Protein AF-0000000066797774 (afdb_homodimer)

Radius of gyration: 32.11 Å; Cα contacts (8 Å, |Δi|>4): 1418; chains: 2; bounding box: 71×103×73 Å

Sequence (662 aa):
MRQIKVVLIGGGTGLSVMARGLREFPIDITAIVTVADNGGSTGKIRDEMDIPAPGDIRNVIAALSDSESVLSQLFQYRFEENQISGHSLGNLLIAGMTNITNDFGHAIKALSKILNIKGRVIPSTNTSVQLNAVMEDGEIVFGETNIPKKHKKIDRVFLEPNDVQPMEEAIDALREADLIVLGPGSLYTSVISNLCVNGISDALIHSDAPKLYVSNVMTQPGETDGYSVKDHIDAIHRQAGQPFIDYVICSTQTFNAQVLKKYEEKHSKPVEVNKAELEKESINVKTSSNLVEISENHLVRHNTKVLSTMIYDIALELISTIPFVPSDKRKMRQIKVVLIGGGTGLSVMARGLREFPIDITAIVTVADNGGSTGKIRDEMDIPAPGDIRNVIAALSDSESVLSQLFQYRFEENQISGHSLGNLLIAGMTNITNDFGHAIKALSKILNIKGRVIPSTNTSVQLNAVMEDGEIVFGETNIPKKHKKIDRVFLEPNDVQPMEEAIDALREADLIVLGPGSLYTSVISNLCVNGISDALIHSDAPKLYVSNVMTQPGETDGYSVKDHIDAIHRQAGQPFIDYVICSTQTFNAQVLKKYEEKHSKPVEVNKAELEKESINVKTSSNLVEISENHLVRHNTKVLSTMIYDIALELISTIPFVPSDKRK

Foldseek 3Di:
DDAAAEEEFWFAPWLLLLLLQLLVDRHAYEYAWEQAALDAQQVVLCVVQVWTRCRRLLRNLLSQFDCPDPLSVLLQDWDDCVPPNGHRSVRVQLSVLCVVVVWSQVSSVVVSVVRVGRHYYGYQFGGHKWKWFQFPVGDIGTGLVCQLVVQGETDAMAIVVQATAGDPVLLVSLQPHQEYEFDDDQLHSIGLSSLSHPPNLVSNQPHPHAYEYEYDFKADRNYQQPAAPVNSQVRSQVSSVHHGHQEYEYEPEDDDPVLQVVQVVVSMHTHHDDQVVCVVVNYHYDYDHQQWDQDPVSDIDGPSNVVSVVVVVVSVVSVVPPDPPPPDDDD/DDAAAEEEFWFAPWLLLLLLQLLVDRHAYEYAWEQAALDAQQVVLCVVQVWTRCRRLLRNLLSQFDCPDPLSVLLQDWDDCVPPNGHRSVRVQLSVLCVVVVWSQVSSVVVSVVRVGRHYYFYQFGGHKWKWFQFPVGDIGTGLVCQLVVQGETDAMAIVVQATAGDPVLLVSLQPHQEYEFDDDQLHSIGLSSLSHPPNLVSNQPHPHAYEYEYDFKADRNYQQPAAPVNSQVRSQVSSVHHGHQEYEYEPEDDDPVLQVVQVVVSMHTHHDDQVVCVVVNYHYDYDHQQWDQDPVSDIDGPNNVVSVVVVVVSVVSVVPPDPPPPDDDD

pLDDT: mean 93.73, std 10.87, range [22.08, 98.81]

Nearest PDB structures (foldseek):
  2ppv-assembly1_A-2  TM=9.830E-01  e=1.587E-59  Staphylococcus epidermidis ATCC 12228
  2o2z-assembly1_A  TM=9.571E-01  e=1.193E-43  Halalkalibacterium halodurans
  2o2z-assembly2_C  TM=9.591E-01  e=6.181E-43  Halalkalibacterium halodurans
  2o2z-assembly2_D  TM=9.521E-01  e=2.975E-43  Halalkalibacterium halodurans
  2o2z-assembly1_B  TM=9.564E-01  e=6.569E-43  Halalkalibacterium halodurans

Structure (mmCIF, N/CA/C/O backbone):
data_AF-0000000066797774-model_v1
#
loop_
_entity.id
_entity.type
_entity.pdbx_description
1 polymer 'Gluconeogenesis factor'
#
loop_
_atom_site.group_PDB
_atom_site.id
_atom_site.type_symbol
_atom_site.label_atom_id
_atom_site.label_alt_id
_atom_site.label_comp_id
_atom_site.label_asym_id
_atom_site.label_entity_id
_atom_site.label_seq_id
_atom_site.pdbx_PDB_ins_code
_atom_site.Cartn_x
_atom_site.Cartn_y
_atom_site.Cartn_z
_atom_site.occupancy
_atom_site.B_iso_or_equiv
_atom_site.auth_seq_id
_atom_site.auth_comp_id
_atom_site.auth_asym_id
_atom_site.auth_atom_id
_atom_site.pdbx_PDB_model_num
ATOM 1 N N . MET A 1 1 ? -21.25 -30.734 5.621 1 54.22 1 MET A N 1
ATOM 2 C CA . MET A 1 1 ? -20.422 -31.5 4.691 1 54.22 1 MET A CA 1
ATOM 3 C C . MET A 1 1 ? -19.109 -30.781 4.426 1 54.22 1 MET A C 1
ATOM 5 O O . MET A 1 1 ? -19.062 -29.547 4.402 1 54.22 1 MET A O 1
ATOM 9 N N . ARG A 1 2 ? -17.969 -31.578 4.488 1 80.19 2 ARG A N 1
ATOM 10 C CA . ARG A 1 2 ? -16.656 -30.938 4.344 1 80.19 2 ARG A CA 1
ATOM 11 C C . ARG A 1 2 ? -16.484 -30.359 2.945 1 80.19 2 ARG A C 1
ATOM 13 O O . ARG A 1 2 ? -16.953 -30.938 1.964 1 80.19 2 ARG A O 1
ATOM 20 N N . GLN A 1 3 ? -16.016 -29.156 2.771 1 91.12 3 GLN A N 1
ATOM 21 C CA . GLN A 1 3 ? -15.805 -28.516 1.483 1 91.12 3 GLN A CA 1
ATOM 22 C C . GLN A 1 3 ? -14.695 -29.203 0.696 1 91.12 3 GLN A C 1
ATOM 24 O O . GLN A 1 3 ? -13.672 -29.578 1.263 1 91.12 3 GLN A O 1
ATOM 29 N N . ILE A 1 4 ? -14.977 -29.5 -0.591 1 95.88 4 ILE A N 1
ATOM 30 C CA . ILE A 1 4 ? -13.992 -30.109 -1.477 1 95.88 4 ILE A CA 1
ATOM 31 C C . ILE A 1 4 ? -12.766 -29.203 -1.586 1 95.88 4 ILE A C 1
ATOM 33 O O . ILE A 1 4 ? -12.891 -28.016 -1.883 1 95.88 4 ILE A O 1
ATOM 37 N N . LYS A 1 5 ? -11.578 -29.766 -1.288 1 97.88 5 LYS A N 1
ATOM 38 C CA . LYS A 1 5 ? -10.32 -29.016 -1.363 1 97.88 5 LYS A CA 1
ATOM 39 C C . LYS A 1 5 ? -9.672 -29.172 -2.732 1 97.88 5 LYS A C 1
ATOM 41 O O . LYS A 1 5 ? -9.227 -30.266 -3.094 1 97.88 5 LYS A O 1
ATOM 46 N N . VAL A 1 6 ? -9.594 -28.109 -3.459 1 98.38 6 VAL A N 1
ATOM 47 C CA . VAL A 1 6 ? -8.969 -28.109 -4.777 1 98.38 6 VAL A CA 1
ATOM 48 C C . VAL A 1 6 ? -7.691 -27.266 -4.746 1 98.38 6 VAL A C 1
ATOM 50 O O . VAL A 1 6 ? -7.719 -26.094 -4.359 1 98.38 6 VAL A O 1
ATOM 53 N N . VAL A 1 7 ? -6.582 -27.875 -5.148 1 98.75 7 VAL A N 1
ATOM 54 C CA . VAL A 1 7 ? -5.309 -27.172 -5.215 1 98.75 7 VAL A CA 1
ATOM 55 C C . VAL A 1 7 ? -4.957 -26.875 -6.672 1 98.75 7 VAL A C 1
ATOM 57 O O . VAL A 1 7 ? -4.977 -27.781 -7.512 1 98.75 7 VAL A O 1
ATOM 60 N N . LEU A 1 8 ? -4.715 -25.641 -6.938 1 98.69 8 LEU A N 1
ATOM 61 C CA . LEU A 1 8 ? -4.289 -25.188 -8.258 1 98.69 8 LEU A CA 1
ATOM 62 C C . LEU A 1 8 ? -2.793 -24.891 -8.273 1 98.69 8 LEU A C 1
ATOM 64 O O . LEU A 1 8 ? -2.275 -24.25 -7.355 1 98.69 8 LEU A O 1
ATOM 68 N N . ILE A 1 9 ? -2.109 -25.344 -9.312 1 98.75 9 ILE A N 1
ATOM 69 C CA . ILE A 1 9 ? -0.678 -25.094 -9.445 1 98.75 9 ILE A CA 1
ATOM 70 C C . ILE A 1 9 ? -0.398 -24.422 -10.781 1 98.75 9 ILE A C 1
ATOM 72 O O . ILE A 1 9 ? -0.822 -24.891 -11.836 1 98.75 9 ILE A O 1
ATOM 76 N N . GLY A 1 10 ? 0.273 -23.328 -10.758 1 98.12 10 GLY A N 1
ATOM 77 C CA . GLY A 1 10 ? 0.586 -22.656 -12.016 1 98.12 10 GLY A CA 1
ATOM 78 C C . GLY A 1 10 ? 1.158 -21.266 -11.828 1 98.12 10 GLY A C 1
ATOM 79 O O . GLY A 1 10 ? 1.857 -21.016 -10.844 1 98.12 10 GLY A O 1
ATOM 80 N N . GLY A 1 11 ? 0.995 -20.391 -12.867 1 95.56 11 GLY A N 1
ATOM 81 C CA . GLY A 1 11 ? 1.408 -19 -12.875 1 95.56 11 GLY A CA 1
ATOM 82 C C . GLY A 1 11 ? 0.248 -18.031 -12.727 1 95.56 11 GLY A C 1
ATOM 83 O O . GLY A 1 11 ? -0.798 -18.391 -12.18 1 95.56 11 GLY A O 1
ATOM 84 N N . GLY A 1 12 ? 0.449 -16.844 -13.203 1 91.69 12 GLY A N 1
ATOM 85 C CA . GLY A 1 12 ? -0.484 -15.758 -12.93 1 91.69 12 GLY A CA 1
ATOM 86 C C . GLY A 1 12 ? -1.65 -15.711 -13.898 1 91.69 12 GLY A C 1
ATOM 87 O O . GLY A 1 12 ? -2.811 -15.695 -13.484 1 91.69 12 GLY A O 1
ATOM 88 N N . THR A 1 13 ? -1.44 -15.734 -15.188 1 88.44 13 THR A N 1
ATOM 89 C CA . THR A 1 13 ? -2.482 -15.461 -16.172 1 88.44 13 THR A CA 1
ATOM 90 C C . THR A 1 13 ? -3.465 -16.625 -16.25 1 88.44 13 THR A C 1
ATOM 92 O O . THR A 1 13 ? -4.656 -16.453 -15.977 1 88.44 13 THR A O 1
ATOM 95 N N . GLY A 1 14 ? -3 -17.75 -16.516 1 91.69 14 GLY A N 1
ATOM 96 C CA . GLY A 1 14 ? -3.865 -18.906 -16.641 1 91.69 14 GLY A CA 1
ATOM 97 C C . GLY A 1 14 ? -4.555 -19.281 -15.344 1 91.69 14 GLY A C 1
ATOM 98 O O . GLY A 1 14 ? -5.758 -19.547 -15.328 1 91.69 14 GLY A O 1
ATOM 99 N N . LEU A 1 15 ? -3.832 -19.25 -14.312 1 94.75 15 LEU A N 1
ATOM 100 C CA . LEU A 1 15 ? -4.352 -19.641 -13.008 1 94.75 15 LEU A CA 1
ATOM 101 C C . LEU A 1 15 ? -5.41 -18.656 -12.516 1 94.75 15 LEU A C 1
ATOM 103 O O . LEU A 1 15 ? -6.379 -19.062 -11.867 1 94.75 15 LEU A O 1
ATOM 107 N N . SER A 1 16 ? -5.168 -17.438 -12.773 1 95.19 16 SER A N 1
ATOM 108 C CA . SER A 1 16 ? -6.105 -16.422 -12.305 1 95.19 16 SER A CA 1
ATOM 109 C C . SER A 1 16 ? -7.473 -16.594 -12.961 1 95.19 16 SER A C 1
ATOM 111 O O . SER A 1 16 ? -8.508 -16.453 -12.305 1 95.19 16 SER A O 1
ATOM 113 N N . VAL A 1 17 ? -7.492 -16.875 -14.227 1 92.44 17 VAL A N 1
ATOM 114 C CA . VAL A 1 17 ? -8.742 -17.062 -14.961 1 92.44 17 VAL A CA 1
ATOM 115 C C . VAL A 1 17 ? -9.477 -18.281 -14.414 1 92.44 17 VAL A C 1
ATOM 117 O O . VAL A 1 17 ? -10.688 -18.234 -14.18 1 92.44 17 VAL A O 1
ATOM 120 N N . MET A 1 18 ? -8.789 -19.297 -14.203 1 94.5 18 MET A N 1
ATOM 121 C CA . MET A 1 18 ? -9.367 -20.516 -13.672 1 94.5 18 MET A CA 1
ATOM 122 C C . MET A 1 18 ? -9.875 -20.312 -12.25 1 94.5 18 MET A C 1
ATOM 124 O O . MET A 1 18 ? -10.977 -20.75 -11.914 1 94.5 18 MET A O 1
ATOM 128 N N . ALA A 1 19 ? -9.07 -19.672 -11.453 1 96.31 19 ALA A N 1
ATOM 129 C CA . ALA A 1 19 ? -9.445 -19.391 -10.07 1 96.31 19 ALA A CA 1
ATOM 130 C C . ALA A 1 19 ? -10.719 -18.562 -10.008 1 96.31 19 ALA A C 1
ATOM 132 O O . ALA A 1 19 ? -11.586 -18.797 -9.164 1 96.31 19 ALA A O 1
ATOM 133 N N . ARG A 1 20 ? -10.836 -17.625 -10.852 1 94.56 20 ARG A N 1
ATOM 134 C CA . ARG A 1 20 ? -12.016 -16.766 -10.906 1 94.56 20 ARG A CA 1
ATOM 135 C C . ARG A 1 20 ? -13.273 -17.594 -11.18 1 94.56 20 ARG A C 1
ATOM 137 O O . ARG A 1 20 ? -14.312 -17.359 -10.562 1 94.56 20 ARG A O 1
ATOM 144 N N . GLY A 1 21 ? -13.172 -18.469 -12.125 1 95.69 21 GLY A N 1
ATOM 145 C CA . GLY A 1 21 ? -14.305 -19.328 -12.445 1 95.69 21 GLY A CA 1
ATOM 146 C C . GLY A 1 21 ? -14.672 -20.281 -11.312 1 95.69 21 GLY A C 1
ATOM 147 O O . GLY A 1 21 ? -15.852 -20.484 -11.031 1 95.69 21 GLY A O 1
ATOM 148 N N . LEU A 1 22 ? -13.719 -20.797 -10.672 1 96.94 22 LEU A N 1
ATOM 149 C CA . LEU A 1 22 ? -13.922 -21.812 -9.648 1 96.94 22 LEU A CA 1
ATOM 150 C C . LEU A 1 22 ? -14.492 -21.203 -8.375 1 96.94 22 LEU A C 1
ATOM 152 O O . LEU A 1 22 ? -15.133 -21.891 -7.578 1 96.94 22 LEU A O 1
ATOM 156 N N . ARG A 1 23 ? -14.266 -19.938 -8.203 1 94.5 23 ARG A N 1
ATOM 157 C CA . ARG A 1 23 ? -14.742 -19.234 -7.016 1 94.5 23 ARG A CA 1
ATOM 158 C C . ARG A 1 23 ? -16.266 -19.297 -6.914 1 94.5 23 ARG A C 1
ATOM 160 O O . ARG A 1 23 ? -16.828 -19.094 -5.84 1 94.5 23 ARG A O 1
ATOM 167 N N . GLU A 1 24 ? -16.922 -19.578 -7.977 1 93.75 24 GLU A N 1
ATOM 168 C CA . GLU A 1 24 ? -18.391 -19.594 -8.023 1 93.75 24 GLU A CA 1
ATOM 169 C C . GLU A 1 24 ? -18.938 -20.906 -7.465 1 93.75 24 GLU A C 1
ATOM 171 O O . GLU A 1 24 ? -20.141 -21.016 -7.223 1 93.75 24 GLU A O 1
ATOM 176 N N . PHE A 1 25 ? -18.078 -21.812 -7.203 1 96 25 PHE A N 1
ATOM 177 C CA . PHE A 1 25 ? -18.484 -23.109 -6.691 1 96 25 PHE A CA 1
ATOM 178 C C . PHE A 1 25 ? -18.156 -23.234 -5.207 1 96 25 PHE A C 1
ATOM 180 O O . PHE A 1 25 ? -17.297 -22.516 -4.695 1 96 25 PHE A O 1
ATOM 187 N N . PRO A 1 26 ? -18.906 -24.062 -4.488 1 95.31 26 PRO A N 1
ATOM 188 C CA . PRO A 1 26 ? -18.641 -24.25 -3.061 1 95.31 26 PRO A CA 1
ATOM 189 C C . PRO A 1 26 ? -17.438 -25.156 -2.795 1 95.31 26 PRO A C 1
ATOM 191 O O . PRO A 1 26 ? -17.578 -26.234 -2.215 1 95.31 26 PRO A O 1
ATOM 194 N N . ILE A 1 27 ? -16.312 -24.703 -3.172 1 96 27 ILE A N 1
ATOM 195 C CA . ILE A 1 27 ? -15.07 -25.453 -2.973 1 96 27 ILE A CA 1
ATOM 196 C C . ILE A 1 27 ? -14.062 -24.578 -2.227 1 96 27 ILE A C 1
ATOM 198 O O . ILE A 1 27 ? -14.195 -23.359 -2.17 1 96 27 ILE A O 1
ATOM 202 N N . ASP A 1 28 ? -13.125 -25.25 -1.589 1 97.31 28 ASP A N 1
ATOM 203 C CA . ASP A 1 28 ? -11.992 -24.609 -0.935 1 97.31 28 ASP A CA 1
ATOM 204 C C . ASP A 1 28 ? -10.781 -24.562 -1.861 1 97.31 28 ASP A C 1
ATOM 206 O O . ASP A 1 28 ? -10.141 -25.578 -2.104 1 97.31 28 ASP A O 1
ATOM 210 N N . ILE A 1 29 ? -10.445 -23.391 -2.318 1 98.12 29 ILE A N 1
ATOM 211 C CA . ILE A 1 29 ? -9.414 -23.234 -3.34 1 98.12 29 ILE A CA 1
ATOM 212 C C . ILE A 1 29 ? -8.086 -22.859 -2.682 1 98.12 29 ILE A C 1
ATOM 214 O O . ILE A 1 29 ? -8.031 -21.938 -1.862 1 98.12 29 ILE A O 1
ATOM 218 N N . THR A 1 30 ? -7.055 -23.547 -3 1 98.56 30 THR A N 1
ATOM 219 C CA . THR A 1 30 ? -5.688 -23.156 -2.678 1 98.56 30 THR A CA 1
ATOM 220 C C . THR A 1 30 ? -4.836 -23.078 -3.941 1 98.56 30 THR A C 1
ATOM 222 O O . THR A 1 30 ? -4.742 -24.047 -4.699 1 98.56 30 THR A O 1
ATOM 225 N N . ALA A 1 31 ? -4.277 -21.953 -4.172 1 98.69 31 ALA A N 1
ATOM 226 C CA . ALA A 1 31 ? -3.418 -21.781 -5.34 1 98.69 31 ALA A CA 1
ATOM 227 C C . ALA A 1 31 ? -1.946 -21.734 -4.938 1 98.69 31 ALA A C 1
ATOM 229 O O . ALA A 1 31 ? -1.551 -20.938 -4.09 1 98.69 31 ALA A O 1
ATOM 230 N N . ILE A 1 32 ? -1.177 -22.609 -5.477 1 98.81 32 ILE A N 1
ATOM 231 C CA . ILE A 1 32 ? 0.277 -22.578 -5.367 1 98.81 32 ILE A CA 1
ATOM 232 C C . ILE A 1 32 ? 0.875 -21.938 -6.617 1 98.81 32 ILE A C 1
ATOM 234 O O . ILE A 1 32 ? 0.709 -22.453 -7.727 1 98.81 32 ILE A O 1
ATOM 238 N N . VAL A 1 33 ? 1.581 -20.844 -6.426 1 98.75 33 VAL A N 1
ATOM 239 C CA . VAL A 1 33 ? 1.935 -19.984 -7.551 1 98.75 33 VAL A CA 1
ATOM 240 C C . VAL A 1 33 ? 3.453 -19.844 -7.633 1 98.75 33 VAL A C 1
ATOM 242 O O . VAL A 1 33 ? 4.121 -19.656 -6.613 1 98.75 33 VAL A O 1
ATOM 245 N N . THR A 1 34 ? 3.941 -19.922 -8.844 1 98.06 34 THR A N 1
ATOM 246 C CA . THR A 1 34 ? 5.371 -19.719 -9.055 1 98.06 34 THR A CA 1
ATOM 247 C C . THR A 1 34 ? 5.762 -18.266 -8.82 1 98.06 34 THR A C 1
ATOM 249 O O . THR A 1 34 ? 4.914 -17.375 -8.914 1 98.06 34 THR A O 1
ATOM 252 N N . VAL A 1 35 ? 7.055 -18.047 -8.484 1 97.69 35 VAL A N 1
ATOM 253 C CA . VAL A 1 35 ? 7.5 -16.688 -8.148 1 97.69 35 VAL A CA 1
ATOM 254 C C . VAL A 1 35 ? 8.805 -16.391 -8.875 1 97.69 35 VAL A C 1
ATOM 256 O O . VAL A 1 35 ? 9.672 -15.68 -8.352 1 97.69 35 VAL A O 1
ATOM 259 N N . ALA A 1 36 ? 8.961 -16.891 -10.109 1 95.94 36 ALA A N 1
ATOM 260 C CA . ALA A 1 36 ? 10.25 -16.781 -10.797 1 95.94 36 ALA A CA 1
ATOM 261 C C . ALA A 1 36 ? 10.18 -15.766 -11.93 1 95.94 36 ALA A C 1
ATOM 263 O O . ALA A 1 36 ? 11.172 -15.547 -12.633 1 95.94 36 ALA A O 1
ATOM 264 N N . ASP A 1 37 ? 9.023 -15.109 -12.086 1 94.44 37 ASP A N 1
ATOM 265 C CA . ASP A 1 37 ? 8.883 -14.125 -13.148 1 94.44 37 ASP A CA 1
ATOM 266 C C . ASP A 1 37 ? 9.922 -13.016 -13.008 1 94.44 37 ASP A C 1
ATOM 268 O O . ASP A 1 37 ? 10.227 -12.578 -11.898 1 94.44 37 ASP A O 1
ATOM 272 N N . ASN A 1 38 ? 10.555 -12.57 -14.133 1 94.56 38 ASN A N 1
ATOM 273 C CA . ASN A 1 38 ? 11.523 -11.484 -14.07 1 94.56 38 ASN A CA 1
ATOM 274 C C . ASN A 1 38 ? 11.25 -10.422 -15.133 1 94.56 38 ASN A C 1
ATOM 276 O O . ASN A 1 38 ? 12.172 -9.727 -15.57 1 94.56 38 ASN A O 1
ATOM 280 N N . GLY A 1 39 ? 10.055 -10.367 -15.586 1 90.69 39 GLY A N 1
ATOM 281 C CA . GLY A 1 39 ? 9.703 -9.398 -16.609 1 90.69 39 GLY A CA 1
ATOM 282 C C . GLY A 1 39 ? 9.039 -8.156 -16.062 1 90.69 39 GLY A C 1
ATOM 283 O O . GLY A 1 39 ? 8.43 -8.195 -14.984 1 90.69 39 GLY A O 1
ATOM 284 N N . GLY A 1 40 ? 9.25 -6.965 -16.797 1 87.12 40 GLY A N 1
ATOM 285 C CA . GLY A 1 40 ? 8.484 -5.758 -16.531 1 87.12 40 GLY A CA 1
ATOM 286 C C . GLY A 1 40 ? 8.68 -5.227 -15.125 1 87.12 40 GLY A C 1
ATOM 287 O O . GLY A 1 40 ? 9.805 -5.207 -14.609 1 87.12 40 GLY A O 1
ATOM 288 N N . SER A 1 41 ? 7.531 -4.703 -14.578 1 85.31 41 SER A N 1
ATOM 289 C CA . SER A 1 41 ? 7.535 -4.129 -13.234 1 85.31 41 SER A CA 1
ATOM 290 C C . SER A 1 41 ? 7.895 -5.18 -12.188 1 85.31 41 SER A C 1
ATOM 292 O O . SER A 1 41 ? 8.578 -4.879 -11.211 1 85.31 41 SER A O 1
ATOM 294 N N . THR A 1 42 ? 7.496 -6.359 -12.445 1 89 42 THR A N 1
ATOM 295 C CA . THR A 1 42 ? 7.801 -7.449 -11.523 1 89 42 THR A CA 1
ATOM 296 C C . THR A 1 42 ? 9.305 -7.695 -11.453 1 89 42 THR A C 1
ATOM 298 O O . THR A 1 42 ? 9.867 -7.855 -10.367 1 89 42 THR A O 1
ATOM 301 N N . GLY A 1 43 ? 9.891 -7.691 -12.617 1 91.31 43 GLY A N 1
ATOM 302 C CA . GLY A 1 43 ? 11.328 -7.875 -12.656 1 91.31 43 GLY A CA 1
ATOM 303 C C . GLY A 1 43 ? 12.094 -6.762 -11.953 1 91.31 43 GLY A C 1
ATOM 304 O O . GLY A 1 43 ? 13.07 -7.02 -11.25 1 91.31 43 GLY A O 1
ATOM 305 N N . LYS A 1 44 ? 11.688 -5.551 -12.141 1 90.62 44 LYS A N 1
ATOM 306 C CA . LYS A 1 44 ? 12.328 -4.402 -11.508 1 90.62 44 LYS A CA 1
ATOM 307 C C . LYS A 1 44 ? 12.25 -4.496 -9.984 1 90.62 44 LYS A C 1
ATOM 309 O O . LYS A 1 44 ? 13.234 -4.246 -9.289 1 90.62 44 LYS A O 1
ATOM 314 N N . ILE A 1 45 ? 11.125 -4.805 -9.477 1 93.06 45 ILE A N 1
ATOM 315 C CA . ILE A 1 45 ? 10.922 -4.918 -8.039 1 93.06 45 ILE A CA 1
ATOM 316 C C . ILE A 1 45 ? 11.812 -6.02 -7.473 1 93.06 45 ILE A C 1
ATOM 318 O O . ILE A 1 45 ? 12.461 -5.832 -6.441 1 93.06 45 ILE A O 1
ATOM 322 N N . ARG A 1 46 ? 11.805 -7.145 -8.164 1 93.19 46 ARG A N 1
ATOM 323 C CA . ARG A 1 46 ? 12.633 -8.273 -7.742 1 93.19 46 ARG A CA 1
ATOM 324 C C . ARG A 1 46 ? 14.102 -7.871 -7.648 1 93.19 46 ARG A C 1
ATOM 326 O O . ARG A 1 46 ? 14.781 -8.227 -6.688 1 93.19 46 ARG A O 1
ATOM 333 N N . ASP A 1 47 ? 14.539 -7.152 -8.648 1 90.38 47 ASP A N 1
ATOM 334 C CA . ASP A 1 47 ? 15.945 -6.762 -8.719 1 90.38 47 ASP A CA 1
ATOM 335 C C . ASP A 1 47 ? 16.281 -5.746 -7.633 1 90.38 47 ASP A C 1
ATOM 337 O O . ASP A 1 47 ? 17.344 -5.84 -6.996 1 90.38 47 ASP A O 1
ATOM 341 N N . GLU A 1 48 ? 15.422 -4.844 -7.438 1 91.62 48 GLU A N 1
ATOM 342 C CA . GLU A 1 48 ? 15.688 -3.744 -6.512 1 91.62 48 GLU A CA 1
ATOM 343 C C . GLU A 1 48 ? 15.531 -4.195 -5.062 1 91.62 48 GLU A C 1
ATOM 345 O O . GLU A 1 48 ? 16.219 -3.693 -4.176 1 91.62 48 GLU A O 1
ATOM 350 N N . MET A 1 49 ? 14.695 -5.145 -4.77 1 93.81 49 MET A N 1
ATOM 351 C CA . MET A 1 49 ? 14.352 -5.434 -3.381 1 93.81 49 MET A CA 1
ATOM 352 C C . MET A 1 49 ? 14.766 -6.852 -3.002 1 93.81 49 MET A C 1
ATOM 354 O O . MET A 1 49 ? 14.75 -7.215 -1.824 1 93.81 49 MET A O 1
ATOM 358 N N . ASP A 1 50 ? 15.125 -7.742 -3.965 1 93.12 50 ASP A N 1
ATOM 359 C CA . ASP A 1 50 ? 15.523 -9.133 -3.75 1 93.12 50 ASP A CA 1
ATOM 360 C C . ASP A 1 50 ? 14.414 -9.922 -3.061 1 93.12 50 ASP A C 1
ATOM 362 O O . ASP A 1 50 ? 14.633 -10.531 -2.014 1 93.12 50 ASP A O 1
ATOM 366 N N . ILE A 1 51 ? 13.281 -9.828 -3.539 1 95.25 51 ILE A N 1
ATOM 367 C CA . ILE A 1 51 ? 12.125 -10.602 -3.08 1 95.25 51 ILE A CA 1
ATOM 368 C C . ILE A 1 51 ? 11.602 -11.469 -4.219 1 95.25 51 ILE A C 1
ATOM 370 O O . ILE A 1 51 ? 11.883 -11.211 -5.391 1 95.25 51 ILE A O 1
ATOM 374 N N . PRO A 1 52 ? 10.82 -12.547 -3.898 1 97.44 52 PRO A N 1
ATOM 375 C CA . PRO A 1 52 ? 10.156 -13.305 -4.961 1 97.44 52 PRO A CA 1
ATOM 376 C C . PRO A 1 52 ? 9.266 -12.438 -5.84 1 97.44 52 PRO A C 1
ATOM 378 O O . PRO A 1 52 ? 8.836 -11.359 -5.418 1 97.44 52 PRO A O 1
ATOM 381 N N . ALA A 1 53 ? 9.07 -12.875 -7.055 1 96.81 53 ALA A N 1
ATOM 382 C CA . ALA A 1 53 ? 8.281 -12.117 -8.023 1 96.81 53 ALA A CA 1
ATOM 383 C C . ALA A 1 53 ? 6.832 -11.977 -7.555 1 96.81 53 ALA A C 1
ATOM 385 O O . ALA A 1 53 ? 6.145 -12.977 -7.336 1 96.81 53 ALA A O 1
ATOM 386 N N . PRO A 1 54 ? 6.355 -10.789 -7.496 1 97.5 54 PRO A N 1
ATOM 387 C CA . PRO A 1 54 ? 5.012 -10.609 -6.945 1 97.5 54 PRO A CA 1
ATOM 388 C C . PRO A 1 54 ? 3.92 -10.68 -8.016 1 97.5 54 PRO A C 1
ATOM 390 O O . PRO A 1 54 ? 2.742 -10.852 -7.688 1 97.5 54 PRO A O 1
ATOM 393 N N . GLY A 1 55 ? 4.281 -10.547 -9.281 1 96.69 55 GLY A N 1
ATOM 394 C CA . GLY A 1 55 ? 3.311 -10.336 -10.344 1 96.69 55 GLY A CA 1
ATOM 395 C C . GLY A 1 55 ? 2.266 -11.438 -10.422 1 96.69 55 GLY A C 1
ATOM 396 O O . GLY A 1 55 ? 1.065 -11.156 -10.383 1 96.69 55 GLY A O 1
ATOM 397 N N . ASP A 1 56 ? 2.711 -12.633 -10.547 1 97.25 56 ASP A N 1
ATOM 398 C CA . ASP A 1 56 ? 1.798 -13.766 -10.672 1 97.25 56 ASP A CA 1
ATOM 399 C C . ASP A 1 56 ? 0.953 -13.93 -9.406 1 97.25 56 ASP A C 1
ATOM 401 O O . ASP A 1 56 ? -0.24 -14.227 -9.492 1 97.25 56 ASP A O 1
ATOM 405 N N . ILE A 1 57 ? 1.552 -13.766 -8.297 1 97.88 57 ILE A N 1
ATOM 406 C CA . ILE A 1 57 ? 0.851 -13.828 -7.02 1 97.88 57 ILE A CA 1
ATOM 407 C C . ILE A 1 57 ? -0.257 -12.781 -6.988 1 97.88 57 ILE A C 1
ATOM 409 O O . ILE A 1 57 ? -1.388 -13.07 -6.594 1 97.88 57 ILE A O 1
ATOM 413 N N . ARG A 1 58 ? 0.124 -11.625 -7.371 1 97.5 58 ARG A N 1
ATOM 414 C CA . ARG A 1 58 ? -0.823 -10.508 -7.383 1 97.5 58 ARG A CA 1
ATOM 415 C C . ARG A 1 58 ? -2.039 -10.836 -8.242 1 97.5 58 ARG A C 1
ATOM 417 O O . ARG A 1 58 ? -3.176 -10.57 -7.848 1 97.5 58 ARG A O 1
ATOM 424 N N . ASN A 1 59 ? -1.831 -11.391 -9.422 1 96.88 59 ASN A N 1
ATOM 425 C CA . ASN A 1 59 ? -2.912 -11.727 -10.344 1 96.88 59 ASN A CA 1
ATOM 426 C C . ASN A 1 59 ? -3.883 -12.727 -9.727 1 96.88 59 ASN A C 1
ATOM 428 O O . ASN A 1 59 ? -5.098 -12.594 -9.875 1 96.88 59 ASN A O 1
ATOM 432 N N . VAL A 1 60 ? -3.355 -13.672 -9.062 1 98 60 VAL A N 1
ATOM 433 C CA . VAL A 1 60 ? -4.199 -14.719 -8.5 1 98 60 VAL A CA 1
ATOM 434 C C . VAL A 1 60 ? -4.957 -14.18 -7.285 1 98 60 VAL A C 1
ATOM 436 O O . VAL A 1 60 ? -6.137 -14.477 -7.098 1 98 60 VAL A O 1
ATOM 439 N N . ILE A 1 61 ? -4.293 -13.391 -6.465 1 98.06 61 ILE A N 1
ATOM 440 C CA . ILE A 1 61 ? -4.969 -12.75 -5.344 1 98.06 61 ILE A CA 1
ATOM 441 C C . ILE A 1 61 ? -6.137 -11.906 -5.855 1 98.06 61 ILE A C 1
ATOM 443 O O . ILE A 1 61 ? -7.246 -11.977 -5.316 1 98.06 61 ILE A O 1
ATOM 447 N N . ALA A 1 62 ? -5.875 -11.148 -6.859 1 96.56 62 ALA A N 1
ATOM 448 C CA . ALA A 1 62 ? -6.914 -10.297 -7.441 1 96.56 62 ALA A CA 1
ATOM 449 C C . ALA A 1 62 ? -8.086 -11.141 -7.938 1 96.56 62 ALA A C 1
ATOM 451 O O . ALA A 1 62 ? -9.25 -10.758 -7.766 1 96.56 62 ALA A O 1
ATOM 452 N N . ALA A 1 63 ? -7.785 -12.273 -8.539 1 96.06 63 ALA A N 1
ATOM 453 C CA . ALA A 1 63 ? -8.805 -13.148 -9.109 1 96.06 63 ALA A CA 1
ATOM 454 C C . ALA A 1 63 ? -9.711 -13.719 -8.016 1 96.06 63 ALA A C 1
ATOM 456 O O . ALA A 1 63 ? -10.898 -13.938 -8.242 1 96.06 63 ALA A O 1
ATOM 457 N N . LEU A 1 64 ? -9.18 -13.891 -6.875 1 97.25 64 LEU A N 1
ATOM 458 C CA . LEU A 1 64 ? -9.914 -14.508 -5.781 1 97.25 64 LEU A CA 1
ATOM 459 C C . LEU A 1 64 ? -10.531 -13.453 -4.871 1 97.25 64 LEU A C 1
ATOM 461 O O . LEU A 1 64 ? -11.195 -13.781 -3.887 1 97.25 64 LEU A O 1
ATOM 465 N N . SER A 1 65 ? -10.25 -12.188 -5.203 1 95.44 65 SER A N 1
ATOM 466 C CA . SER A 1 65 ? -10.797 -11.086 -4.418 1 95.44 65 SER A CA 1
ATOM 467 C C . SER A 1 65 ? -12.125 -10.602 -4.996 1 95.44 65 SER A C 1
ATOM 469 O O . SER A 1 65 ? -12.477 -10.938 -6.129 1 95.44 65 SER A O 1
ATOM 471 N N . ASP A 1 66 ? -12.93 -9.891 -4.129 1 90.94 66 ASP A N 1
ATOM 472 C CA . ASP A 1 66 ? -14.125 -9.203 -4.605 1 90.94 66 ASP A CA 1
ATOM 473 C C . ASP A 1 66 ? -13.758 -7.961 -5.406 1 90.94 66 ASP A C 1
ATOM 475 O O . ASP A 1 66 ? -13.289 -6.969 -4.844 1 90.94 66 ASP A O 1
ATOM 479 N N . SER A 1 67 ? -14.117 -7.93 -6.652 1 85.94 67 SER A N 1
ATOM 480 C CA . SER A 1 67 ? -13.68 -6.875 -7.562 1 85.94 67 SER A CA 1
ATOM 481 C C . SER A 1 67 ? -14.383 -5.559 -7.266 1 85.94 67 SER A C 1
ATOM 483 O O . SER A 1 67 ? -13.922 -4.488 -7.672 1 85.94 67 SER A O 1
ATOM 485 N N . GLU A 1 68 ? -15.406 -5.566 -6.531 1 88.62 68 GLU A N 1
ATOM 486 C CA . GLU A 1 68 ? -16.188 -4.359 -6.301 1 88.62 68 GLU A CA 1
ATOM 487 C C . GLU A 1 68 ? -15.625 -3.543 -5.145 1 88.62 68 GLU A C 1
ATOM 489 O O . GLU A 1 68 ? -15.922 -2.355 -5.008 1 88.62 68 GLU A O 1
ATOM 494 N N . SER A 1 69 ? -14.781 -4.141 -4.457 1 90.81 69 SER A N 1
ATOM 495 C CA . SER A 1 69 ? -14.234 -3.424 -3.307 1 90.81 69 SER A CA 1
ATOM 496 C C . SER A 1 69 ? -13.18 -2.408 -3.736 1 90.81 69 SER A C 1
ATOM 498 O O . SER A 1 69 ? -12.422 -2.652 -4.68 1 90.81 69 SER A O 1
ATOM 500 N N . VAL A 1 70 ? -13.109 -1.275 -3.035 1 91.94 70 VAL A N 1
ATOM 501 C CA . VAL A 1 70 ? -12.156 -0.209 -3.311 1 91.94 70 VAL A CA 1
ATOM 502 C C . VAL A 1 70 ? -10.734 -0.741 -3.166 1 91.94 70 VAL A C 1
ATOM 504 O O . VAL A 1 70 ? -9.852 -0.404 -3.963 1 91.94 70 VAL A O 1
ATOM 507 N N . LEU A 1 71 ? -10.547 -1.515 -2.217 1 93.81 71 LEU A N 1
ATOM 508 C CA . LEU A 1 71 ? -9.227 -2.076 -1.974 1 93.81 71 LEU A CA 1
ATOM 509 C C . LEU A 1 71 ? -8.789 -2.973 -3.129 1 93.81 71 LEU A C 1
ATOM 511 O O . LEU A 1 71 ? -7.621 -2.979 -3.512 1 93.81 71 LEU A O 1
ATOM 515 N N . SER A 1 72 ? -9.719 -3.748 -3.648 1 95.19 72 SER A N 1
ATOM 516 C CA . SER A 1 72 ? -9.414 -4.598 -4.793 1 95.19 72 SER A CA 1
ATOM 517 C C . SER A 1 72 ? -9.094 -3.768 -6.031 1 95.19 72 SER A C 1
ATOM 519 O O . SER A 1 72 ? -8.219 -4.129 -6.82 1 95.19 72 SER A O 1
ATOM 521 N N . GLN A 1 73 ? -9.812 -2.703 -6.164 1 95.56 73 GLN A N 1
ATOM 522 C CA . GLN A 1 73 ? -9.547 -1.81 -7.285 1 95.56 73 GLN A CA 1
ATOM 523 C C . GLN A 1 73 ? -8.148 -1.208 -7.191 1 95.56 73 GLN A C 1
ATOM 525 O O . GLN A 1 73 ? -7.426 -1.149 -8.188 1 95.56 73 GLN A O 1
ATOM 530 N N . LEU A 1 74 ? -7.781 -0.786 -6.027 1 96.69 74 LEU A N 1
ATOM 531 C CA . LEU A 1 74 ? -6.441 -0.263 -5.801 1 96.69 74 LEU A CA 1
ATOM 532 C C . LEU A 1 74 ? -5.387 -1.33 -6.078 1 96.69 74 LEU A C 1
ATOM 534 O O . LEU A 1 74 ? -4.363 -1.052 -6.711 1 96.69 74 LEU A O 1
ATOM 538 N N . PHE A 1 75 ? -5.715 -2.49 -5.582 1 97.19 75 PHE A N 1
ATOM 539 C CA . PHE A 1 75 ? -4.781 -3.604 -5.711 1 97.19 75 PHE A CA 1
ATOM 540 C C . PHE A 1 75 ? -4.562 -3.959 -7.176 1 97.19 75 PHE A C 1
ATOM 542 O O . PHE A 1 75 ? -3.48 -4.418 -7.551 1 97.19 75 PHE A O 1
ATOM 549 N N . GLN A 1 76 ? -5.465 -3.709 -8.016 1 96.06 76 GLN A N 1
ATOM 550 C CA . GLN A 1 76 ? -5.395 -4.062 -9.43 1 96.06 76 GLN A CA 1
ATOM 551 C C . GLN A 1 76 ? -4.914 -2.885 -10.273 1 96.06 76 GLN A C 1
ATOM 553 O O . GLN A 1 76 ? -4.598 -3.045 -11.453 1 96.06 76 GLN A O 1
ATOM 558 N N . TYR A 1 77 ? -4.773 -1.757 -9.719 1 97.06 77 TYR A N 1
ATOM 559 C CA . TYR A 1 77 ? -4.426 -0.545 -10.453 1 97.06 77 TYR A CA 1
ATOM 560 C C . TYR A 1 77 ? -2.98 -0.597 -10.938 1 97.06 77 TYR A C 1
ATOM 562 O O . TYR A 1 77 ? -2.092 -1.047 -10.211 1 97.06 77 TYR A O 1
ATOM 570 N N . ARG A 1 78 ? -2.803 -0.137 -12.156 1 96.56 78 ARG A N 1
ATOM 571 C CA . ARG A 1 78 ? -1.467 -0.02 -12.734 1 96.56 78 ARG A CA 1
ATOM 572 C C . ARG A 1 78 ? -1.21 1.396 -13.242 1 96.56 78 ARG A C 1
ATOM 574 O O . ARG A 1 78 ? -2.029 1.961 -13.969 1 96.56 78 ARG A O 1
ATOM 581 N N . PHE A 1 79 ? -0.074 1.955 -12.805 1 96.31 79 PHE A N 1
ATOM 582 C CA . PHE A 1 79 ? 0.312 3.279 -13.281 1 96.31 79 PHE A CA 1
ATOM 583 C C . PHE A 1 79 ? 0.705 3.234 -14.75 1 96.31 79 PHE A C 1
ATOM 585 O O . PHE A 1 79 ? 1.157 2.201 -15.25 1 96.31 79 PHE A O 1
ATOM 592 N N . GLU A 1 80 ? 0.548 4.355 -15.391 1 93.88 80 GLU A N 1
ATOM 593 C CA . GLU A 1 80 ? 1.041 4.469 -16.766 1 93.88 80 GLU A CA 1
ATOM 594 C C . GLU A 1 80 ? 2.564 4.402 -16.812 1 93.88 80 GLU A C 1
ATOM 596 O O . GLU A 1 80 ? 3.232 4.641 -15.797 1 93.88 80 GLU A O 1
ATOM 601 N N . GLU A 1 81 ? 3.104 4.094 -17.969 1 89.75 81 GLU A N 1
ATOM 602 C CA . GLU A 1 81 ? 4.543 3.902 -18.141 1 89.75 81 GLU A CA 1
ATOM 603 C C . GLU A 1 81 ? 5.316 5.152 -17.719 1 89.75 81 GLU A C 1
ATOM 605 O O . GLU A 1 81 ? 6.414 5.055 -17.172 1 89.75 81 GLU A O 1
ATOM 610 N N . ASN A 1 82 ? 4.809 6.32 -17.984 1 89.81 82 ASN A N 1
ATOM 611 C CA . ASN A 1 82 ? 5.465 7.582 -17.656 1 89.81 82 ASN A CA 1
ATOM 612 C C . ASN A 1 82 ? 5.168 8.016 -16.219 1 89.81 82 ASN A C 1
ATOM 614 O O . ASN A 1 82 ? 5.641 9.055 -15.773 1 89.81 82 ASN A O 1
ATOM 618 N N . GLN A 1 83 ? 4.418 7.191 -15.562 1 90.38 83 GLN A N 1
ATOM 619 C CA . GLN A 1 83 ? 4.066 7.434 -14.164 1 90.38 83 GLN A CA 1
ATOM 620 C C . GLN A 1 83 ? 4.59 6.324 -13.258 1 90.38 83 GLN A C 1
ATOM 622 O O . GLN A 1 83 ? 4.191 5.164 -13.398 1 90.38 83 GLN A O 1
ATOM 627 N N . ILE A 1 84 ? 5.406 6.711 -12.312 1 91.19 84 ILE A N 1
ATOM 628 C CA . ILE A 1 84 ? 5.902 5.785 -11.305 1 91.19 84 ILE A CA 1
ATOM 629 C C . ILE A 1 84 ? 6.438 4.523 -11.969 1 91.19 84 ILE A C 1
ATOM 631 O O . ILE A 1 84 ? 6.148 3.41 -11.531 1 91.19 84 ILE A O 1
ATOM 635 N N . SER A 1 85 ? 7 4.633 -13.141 1 86.81 85 SER A N 1
ATOM 636 C CA . SER A 1 85 ? 7.684 3.588 -13.891 1 86.81 85 SER A CA 1
ATOM 637 C C . SER A 1 85 ? 6.715 2.488 -14.312 1 86.81 85 SER A C 1
ATOM 639 O O . SER A 1 85 ? 7.117 1.343 -14.523 1 86.81 85 SER A O 1
ATOM 641 N N . GLY A 1 86 ? 5.406 2.738 -14.297 1 92 86 GLY A N 1
ATOM 642 C CA . GLY A 1 86 ? 4.418 1.788 -14.773 1 92 86 GLY A CA 1
ATOM 643 C C . GLY A 1 86 ? 4.145 0.663 -13.797 1 92 86 GLY A C 1
ATOM 644 O O . GLY A 1 86 ? 3.631 -0.391 -14.18 1 92 86 GLY A O 1
ATOM 645 N N . HIS A 1 87 ? 4.43 0.839 -12.617 1 94.75 87 HIS A N 1
ATOM 646 C CA . HIS A 1 87 ? 4.277 -0.205 -11.609 1 94.75 87 HIS A CA 1
ATOM 647 C C . HIS A 1 87 ? 2.807 -0.499 -11.336 1 94.75 87 HIS A C 1
ATOM 649 O O . HIS A 1 87 ? 1.961 0.39 -11.445 1 94.75 87 HIS A O 1
ATOM 655 N N . SER A 1 88 ? 2.582 -1.77 -11.008 1 95.75 88 SER A N 1
ATOM 656 C CA . SER A 1 88 ? 1.3 -2.154 -10.422 1 95.75 88 SER A CA 1
ATOM 657 C C . SER A 1 88 ? 1.253 -1.839 -8.93 1 95.75 88 SER A C 1
ATOM 659 O O . SER A 1 88 ? 2.188 -2.158 -8.195 1 95.75 88 SER A O 1
ATOM 661 N N . LEU A 1 89 ? 0.218 -1.151 -8.508 1 97.31 89 LEU A N 1
ATOM 662 C CA . LEU A 1 89 ? 0.079 -0.843 -7.09 1 97.31 89 LEU A CA 1
ATOM 663 C C . LEU A 1 89 ? 0.046 -2.119 -6.258 1 97.31 89 LEU A C 1
ATOM 665 O O . LEU A 1 89 ? 0.562 -2.148 -5.137 1 97.31 89 LEU A O 1
ATOM 669 N N . GLY A 1 90 ? -0.622 -3.143 -6.785 1 97.88 90 GLY A N 1
ATOM 670 C CA . GLY A 1 90 ? -0.627 -4.418 -6.086 1 97.88 90 GLY A CA 1
ATOM 671 C C . GLY A 1 90 ? 0.763 -4.98 -5.855 1 97.88 90 GLY A C 1
ATOM 672 O O . GLY A 1 90 ? 1.057 -5.504 -4.781 1 97.88 90 GLY A O 1
ATOM 673 N N . ASN A 1 91 ? 1.573 -4.898 -6.871 1 97.75 91 ASN A N 1
ATOM 674 C CA . ASN A 1 91 ? 2.957 -5.336 -6.715 1 97.75 91 ASN A CA 1
ATOM 675 C C . ASN A 1 91 ? 3.678 -4.535 -5.633 1 97.75 91 ASN A C 1
ATOM 677 O O . ASN A 1 91 ? 4.453 -5.098 -4.855 1 97.75 91 ASN A O 1
ATOM 681 N N . LEU A 1 92 ? 3.445 -3.254 -5.621 1 97.62 92 LEU A N 1
ATOM 682 C CA . LEU A 1 92 ? 4.082 -2.391 -4.633 1 97.62 92 LEU A CA 1
ATOM 683 C C . LEU A 1 92 ? 3.578 -2.705 -3.229 1 97.62 92 LEU A C 1
ATOM 685 O O . LEU A 1 92 ? 4.34 -2.639 -2.26 1 97.62 92 LEU A O 1
ATOM 689 N N . LEU A 1 93 ? 2.32 -2.975 -3.084 1 98.12 93 LEU A N 1
ATOM 690 C CA . LEU A 1 93 ? 1.755 -3.369 -1.799 1 98.12 93 LEU A CA 1
ATOM 691 C C . LEU A 1 93 ? 2.385 -4.668 -1.302 1 98.12 93 LEU A C 1
ATOM 693 O O . LEU A 1 93 ? 2.713 -4.789 -0.12 1 98.12 93 LEU A O 1
ATOM 697 N N . ILE A 1 94 ? 2.512 -5.613 -2.203 1 98.12 94 ILE A N 1
ATOM 698 C CA . ILE A 1 94 ? 3.146 -6.875 -1.838 1 98.12 94 ILE A CA 1
ATOM 699 C C . ILE A 1 94 ? 4.582 -6.617 -1.386 1 98.12 94 ILE A C 1
ATOM 701 O O . ILE A 1 94 ? 5.023 -7.156 -0.367 1 98.12 94 ILE A O 1
ATOM 705 N N . ALA A 1 95 ? 5.324 -5.836 -2.174 1 97.56 95 ALA A N 1
ATOM 706 C CA . ALA A 1 95 ? 6.707 -5.512 -1.833 1 97.56 95 ALA A CA 1
ATOM 707 C C . ALA A 1 95 ? 6.793 -4.84 -0.465 1 97.56 95 ALA A C 1
ATOM 709 O O . ALA A 1 95 ? 7.625 -5.211 0.364 1 97.56 95 ALA A O 1
ATOM 710 N N . GLY A 1 96 ? 5.949 -3.805 -0.262 1 97.5 96 GLY A N 1
ATOM 711 C CA . GLY A 1 96 ? 5.914 -3.131 1.026 1 97.5 96 GLY A CA 1
ATOM 712 C C . GLY A 1 96 ? 5.602 -4.066 2.18 1 97.5 96 GLY A C 1
ATOM 713 O O . GLY A 1 96 ? 6.281 -4.039 3.207 1 97.5 96 GLY A O 1
ATOM 714 N N . MET A 1 97 ? 4.57 -4.895 2.045 1 97.62 97 MET A N 1
ATOM 715 C CA . MET A 1 97 ? 4.176 -5.828 3.098 1 97.62 97 MET A CA 1
ATOM 716 C C . MET A 1 97 ? 5.289 -6.832 3.379 1 97.62 97 MET A C 1
ATOM 718 O O . MET A 1 97 ? 5.477 -7.254 4.52 1 97.62 97 MET A O 1
ATOM 722 N N . THR A 1 98 ? 5.969 -7.285 2.293 1 97.75 98 THR A N 1
ATOM 723 C CA . THR A 1 98 ? 7.086 -8.203 2.467 1 97.75 98 THR A CA 1
ATOM 724 C C . THR A 1 98 ? 8.164 -7.582 3.354 1 97.75 98 THR A C 1
ATOM 726 O O . THR A 1 98 ? 8.719 -8.25 4.227 1 97.75 98 THR A O 1
ATOM 729 N N . ASN A 1 99 ? 8.469 -6.316 3.113 1 95.5 99 ASN A N 1
ATOM 730 C CA . ASN A 1 99 ? 9.469 -5.637 3.932 1 95.5 99 ASN A CA 1
ATOM 731 C C . ASN A 1 99 ? 8.984 -5.461 5.367 1 95.5 99 ASN A C 1
ATOM 733 O O . ASN A 1 99 ? 9.766 -5.609 6.312 1 95.5 99 ASN A O 1
ATOM 737 N N . ILE A 1 100 ? 7.723 -5.113 5.547 1 94.94 100 ILE A N 1
ATOM 738 C CA . ILE A 1 100 ? 7.148 -4.887 6.867 1 94.94 100 ILE A CA 1
ATOM 739 C C . ILE A 1 100 ? 7.191 -6.184 7.676 1 94.94 100 ILE A C 1
ATOM 741 O O . ILE A 1 100 ? 7.539 -6.172 8.859 1 94.94 100 ILE A O 1
ATOM 745 N N . THR A 1 101 ? 6.871 -7.289 7.027 1 95.44 101 THR A N 1
ATOM 746 C CA . THR A 1 101 ? 6.793 -8.562 7.73 1 95.44 101 THR A CA 1
ATOM 747 C C . THR A 1 101 ? 8.133 -9.289 7.68 1 95.44 101 THR A C 1
ATOM 749 O O . THR A 1 101 ? 8.344 -10.266 8.406 1 95.44 101 THR A O 1
ATOM 752 N N . ASN A 1 102 ? 9.047 -8.906 6.848 1 95.62 102 ASN A N 1
ATOM 753 C CA . ASN A 1 102 ? 10.32 -9.562 6.562 1 95.62 102 ASN A CA 1
ATOM 754 C C . ASN A 1 102 ? 10.125 -11.008 6.117 1 95.62 102 ASN A C 1
ATOM 756 O O . ASN A 1 102 ? 10.875 -11.891 6.527 1 95.62 102 ASN A O 1
ATOM 760 N N . ASP A 1 103 ? 9.047 -11.203 5.426 1 97.31 103 ASP A N 1
ATOM 761 C CA . ASP A 1 103 ? 8.664 -12.547 5.004 1 97.31 103 ASP A CA 1
ATOM 762 C C . ASP A 1 103 ? 7.633 -12.5 3.883 1 97.31 103 ASP A C 1
ATOM 764 O O . ASP A 1 103 ? 6.496 -12.07 4.098 1 97.31 103 ASP A O 1
ATOM 768 N N . PHE A 1 104 ? 8.055 -13 2.729 1 97.81 104 PHE A N 1
ATOM 769 C CA . PHE A 1 104 ? 7.195 -12.938 1.55 1 97.81 104 PHE A CA 1
ATOM 770 C C . PHE A 1 104 ? 5.918 -13.734 1.767 1 97.81 104 PHE A C 1
ATOM 772 O O . PHE A 1 104 ? 4.824 -13.258 1.462 1 97.81 104 PHE A O 1
ATOM 779 N N . GLY A 1 105 ? 6 -14.945 2.219 1 98.12 105 GLY A N 1
ATOM 780 C CA . GLY A 1 105 ? 4.84 -15.773 2.498 1 98.12 105 GLY A CA 1
ATOM 781 C C . GLY A 1 105 ? 3.863 -15.125 3.461 1 98.12 105 GLY A C 1
ATOM 782 O O . GLY A 1 105 ? 2.65 -15.156 3.24 1 98.12 105 GLY A O 1
ATOM 783 N N . HIS A 1 106 ? 4.363 -14.578 4.473 1 97.25 106 HIS A N 1
ATOM 784 C CA . HIS A 1 106 ? 3.525 -13.883 5.445 1 97.25 106 HIS A CA 1
ATOM 785 C C . HIS A 1 106 ? 2.863 -12.656 4.832 1 97.25 106 HIS A C 1
ATOM 787 O O . HIS A 1 106 ? 1.729 -12.32 5.18 1 97.25 106 HIS A O 1
ATOM 793 N N . ALA A 1 107 ? 3.617 -11.984 4.02 1 98 107 ALA A N 1
ATOM 794 C CA . ALA A 1 107 ? 3.061 -10.828 3.318 1 98 107 ALA A CA 1
ATOM 795 C C . ALA A 1 107 ? 1.841 -11.227 2.492 1 98 107 ALA A C 1
ATOM 797 O O . ALA A 1 107 ? 0.816 -10.539 2.52 1 98 107 ALA A O 1
ATOM 798 N N . ILE A 1 108 ? 1.976 -12.297 1.79 1 98.38 108 ILE A N 1
ATOM 799 C CA . ILE A 1 108 ? 0.896 -12.781 0.935 1 98.38 108 ILE A CA 1
ATOM 800 C C . ILE A 1 108 ? -0.312 -13.148 1.791 1 98.38 108 ILE A C 1
ATOM 802 O O . ILE A 1 108 ? -1.449 -12.812 1.45 1 98.38 108 ILE A O 1
ATOM 806 N N . LYS A 1 109 ? -0.063 -13.797 2.842 1 97.44 109 LYS A N 1
ATOM 807 C CA . LYS A 1 109 ? -1.137 -14.188 3.754 1 97.44 109 LYS A CA 1
ATOM 808 C C . LYS A 1 109 ? -1.854 -12.961 4.312 1 97.44 109 LYS A C 1
ATOM 810 O O . LYS A 1 109 ? -3.084 -12.922 4.363 1 97.44 109 LYS A O 1
ATOM 815 N N . ALA A 1 110 ? -1.108 -11.977 4.738 1 96.75 110 ALA A N 1
ATOM 816 C CA . ALA A 1 110 ? -1.67 -10.758 5.312 1 96.75 110 ALA A CA 1
ATOM 817 C C . ALA A 1 110 ? -2.51 -10.008 4.285 1 96.75 110 ALA A C 1
ATOM 819 O O . ALA A 1 110 ? -3.611 -9.547 4.594 1 96.75 110 ALA A O 1
ATOM 820 N N . LEU A 1 111 ? -2.006 -9.859 3.105 1 97.5 111 LEU A N 1
ATOM 821 C CA . LEU A 1 111 ? -2.723 -9.148 2.053 1 97.5 111 LEU A CA 1
ATOM 822 C C . LEU A 1 111 ? -3.982 -9.898 1.646 1 97.5 111 LEU A C 1
ATOM 824 O O . LEU A 1 111 ? -5.016 -9.289 1.368 1 97.5 111 LEU A O 1
ATOM 828 N N . SER A 1 112 ? -3.838 -11.242 1.564 1 97.69 112 SER A N 1
ATOM 829 C CA . SER A 1 112 ? -5 -12.07 1.247 1 97.69 112 SER A CA 1
ATOM 830 C C . SER A 1 112 ? -6.121 -11.852 2.26 1 97.69 112 SER A C 1
ATOM 832 O O . SER A 1 112 ? -7.297 -11.812 1.893 1 97.69 112 SER A O 1
ATOM 834 N N . LYS A 1 113 ? -5.766 -11.695 3.459 1 95.81 113 LYS A N 1
ATOM 835 C CA . LYS A 1 113 ? -6.742 -11.461 4.523 1 95.81 113 LYS A CA 1
ATOM 836 C C . LYS A 1 113 ? -7.395 -10.094 4.379 1 95.81 113 LYS A C 1
ATOM 838 O O . LYS A 1 113 ? -8.617 -9.961 4.496 1 95.81 113 LYS A O 1
ATOM 843 N N . ILE A 1 114 ? -6.586 -9.133 4.133 1 93.88 114 ILE A N 1
ATOM 844 C CA . ILE A 1 114 ? -7.066 -7.762 4.023 1 93.88 114 ILE A CA 1
ATOM 845 C C . ILE A 1 114 ? -8.023 -7.641 2.84 1 93.88 114 ILE A C 1
ATOM 847 O O . ILE A 1 114 ? -9 -6.891 2.893 1 93.88 114 ILE A O 1
ATOM 851 N N . LEU A 1 115 ? -7.73 -8.344 1.815 1 96 115 LEU A N 1
ATOM 852 C CA . LEU A 1 115 ? -8.539 -8.281 0.604 1 96 115 LEU A CA 1
ATOM 853 C C . LEU A 1 115 ? -9.719 -9.25 0.689 1 96 115 LEU A C 1
ATOM 855 O O . LEU A 1 115 ? -10.578 -9.273 -0.199 1 96 115 LEU A O 1
ATOM 859 N N . ASN A 1 116 ? -9.781 -10.039 1.736 1 95.12 116 ASN A N 1
ATOM 860 C CA . ASN A 1 116 ? -10.859 -10.992 1.974 1 95.12 116 ASN A CA 1
ATOM 861 C C . ASN A 1 116 ? -11.078 -11.906 0.772 1 95.12 116 ASN A C 1
ATOM 863 O O . ASN A 1 116 ? -12.18 -11.992 0.237 1 95.12 116 ASN A O 1
ATOM 867 N N . ILE A 1 117 ? -9.992 -12.586 0.429 1 96.75 117 ILE A N 1
ATOM 868 C CA . ILE A 1 117 ? -10.102 -13.398 -0.777 1 96.75 117 ILE A CA 1
ATOM 869 C C . ILE A 1 117 ? -10.828 -14.703 -0.458 1 96.75 117 ILE A C 1
ATOM 871 O O . ILE A 1 117 ? -10.828 -15.156 0.689 1 96.75 117 ILE A O 1
ATOM 875 N N . LYS A 1 118 ? -11.477 -15.289 -1.44 1 96.31 118 LYS A N 1
ATOM 876 C CA . LYS A 1 118 ? -12.109 -16.609 -1.342 1 96.31 118 LYS A CA 1
ATOM 877 C C . LYS A 1 118 ? -11.125 -17.719 -1.685 1 96.31 118 LYS A C 1
ATOM 879 O O . LYS A 1 118 ? -11.062 -18.172 -2.83 1 96.31 118 LYS A O 1
ATOM 884 N N . GLY A 1 119 ? -10.477 -18.25 -0.651 1 97 119 GLY A N 1
ATOM 885 C CA . GLY A 1 119 ? -9.438 -19.266 -0.818 1 97 119 GLY A CA 1
ATOM 886 C C . GLY A 1 119 ? -8.094 -18.828 -0.266 1 97 119 GLY A C 1
ATOM 887 O O . GLY A 1 119 ? -8.023 -17.984 0.627 1 97 119 GLY A O 1
ATOM 888 N N . ARG A 1 120 ? -7.062 -19.578 -0.753 1 97.69 120 ARG A N 1
ATOM 889 C CA . ARG A 1 120 ? -5.699 -19.297 -0.314 1 97.69 120 ARG A CA 1
ATOM 890 C C . ARG A 1 120 ? -4.75 -19.203 -1.505 1 97.69 120 ARG A C 1
ATOM 892 O O . ARG A 1 120 ? -4.91 -19.906 -2.496 1 97.69 120 ARG A O 1
ATOM 899 N N . VAL A 1 121 ? -3.838 -18.312 -1.334 1 98.69 121 VAL A N 1
ATOM 900 C CA . VAL A 1 121 ? -2.766 -18.188 -2.312 1 98.69 121 VAL A CA 1
ATOM 901 C C . VAL A 1 121 ? -1.414 -18.391 -1.63 1 98.69 121 VAL A C 1
ATOM 903 O O . VAL A 1 121 ? -1.101 -17.703 -0.649 1 98.69 121 VAL A O 1
ATOM 906 N N . ILE A 1 122 ? -0.652 -19.281 -2.135 1 98.75 122 ILE A N 1
ATOM 907 C CA . ILE A 1 122 ? 0.617 -19.672 -1.525 1 98.75 122 ILE A CA 1
ATOM 908 C C . ILE A 1 122 ? 1.729 -19.609 -2.57 1 98.75 122 ILE A C 1
ATOM 910 O O . ILE A 1 122 ? 1.641 -20.266 -3.617 1 98.75 122 ILE A O 1
ATOM 914 N N . PRO A 1 123 ? 2.76 -18.766 -2.277 1 98.69 123 PRO A N 1
ATOM 915 C CA . PRO A 1 123 ? 3.926 -18.906 -3.154 1 98.69 123 PRO A CA 1
ATOM 916 C C . PRO A 1 123 ? 4.578 -20.281 -3.07 1 98.69 123 PRO A C 1
ATOM 918 O O . PRO A 1 123 ? 4.629 -20.875 -1.993 1 98.69 123 PRO A O 1
ATOM 921 N N . SER A 1 124 ? 5.066 -20.75 -4.18 1 98.44 124 SER A N 1
ATOM 922 C CA . SER A 1 124 ? 5.707 -22.062 -4.176 1 98.44 124 SER A CA 1
ATOM 923 C C . SER A 1 124 ? 6.926 -22.078 -3.26 1 98.44 124 SER A C 1
ATOM 925 O O . SER A 1 124 ? 7.273 -23.125 -2.697 1 98.44 124 SER A O 1
ATOM 927 N N . THR A 1 125 ? 7.582 -20.938 -3.17 1 98.25 125 THR A N 1
ATOM 928 C CA . THR A 1 125 ? 8.711 -20.781 -2.264 1 98.25 125 THR A CA 1
ATOM 929 C C . THR A 1 125 ? 8.797 -19.344 -1.749 1 98.25 125 THR A C 1
ATOM 931 O O . THR A 1 125 ? 8.203 -18.438 -2.334 1 98.25 125 THR A O 1
ATOM 934 N N . ASN A 1 126 ? 9.445 -19.219 -0.626 1 97.44 126 ASN A N 1
ATOM 935 C CA . ASN A 1 126 ? 9.664 -17.906 -0.019 1 97.44 126 ASN A CA 1
ATOM 936 C C . ASN A 1 126 ? 10.984 -17.281 -0.471 1 97.44 126 ASN A C 1
ATOM 938 O O . ASN A 1 126 ? 11.312 -16.172 -0.076 1 97.44 126 ASN A O 1
ATOM 942 N N . THR A 1 127 ? 11.656 -17.922 -1.359 1 96.88 127 THR A N 1
ATOM 943 C CA . THR A 1 127 ? 12.992 -17.5 -1.775 1 96.88 127 THR A CA 1
ATOM 944 C C . THR A 1 127 ? 12.945 -16.828 -3.143 1 96.88 127 THR A C 1
ATOM 946 O O . THR A 1 127 ? 12.203 -17.25 -4.023 1 96.88 127 THR A O 1
ATOM 949 N N . SER A 1 128 ? 13.719 -15.789 -3.229 1 96.19 128 SER A N 1
ATOM 950 C CA . SER A 1 128 ? 13.906 -15.188 -4.543 1 96.19 128 SER A CA 1
ATOM 951 C C . SER A 1 128 ? 14.695 -16.109 -5.469 1 96.19 128 SER A C 1
ATOM 953 O O . SER A 1 128 ? 15.82 -16.5 -5.152 1 96.19 128 SER A O 1
ATOM 955 N N . VAL A 1 129 ? 14.039 -16.422 -6.648 1 97.31 129 VAL A N 1
ATOM 956 C CA . VAL A 1 129 ? 14.648 -17.438 -7.504 1 97.31 129 VAL A CA 1
ATOM 957 C C . VAL A 1 129 ? 14.672 -16.938 -8.945 1 97.31 129 VAL A C 1
ATOM 959 O O . VAL A 1 129 ? 13.883 -16.078 -9.328 1 97.31 129 VAL A O 1
ATOM 962 N N . GLN A 1 130 ? 15.633 -17.516 -9.664 1 97 130 GLN A N 1
ATOM 963 C CA . GLN A 1 130 ? 15.688 -17.359 -11.117 1 97 130 GLN A CA 1
ATOM 964 C C . GLN A 1 130 ? 15.406 -18.672 -11.82 1 97 130 GLN A C 1
ATOM 966 O O . GLN A 1 130 ? 15.969 -19.719 -11.461 1 97 130 GLN A O 1
ATOM 971 N N . LEU A 1 131 ? 14.469 -18.625 -12.766 1 98.06 131 LEU A N 1
ATOM 972 C CA . LEU A 1 131 ? 14.203 -19.812 -13.57 1 98.06 131 LEU A CA 1
ATOM 973 C C . LEU A 1 131 ? 15.117 -19.859 -14.789 1 98.06 131 LEU A C 1
ATOM 975 O O . LEU A 1 131 ? 15.234 -18.875 -15.523 1 98.06 131 LEU A O 1
ATOM 979 N N . ASN A 1 132 ? 15.703 -20.969 -14.961 1 98.38 132 ASN A N 1
ATOM 980 C CA . ASN A 1 132 ? 16.578 -21.234 -16.094 1 98.38 132 ASN A CA 1
ATOM 981 C C . ASN A 1 132 ? 16.172 -22.5 -16.844 1 98.38 132 ASN A C 1
ATOM 983 O O . ASN A 1 132 ? 15.367 -23.281 -16.344 1 98.38 132 ASN A O 1
ATOM 987 N N . ALA A 1 133 ? 16.719 -22.625 -18.062 1 98.38 133 ALA A N 1
ATOM 988 C CA . ALA A 1 133 ? 16.359 -23.797 -18.875 1 98.38 133 ALA A CA 1
ATOM 989 C C . ALA A 1 133 ? 17.594 -24.422 -19.5 1 98.38 133 ALA A C 1
ATOM 991 O O . ALA A 1 133 ? 18.531 -23.719 -19.875 1 98.38 133 ALA A O 1
ATOM 992 N N . VAL A 1 134 ? 17.625 -25.672 -19.609 1 98.12 134 VAL A N 1
ATOM 993 C CA . VAL A 1 134 ? 18.531 -26.422 -20.453 1 98.12 134 VAL A CA 1
ATOM 994 C C . VAL A 1 134 ? 17.828 -26.844 -21.734 1 98.12 134 VAL A C 1
ATOM 996 O O . VAL A 1 134 ? 16.797 -27.516 -21.703 1 98.12 134 VAL A O 1
ATOM 999 N N . MET A 1 135 ? 18.406 -26.406 -22.812 1 97.56 135 MET A N 1
ATOM 1000 C CA . MET A 1 135 ? 17.828 -26.766 -24.109 1 97.56 135 MET A CA 1
ATOM 1001 C C . MET A 1 135 ? 18.281 -28.156 -24.547 1 97.56 135 MET A C 1
ATOM 1003 O O . MET A 1 135 ? 19.234 -28.703 -24 1 97.56 135 MET A O 1
ATOM 1007 N N . GLU A 1 136 ? 17.531 -28.719 -25.5 1 96 136 GLU A N 1
ATOM 1008 C CA . GLU A 1 136 ? 17.844 -30.078 -25.969 1 96 136 GLU A CA 1
ATOM 1009 C C . GLU A 1 136 ? 19.25 -30.141 -26.562 1 96 136 GLU A C 1
ATOM 1011 O O . GLU A 1 136 ? 19.906 -31.172 -26.5 1 96 136 GLU A O 1
ATOM 1016 N N . ASP A 1 137 ? 19.719 -29.016 -27.141 1 96.69 137 ASP A N 1
ATOM 1017 C CA . ASP A 1 137 ? 21.047 -29 -27.75 1 96.69 137 ASP A CA 1
ATOM 1018 C C . ASP A 1 137 ? 22.125 -28.719 -26.688 1 96.69 137 ASP A C 1
ATOM 1020 O O . ASP A 1 137 ? 23.297 -28.562 -27.016 1 96.69 137 ASP A O 1
ATOM 1024 N N . GLY A 1 138 ? 21.672 -28.531 -25.469 1 96.69 138 GLY A N 1
ATOM 1025 C CA . GLY A 1 138 ? 22.625 -28.375 -24.375 1 96.69 138 GLY A CA 1
ATOM 1026 C C . GLY A 1 138 ? 22.828 -26.938 -23.953 1 96.69 138 GLY A C 1
ATOM 1027 O O . GLY A 1 138 ? 23.391 -26.672 -22.891 1 96.69 138 GLY A O 1
ATOM 1028 N N . GLU A 1 139 ? 22.359 -26.016 -24.672 1 97.38 139 GLU A N 1
ATOM 1029 C CA . GLU A 1 139 ? 22.469 -24.594 -24.328 1 97.38 139 GLU A CA 1
ATOM 1030 C C . GLU A 1 139 ? 21.703 -24.297 -23.047 1 97.38 139 GLU A C 1
ATOM 1032 O O . GLU A 1 139 ? 20.594 -24.797 -22.844 1 97.38 139 GLU A O 1
ATOM 1037 N N . ILE A 1 140 ? 22.344 -23.484 -22.172 1 97.88 140 ILE A N 1
ATOM 1038 C CA . ILE A 1 140 ? 21.672 -23.047 -20.969 1 97.88 140 ILE A CA 1
ATOM 1039 C C . ILE A 1 140 ? 21.172 -21.609 -21.156 1 97.88 140 ILE A C 1
ATOM 1041 O O . ILE A 1 140 ? 21.938 -20.734 -21.547 1 97.88 140 ILE A O 1
ATOM 1045 N N . VAL A 1 141 ? 19.922 -21.391 -20.922 1 97.81 141 VAL A N 1
ATOM 1046 C CA . VAL A 1 141 ? 19.297 -20.078 -21.016 1 97.81 141 VAL A CA 1
ATOM 1047 C C . VAL A 1 141 ? 18.938 -19.562 -19.609 1 97.81 141 VAL A C 1
ATOM 1049 O O . VAL A 1 141 ? 18.234 -20.25 -18.859 1 97.81 141 VAL A O 1
ATOM 1052 N N . PHE A 1 142 ? 19.438 -18.359 -19.281 1 96.62 142 PHE A N 1
ATOM 1053 C CA . PHE A 1 142 ? 19.219 -17.812 -17.953 1 96.62 142 PHE A CA 1
ATOM 1054 C C . PHE A 1 142 ? 18.109 -16.766 -17.969 1 96.62 142 PHE A C 1
ATOM 1056 O O . PHE A 1 142 ? 18.078 -15.883 -18.828 1 96.62 142 PHE A O 1
ATOM 1063 N N . GLY A 1 143 ? 17.203 -16.906 -16.969 1 95.62 143 GLY A N 1
ATOM 1064 C CA . GLY A 1 143 ? 16.109 -15.945 -16.844 1 95.62 143 GLY A CA 1
ATOM 1065 C C . GLY A 1 143 ? 14.844 -16.406 -17.531 1 95.62 143 GLY A C 1
ATOM 1066 O O . GLY A 1 143 ? 14.867 -16.797 -18.703 1 95.62 143 GLY A O 1
ATOM 1067 N N . GLU A 1 144 ? 13.75 -16.281 -16.812 1 93.88 144 GLU A N 1
ATOM 1068 C CA . GLU A 1 144 ? 12.445 -16.75 -17.281 1 93.88 144 GLU A CA 1
ATOM 1069 C C . GLU A 1 144 ? 12.062 -16.094 -18.594 1 93.88 144 GLU A C 1
ATOM 1071 O O . GLU A 1 144 ? 11.602 -16.766 -19.516 1 93.88 144 GLU A O 1
ATOM 1076 N N . THR A 1 145 ? 12.273 -14.805 -18.781 1 93.56 145 THR A N 1
ATOM 1077 C CA . THR A 1 145 ? 11.836 -14.039 -19.938 1 93.56 145 THR A CA 1
ATOM 1078 C C . THR A 1 145 ? 12.625 -14.438 -21.188 1 93.56 145 THR A C 1
ATOM 1080 O O . THR A 1 145 ? 12.133 -14.297 -22.312 1 93.56 145 THR A O 1
ATOM 1083 N N . ASN A 1 146 ? 13.75 -14.984 -21 1 95.5 146 ASN A N 1
ATOM 1084 C CA . ASN A 1 146 ? 14.641 -15.305 -22.125 1 95.5 146 ASN A CA 1
ATOM 1085 C C . ASN A 1 146 ? 14.344 -16.688 -22.688 1 95.5 146 ASN A C 1
ATOM 1087 O O . ASN A 1 146 ? 14.688 -16.969 -23.844 1 95.5 146 ASN A O 1
ATOM 1091 N N . ILE A 1 147 ? 13.727 -17.5 -22 1 96.25 147 ILE A N 1
ATOM 1092 C CA . ILE A 1 147 ? 13.586 -18.922 -22.344 1 96.25 147 ILE A CA 1
ATOM 1093 C C . ILE A 1 147 ? 12.789 -19.047 -23.641 1 96.25 147 ILE A C 1
ATOM 1095 O O . ILE A 1 147 ? 13.258 -19.672 -24.594 1 96.25 147 ILE A O 1
ATOM 1099 N N . PRO A 1 148 ? 11.602 -18.422 -23.75 1 93.94 148 PRO A N 1
ATOM 1100 C CA . PRO A 1 148 ? 10.844 -18.578 -25 1 93.94 148 PRO A CA 1
ATOM 1101 C C . PRO A 1 148 ? 11.5 -17.875 -26.188 1 93.94 148 PRO A C 1
ATOM 1103 O O . PRO A 1 148 ? 11.273 -18.266 -27.328 1 93.94 148 PRO A O 1
ATOM 1106 N N . LYS A 1 149 ? 12.367 -16.906 -25.938 1 94.31 149 LYS A N 1
ATOM 1107 C CA . LYS A 1 149 ? 12.961 -16.094 -27 1 94.31 149 LYS A CA 1
ATOM 1108 C C . LYS A 1 149 ? 13.992 -16.891 -27.781 1 94.31 149 LYS A C 1
ATOM 1110 O O . LYS A 1 149 ? 14.359 -16.516 -28.906 1 94.31 149 LYS A O 1
ATOM 1115 N N . LYS A 1 150 ? 14.359 -17.953 -27.297 1 93.44 150 LYS A N 1
ATOM 1116 C CA . LYS A 1 150 ? 15.375 -18.766 -27.953 1 93.44 150 LYS A CA 1
ATOM 1117 C C . LYS A 1 150 ? 14.758 -19.594 -29.078 1 93.44 150 LYS A C 1
ATOM 1119 O O . LYS A 1 150 ? 15.469 -20.016 -30 1 93.44 150 LYS A O 1
ATOM 1124 N N . HIS A 1 151 ? 13.562 -19.875 -29 1 93.19 151 HIS A N 1
ATOM 1125 C CA . HIS A 1 151 ? 12.844 -20.672 -30 1 93.19 151 HIS A CA 1
ATOM 1126 C C . HIS A 1 151 ? 13.531 -22.016 -30.234 1 93.19 151 HIS A C 1
ATOM 1128 O O . HIS A 1 151 ? 13.758 -22.406 -31.375 1 93.19 151 HIS A O 1
ATOM 1134 N N . LYS A 1 152 ? 13.93 -22.625 -29.156 1 93.75 152 LYS A N 1
ATOM 1135 C CA . LYS A 1 152 ? 14.508 -23.953 -29.141 1 93.75 152 LYS A CA 1
ATOM 1136 C C . LYS A 1 152 ? 13.695 -24.906 -28.266 1 93.75 152 LYS A C 1
ATOM 1138 O O . LYS A 1 152 ? 12.875 -24.453 -27.453 1 93.75 152 LYS A O 1
ATOM 1143 N N . LYS A 1 153 ? 13.93 -26.172 -28.516 1 95.56 153 LYS A N 1
ATOM 1144 C CA . LYS A 1 153 ? 13.25 -27.156 -27.688 1 95.56 153 LYS A CA 1
ATOM 1145 C C . LYS A 1 153 ? 13.859 -27.219 -26.297 1 95.56 153 LYS A C 1
ATOM 1147 O O . LYS A 1 153 ? 15.086 -27.266 -26.141 1 95.56 153 LYS A O 1
ATOM 1152 N N . ILE A 1 154 ? 13.055 -27.234 -25.344 1 97.75 154 ILE A N 1
ATOM 1153 C CA . ILE A 1 154 ? 13.492 -27.234 -23.953 1 97.75 154 ILE A CA 1
ATOM 1154 C C . ILE A 1 154 ? 13.641 -28.672 -23.453 1 97.75 154 ILE A C 1
ATOM 1156 O O . ILE A 1 154 ? 12.758 -29.5 -23.672 1 97.75 154 ILE A O 1
ATOM 1160 N N . ASP A 1 155 ? 14.734 -28.969 -22.828 1 96.81 155 ASP A N 1
ATOM 1161 C CA . ASP A 1 155 ? 14.938 -30.266 -22.188 1 96.81 155 ASP A CA 1
ATOM 1162 C C . ASP A 1 155 ? 14.383 -30.266 -20.766 1 96.81 155 ASP A C 1
ATOM 1164 O O . ASP A 1 155 ? 13.555 -31.109 -20.406 1 96.81 155 ASP A O 1
ATOM 1168 N N . ARG A 1 156 ? 14.852 -29.375 -20 1 96.75 156 ARG A N 1
ATOM 1169 C CA . ARG A 1 156 ? 14.383 -29.203 -18.641 1 96.75 156 ARG A CA 1
ATOM 1170 C C . ARG A 1 156 ? 14.602 -27.781 -18.141 1 96.75 156 ARG A C 1
ATOM 1172 O O . ARG A 1 156 ? 15.359 -27.016 -18.75 1 96.75 156 ARG A O 1
ATOM 1179 N N . VAL A 1 157 ? 13.922 -27.438 -17.047 1 98.25 157 VAL A N 1
ATOM 1180 C CA . VAL A 1 157 ? 14.125 -26.141 -16.406 1 98.25 157 VAL A CA 1
ATOM 1181 C C . VAL A 1 157 ? 14.578 -26.359 -14.953 1 98.25 157 VAL A C 1
ATOM 1183 O O . VAL A 1 157 ? 14.414 -27.453 -14.406 1 98.25 157 VAL A O 1
ATOM 1186 N N . PHE A 1 158 ? 15.227 -25.344 -14.398 1 97.94 158 PHE A N 1
ATOM 1187 C CA . PHE A 1 158 ? 15.695 -25.422 -13.023 1 97.94 158 PHE A CA 1
ATOM 1188 C C . PHE A 1 158 ? 15.773 -24.047 -12.391 1 97.94 158 PHE A C 1
ATOM 1190 O O . PHE A 1 158 ? 15.789 -23.031 -13.094 1 97.94 158 PHE A O 1
ATOM 1197 N N . LEU A 1 159 ? 15.727 -24.062 -11.047 1 98.06 159 LEU A N 1
ATOM 1198 C CA . LEU A 1 159 ? 15.797 -22.797 -10.312 1 98.06 159 LEU A CA 1
ATOM 1199 C C . LEU A 1 159 ? 17.219 -22.531 -9.836 1 98.06 159 LEU A C 1
ATOM 1201 O O . LEU A 1 159 ? 17.984 -23.453 -9.586 1 98.06 159 LEU A O 1
ATOM 1205 N N . GLU A 1 160 ? 17.531 -21.281 -9.773 1 97.19 160 GLU A N 1
ATOM 1206 C CA . GLU A 1 160 ? 18.75 -20.812 -9.109 1 97.19 160 GLU A CA 1
ATOM 1207 C C . GLU A 1 160 ? 18.422 -19.828 -7.992 1 97.19 160 GLU A C 1
ATOM 1209 O O . GLU A 1 160 ? 17.859 -18.766 -8.25 1 97.19 160 GLU A O 1
ATOM 1214 N N . PRO A 1 161 ? 18.781 -20.078 -6.754 1 96.44 161 PRO A N 1
ATOM 1215 C CA . PRO A 1 161 ? 19.406 -21.312 -6.297 1 96.44 161 PRO A CA 1
ATOM 1216 C C . PRO A 1 161 ? 18.531 -22.547 -6.484 1 96.44 161 PRO A C 1
ATOM 1218 O O . PRO A 1 161 ? 17.312 -22.406 -6.633 1 96.44 161 PRO A O 1
ATOM 1221 N N . ASN A 1 162 ? 19.172 -23.734 -6.438 1 92.38 162 ASN A N 1
ATOM 1222 C CA . ASN A 1 162 ? 18.453 -24.938 -6.797 1 92.38 162 ASN A CA 1
ATOM 1223 C C . ASN A 1 162 ? 18.016 -25.719 -5.559 1 92.38 162 ASN A C 1
ATOM 1225 O O . ASN A 1 162 ? 17.266 -26.703 -5.664 1 92.38 162 ASN A O 1
ATOM 1229 N N . ASP A 1 163 ? 18.328 -25.266 -4.469 1 95.25 163 ASP A N 1
ATOM 1230 C CA . ASP A 1 163 ? 17.969 -25.984 -3.246 1 95.25 163 ASP A CA 1
ATOM 1231 C C . ASP A 1 163 ? 16.938 -25.219 -2.434 1 95.25 163 ASP A C 1
ATOM 1233 O O . ASP A 1 163 ? 17.031 -25.141 -1.207 1 95.25 163 ASP A O 1
ATOM 1237 N N . VAL A 1 164 ? 16.047 -24.641 -3.113 1 97.12 164 VAL A N 1
ATOM 1238 C CA . VAL A 1 164 ? 15.039 -23.844 -2.418 1 97.12 164 VAL A CA 1
ATOM 1239 C C . VAL A 1 164 ? 13.953 -24.766 -1.86 1 97.12 164 VAL A C 1
ATOM 1241 O O . VAL A 1 164 ? 13.633 -25.797 -2.453 1 97.12 164 VAL A O 1
ATOM 1244 N N . GLN A 1 165 ? 13.406 -24.375 -0.694 1 98.06 165 GLN A N 1
ATOM 1245 C CA . GLN A 1 165 ? 12.383 -25.141 -0.004 1 98.06 165 GLN A CA 1
ATOM 1246 C C . GLN A 1 165 ? 10.992 -24.609 -0.309 1 98.06 165 GLN A C 1
ATOM 1248 O O . GLN A 1 165 ? 10.82 -23.406 -0.553 1 98.06 165 GLN A O 1
ATOM 1253 N N . PRO A 1 166 ? 10.023 -25.484 -0.365 1 98.19 166 PRO A N 1
ATOM 1254 C CA . PRO A 1 166 ? 8.648 -25.031 -0.544 1 98.19 166 PRO A CA 1
ATOM 1255 C C . PRO A 1 166 ? 8.07 -24.375 0.712 1 98.19 166 PRO A C 1
ATOM 1257 O O . PRO A 1 166 ? 8.609 -24.562 1.807 1 98.19 166 PRO A O 1
ATOM 1260 N N . MET A 1 167 ? 7.062 -23.562 0.512 1 98.12 167 MET A N 1
ATOM 1261 C CA . MET A 1 167 ? 6.258 -23.188 1.674 1 98.12 167 MET A CA 1
ATOM 1262 C C . MET A 1 167 ? 5.648 -24.422 2.326 1 98.12 167 MET A C 1
ATOM 1264 O O . MET A 1 167 ? 5.102 -25.297 1.638 1 98.12 167 MET A O 1
ATOM 1268 N N . GLU A 1 168 ? 5.727 -24.531 3.602 1 97.81 168 GLU A N 1
ATOM 1269 C CA . GLU A 1 168 ? 5.148 -25.672 4.301 1 97.81 168 GLU A CA 1
ATOM 1270 C C . GLU A 1 168 ? 3.654 -25.797 4.016 1 97.81 168 GLU A C 1
ATOM 1272 O O . GLU A 1 168 ? 3.135 -26.906 3.883 1 97.81 168 GLU A O 1
ATOM 1277 N N . GLU A 1 169 ? 3.047 -24.703 3.975 1 97.88 169 GLU A N 1
ATOM 1278 C CA . GLU A 1 169 ? 1.609 -24.672 3.717 1 97.88 169 GLU A CA 1
ATOM 1279 C C . GLU A 1 169 ? 1.288 -25.25 2.342 1 97.88 169 GLU A C 1
ATOM 1281 O O . GLU A 1 169 ? 0.214 -25.828 2.137 1 97.88 169 GLU A O 1
ATOM 1286 N N . ALA A 1 170 ? 2.219 -25.062 1.414 1 98.44 170 ALA A N 1
ATOM 1287 C CA . ALA A 1 170 ? 2.018 -25.641 0.087 1 98.44 170 ALA A CA 1
ATOM 1288 C C . ALA A 1 170 ? 2.041 -27.172 0.143 1 98.44 170 ALA A C 1
ATOM 1290 O O . ALA A 1 170 ? 1.203 -27.828 -0.475 1 98.44 170 ALA A O 1
ATOM 1291 N N . ILE A 1 171 ? 2.998 -27.672 0.884 1 98.62 171 ILE A N 1
ATOM 1292 C CA . ILE A 1 171 ? 3.125 -29.125 1.034 1 98.62 171 ILE A CA 1
ATOM 1293 C C . ILE A 1 171 ? 1.885 -29.672 1.731 1 98.62 171 ILE A C 1
ATOM 1295 O O . ILE A 1 171 ? 1.328 -30.688 1.304 1 98.62 171 ILE A O 1
ATOM 1299 N N . ASP A 1 172 ? 1.438 -29 2.773 1 98.38 172 ASP A N 1
ATOM 1300 C CA . ASP A 1 172 ? 0.245 -29.422 3.506 1 98.38 172 ASP A CA 1
ATOM 1301 C C . ASP A 1 172 ? -0.983 -29.406 2.598 1 98.38 172 ASP A C 1
ATOM 1303 O O . ASP A 1 172 ? -1.81 -30.328 2.66 1 98.38 172 ASP A O 1
ATOM 1307 N N . ALA A 1 173 ? -1.08 -28.406 1.789 1 98.5 173 ALA A N 1
ATOM 1308 C CA . ALA A 1 173 ? -2.217 -28.297 0.878 1 98.5 173 ALA A CA 1
ATOM 1309 C C . ALA A 1 173 ? -2.246 -29.453 -0.107 1 98.5 173 ALA A C 1
ATOM 1311 O O . ALA A 1 173 ? -3.312 -30 -0.398 1 98.5 173 ALA A O 1
ATOM 1312 N N . LEU A 1 174 ? -1.106 -29.781 -0.611 1 98.62 174 LEU A N 1
ATOM 1313 C CA . LEU A 1 174 ? -1.019 -30.891 -1.554 1 98.62 174 LEU A CA 1
ATOM 1314 C C . LEU A 1 174 ? -1.395 -32.219 -0.881 1 98.62 174 LEU A C 1
ATOM 1316 O O . LEU A 1 174 ? -2.07 -33.062 -1.481 1 98.62 174 LEU A O 1
ATOM 1320 N N . ARG A 1 175 ? -1.009 -32.344 0.32 1 97.62 175 ARG A N 1
ATOM 1321 C CA . ARG A 1 175 ? -1.275 -33.594 1.069 1 97.62 175 ARG A CA 1
ATOM 1322 C C . ARG A 1 175 ? -2.762 -33.719 1.377 1 97.62 175 ARG A C 1
ATOM 1324 O O . ARG A 1 175 ? -3.293 -34.844 1.404 1 97.62 175 ARG A O 1
ATOM 1331 N N . GLU A 1 176 ? -3.438 -32.656 1.558 1 97 176 GLU A N 1
ATOM 1332 C CA . GLU A 1 176 ? -4.82 -32.656 2.029 1 97 176 GLU A CA 1
ATOM 1333 C C . GLU A 1 176 ? -5.797 -32.469 0.872 1 97 176 GLU A C 1
ATOM 1335 O O . GLU A 1 176 ? -7.016 -32.531 1.067 1 97 176 GLU A O 1
ATOM 1340 N N . ALA A 1 177 ? -5.316 -32.344 -0.313 1 98 177 ALA A N 1
ATOM 1341 C CA . ALA A 1 177 ? -6.148 -32.031 -1.465 1 98 177 ALA A CA 1
ATOM 1342 C C . ALA A 1 177 ? -7.078 -33.188 -1.826 1 98 177 ALA A C 1
ATOM 1344 O O . ALA A 1 177 ? -6.734 -34.344 -1.617 1 98 177 ALA A O 1
ATOM 1345 N N . ASP A 1 178 ? -8.273 -32.812 -2.314 1 97.69 178 ASP A N 1
ATOM 1346 C CA . ASP A 1 178 ? -9.172 -33.781 -2.928 1 97.69 178 ASP A CA 1
ATOM 1347 C C . ASP A 1 178 ? -8.938 -33.875 -4.434 1 97.69 178 ASP A C 1
ATOM 1349 O O . ASP A 1 178 ? -9.234 -34.906 -5.055 1 97.69 178 ASP A O 1
ATOM 1353 N N . LEU A 1 179 ? -8.43 -32.844 -4.996 1 98.44 179 LEU A N 1
ATOM 1354 C CA . LEU A 1 179 ? -8.062 -32.719 -6.402 1 98.44 179 LEU A CA 1
ATOM 1355 C C . LEU A 1 179 ? -6.93 -31.719 -6.59 1 98.44 179 LEU A C 1
ATOM 1357 O O . LEU A 1 179 ? -6.93 -30.656 -5.969 1 98.44 179 LEU A O 1
ATOM 1361 N N . ILE A 1 180 ? -5.945 -32.062 -7.367 1 98.81 180 ILE A N 1
ATOM 1362 C CA . ILE A 1 180 ? -4.852 -31.172 -7.715 1 98.81 180 ILE A CA 1
ATOM 1363 C C . ILE A 1 180 ? -4.891 -30.859 -9.211 1 98.81 180 ILE A C 1
ATOM 1365 O O . ILE A 1 180 ? -4.926 -31.781 -10.039 1 98.81 180 ILE A O 1
ATOM 1369 N N . VAL A 1 181 ? -4.93 -29.609 -9.523 1 98.81 181 VAL A N 1
ATOM 1370 C CA . VAL A 1 181 ? -5.039 -29.172 -10.914 1 98.81 181 VAL A CA 1
ATOM 1371 C C . VAL A 1 181 ? -3.768 -28.422 -11.32 1 98.81 181 VAL A C 1
ATOM 1373 O O . VAL A 1 181 ? -3.365 -27.469 -10.672 1 98.81 181 VAL A O 1
ATOM 1376 N N . LEU A 1 182 ? -3.135 -28.859 -12.398 1 98.69 182 LEU A N 1
ATOM 1377 C CA . LEU A 1 182 ? -1.976 -28.188 -12.984 1 98.69 182 LEU A CA 1
ATOM 1378 C C . LEU A 1 182 ? -2.365 -27.406 -14.234 1 98.69 182 LEU A C 1
ATOM 1380 O O . LEU A 1 182 ? -2.922 -27.984 -15.18 1 98.69 182 LEU A O 1
ATOM 1384 N N . GLY A 1 183 ? -2.074 -26.094 -14.234 1 95.56 183 GLY A N 1
ATOM 1385 C CA . GLY A 1 183 ? -2.41 -25.25 -15.367 1 95.56 183 GLY A CA 1
ATOM 1386 C C . GLY A 1 183 ? -3.84 -24.734 -15.328 1 95.56 183 GLY A C 1
ATOM 1387 O O . GLY A 1 183 ? -4.516 -24.859 -14.305 1 95.56 183 GLY A O 1
ATOM 1388 N N . PRO A 1 184 ? -4.227 -24.141 -16.375 1 96.12 184 PRO A N 1
ATOM 1389 C CA . PRO A 1 184 ? -3.484 -23.906 -17.609 1 96.12 184 PRO A CA 1
ATOM 1390 C C . PRO A 1 184 ? -2.41 -22.828 -17.453 1 96.12 184 PRO A C 1
ATOM 1392 O O . PRO A 1 184 ? -2.299 -22.219 -16.391 1 96.12 184 PRO A O 1
ATOM 1395 N N . GLY A 1 185 ? -1.68 -22.656 -18.484 1 96.19 185 GLY A N 1
ATOM 1396 C CA . GLY A 1 185 ? -0.576 -21.703 -18.516 1 96.19 185 GLY A CA 1
ATOM 1397 C C . GLY A 1 185 ? 0.649 -22.234 -19.219 1 96.19 185 GLY A C 1
ATOM 1398 O O . GLY A 1 185 ? 0.661 -23.391 -19.672 1 96.19 185 GLY A O 1
ATOM 1399 N N . SER A 1 186 ? 1.63 -21.328 -19.281 1 97.12 186 SER A N 1
ATOM 1400 C CA . SER A 1 186 ? 2.865 -21.766 -19.922 1 97.12 186 SER A CA 1
ATOM 1401 C C . SER A 1 186 ? 3.424 -23.016 -19.281 1 97.12 186 SER A C 1
ATOM 1403 O O . SER A 1 186 ? 3.504 -23.109 -18.047 1 97.12 186 SER A O 1
ATOM 1405 N N . LEU A 1 187 ? 3.746 -23.969 -20.094 1 98.06 187 LEU A N 1
ATOM 1406 C CA . LEU A 1 187 ? 4.102 -25.297 -19.609 1 98.06 187 LEU A CA 1
ATOM 1407 C C . LEU A 1 187 ? 5.316 -25.234 -18.688 1 98.06 187 LEU A C 1
ATOM 1409 O O . LEU A 1 187 ? 5.258 -25.672 -17.531 1 98.06 187 LEU A O 1
ATOM 1413 N N . TYR A 1 188 ? 6.414 -24.641 -19.188 1 98.12 188 TYR A N 1
ATOM 1414 C CA . TYR A 1 188 ? 7.676 -24.672 -18.453 1 98.12 188 TYR A CA 1
ATOM 1415 C C . TYR A 1 188 ? 7.754 -23.531 -17.453 1 98.12 188 TYR A C 1
ATOM 1417 O O . TYR A 1 188 ? 8.109 -23.734 -16.281 1 98.12 188 TYR A O 1
ATOM 1425 N N . THR A 1 189 ? 7.359 -22.312 -17.828 1 97 189 THR A N 1
ATOM 1426 C CA . THR A 1 189 ? 7.621 -21.125 -17.031 1 97 189 THR A CA 1
ATOM 1427 C C . THR A 1 189 ? 6.52 -20.922 -15.992 1 97 189 THR A C 1
ATOM 1429 O O . THR A 1 189 ? 6.703 -20.172 -15.031 1 97 189 THR A O 1
ATOM 1432 N N . SER A 1 190 ? 5.379 -21.562 -16.156 1 97.5 190 SER A N 1
ATOM 1433 C CA . SER A 1 190 ? 4.289 -21.375 -15.211 1 97.5 190 SER A CA 1
ATOM 1434 C C . SER A 1 190 ? 3.99 -22.656 -14.453 1 97.5 190 SER A C 1
ATOM 1436 O O . SER A 1 190 ? 3.887 -22.656 -13.219 1 97.5 190 SER A O 1
ATOM 1438 N N . VAL A 1 191 ? 3.85 -23.781 -15.109 1 98.12 191 VAL A N 1
ATOM 1439 C CA . VAL A 1 191 ? 3.428 -25.031 -14.477 1 98.12 191 VAL A CA 1
ATOM 1440 C C . VAL A 1 191 ? 4.645 -25.766 -13.906 1 98.12 191 VAL A C 1
ATOM 1442 O O . VAL A 1 191 ? 4.781 -25.906 -12.695 1 98.12 191 VAL A O 1
ATOM 1445 N N . ILE A 1 192 ? 5.613 -26.078 -14.758 1 98.44 192 ILE A N 1
ATOM 1446 C CA . ILE A 1 192 ? 6.746 -26.922 -14.391 1 98.44 192 ILE A CA 1
ATOM 1447 C C . ILE A 1 192 ? 7.668 -26.156 -13.438 1 98.44 192 ILE A C 1
ATOM 1449 O O . ILE A 1 192 ? 8.305 -26.75 -12.57 1 98.44 192 ILE A O 1
ATOM 1453 N N . SER A 1 193 ? 7.727 -24.875 -13.562 1 97.94 193 SER A N 1
ATOM 1454 C CA . SER A 1 193 ? 8.57 -24.062 -12.688 1 97.94 193 SER A CA 1
ATOM 1455 C C . SER A 1 193 ? 8.258 -24.328 -11.219 1 97.94 193 SER A C 1
ATOM 1457 O O . SER A 1 193 ? 9.148 -24.281 -10.375 1 97.94 193 SER A O 1
ATOM 1459 N N . ASN A 1 194 ? 7.012 -24.625 -10.859 1 98.44 194 ASN A N 1
ATOM 1460 C CA . ASN A 1 194 ? 6.641 -24.953 -9.484 1 98.44 194 ASN A CA 1
ATOM 1461 C C . ASN A 1 194 ? 7.27 -26.281 -9.039 1 98.44 194 ASN A C 1
ATOM 1463 O O . ASN A 1 194 ? 7.602 -26.453 -7.867 1 98.44 194 ASN A O 1
ATOM 1467 N N . LEU A 1 195 ? 7.422 -27.156 -9.961 1 98.12 195 LEU A N 1
ATOM 1468 C CA . LEU A 1 195 ? 7.926 -28.5 -9.672 1 98.12 195 LEU A CA 1
ATOM 1469 C C . LEU A 1 195 ? 9.422 -28.469 -9.391 1 98.12 195 LEU A C 1
ATOM 1471 O O . LEU A 1 195 ? 9.977 -29.422 -8.836 1 98.12 195 LEU A O 1
ATOM 1475 N N . CYS A 1 196 ? 10.102 -27.375 -9.734 1 97.69 196 CYS A N 1
ATOM 1476 C CA . CYS A 1 196 ? 11.539 -27.219 -9.531 1 97.69 196 CYS A CA 1
ATOM 1477 C C . CYS A 1 196 ? 11.859 -26.938 -8.07 1 97.69 196 CYS A C 1
ATOM 1479 O O . CYS A 1 196 ? 13.008 -27.062 -7.645 1 97.69 196 CYS A O 1
ATOM 1481 N N . VAL A 1 197 ? 10.836 -26.578 -7.285 1 98.25 197 VAL A N 1
ATOM 1482 C CA . VAL A 1 197 ? 11.023 -26.359 -5.859 1 98.25 197 VAL A CA 1
ATOM 1483 C C . VAL A 1 197 ? 11.125 -27.703 -5.129 1 98.25 197 VAL A C 1
ATOM 1485 O O . VAL A 1 197 ? 10.289 -28.578 -5.336 1 98.25 197 VAL A O 1
ATOM 1488 N N . ASN A 1 198 ? 12.094 -27.781 -4.242 1 96.38 198 ASN A N 1
ATOM 1489 C CA . ASN A 1 198 ? 12.312 -29.031 -3.533 1 96.38 198 ASN A CA 1
ATOM 1490 C C . ASN A 1 198 ? 11.062 -29.469 -2.771 1 96.38 198 ASN A C 1
ATOM 1492 O O . ASN A 1 198 ? 10.469 -28.672 -2.035 1 96.38 198 ASN A O 1
ATOM 1496 N N . GLY A 1 199 ? 10.695 -30.703 -3.031 1 96.31 199 GLY A N 1
ATOM 1497 C CA . GLY A 1 199 ? 9.609 -31.266 -2.232 1 96.31 199 GLY A CA 1
ATOM 1498 C C . GLY A 1 199 ? 8.266 -31.203 -2.926 1 96.31 199 GLY A C 1
ATOM 1499 O O . GLY A 1 199 ? 7.363 -31.984 -2.623 1 96.31 199 GLY A O 1
ATOM 1500 N N . ILE A 1 200 ? 8.078 -30.312 -3.861 1 97.94 200 ILE A N 1
ATOM 1501 C CA . ILE A 1 200 ? 6.773 -30.141 -4.492 1 97.94 200 ILE A CA 1
ATOM 1502 C C . ILE A 1 200 ? 6.457 -31.375 -5.348 1 97.94 200 ILE A C 1
ATOM 1504 O O . ILE A 1 200 ? 5.363 -31.938 -5.262 1 97.94 200 ILE A O 1
ATOM 1508 N N . SER A 1 201 ? 7.41 -31.766 -6.176 1 97.56 201 SER A N 1
ATOM 1509 C CA . SER A 1 201 ? 7.203 -32.969 -6.996 1 97.56 201 SER A CA 1
ATOM 1510 C C . SER A 1 201 ? 6.891 -34.188 -6.137 1 97.56 201 SER A C 1
ATOM 1512 O O . SER A 1 201 ? 5.973 -34.938 -6.445 1 97.56 201 SER A O 1
ATOM 1514 N N . ASP A 1 202 ? 7.688 -34.281 -5.074 1 97.44 202 ASP A N 1
ATOM 1515 C CA . ASP A 1 202 ? 7.48 -35.406 -4.168 1 97.44 202 ASP A CA 1
ATOM 1516 C C . ASP A 1 202 ? 6.086 -35.375 -3.553 1 97.44 202 ASP A C 1
ATOM 1518 O O . ASP A 1 202 ? 5.41 -36.406 -3.467 1 97.44 202 ASP A O 1
ATOM 1522 N N . ALA A 1 203 ? 5.652 -34.25 -3.105 1 98.06 203 ALA A N 1
ATOM 1523 C CA . ALA A 1 203 ? 4.328 -34.062 -2.514 1 98.06 203 ALA A CA 1
ATOM 1524 C C . ALA A 1 203 ? 3.23 -34.375 -3.523 1 98.06 203 ALA A C 1
ATOM 1526 O O . ALA A 1 203 ? 2.205 -34.969 -3.172 1 98.06 203 ALA A O 1
ATOM 1527 N N . LEU A 1 204 ? 3.424 -34.031 -4.781 1 97.88 204 LEU A N 1
ATOM 1528 C CA . LEU A 1 204 ? 2.467 -34.312 -5.848 1 97.88 204 LEU A CA 1
ATOM 1529 C C . LEU A 1 204 ? 2.34 -35.812 -6.094 1 97.88 204 LEU A C 1
ATOM 1531 O O . LEU A 1 204 ? 1.23 -36.344 -6.137 1 97.88 204 LEU A O 1
ATOM 1535 N N . ILE A 1 205 ? 3.498 -36.375 -6.172 1 97.56 205 ILE A N 1
ATOM 1536 C CA . ILE A 1 205 ? 3.568 -37.781 -6.527 1 97.56 205 ILE A CA 1
ATOM 1537 C C . ILE A 1 205 ? 2.949 -38.625 -5.418 1 97.56 205 ILE A C 1
ATOM 1539 O O . ILE A 1 205 ? 2.262 -39.625 -5.688 1 97.56 205 ILE A O 1
ATOM 1543 N N . HIS A 1 206 ? 3.066 -38.219 -4.223 1 96.62 206 HIS A N 1
ATOM 1544 C CA . HIS A 1 206 ? 2.682 -39.062 -3.096 1 96.62 206 HIS A CA 1
ATOM 1545 C C . HIS A 1 206 ? 1.321 -38.656 -2.541 1 96.62 206 HIS A C 1
ATOM 1547 O O . HIS A 1 206 ? 0.813 -39.281 -1.606 1 96.62 206 HIS A O 1
ATOM 1553 N N . SER A 1 207 ? 0.791 -37.656 -3.066 1 97.5 207 SER A N 1
ATOM 1554 C CA . SER A 1 207 ? -0.564 -37.281 -2.678 1 97.5 207 SER A CA 1
ATOM 1555 C C . SER A 1 207 ? -1.581 -38.312 -3.15 1 97.5 207 SER A C 1
ATOM 1557 O O . SER A 1 207 ? -1.455 -38.844 -4.25 1 97.5 207 SER A O 1
ATOM 1559 N N . ASP A 1 208 ? -2.594 -38.5 -2.354 1 95.81 208 ASP A N 1
ATOM 1560 C CA . ASP A 1 208 ? -3.654 -39.438 -2.713 1 95.81 208 ASP A CA 1
ATOM 1561 C C . ASP A 1 208 ? -4.645 -38.812 -3.684 1 95.81 208 ASP A C 1
ATOM 1563 O O . ASP A 1 208 ? -5.445 -39.5 -4.309 1 95.81 208 ASP A O 1
ATOM 1567 N N . ALA A 1 209 ? -4.578 -37.5 -3.768 1 97.62 209 ALA A N 1
ATOM 1568 C CA . ALA A 1 209 ? -5.512 -36.812 -4.641 1 97.62 209 ALA A CA 1
ATOM 1569 C C . ALA A 1 209 ? -5.184 -37.062 -6.109 1 97.62 209 ALA A C 1
ATOM 1571 O O . ALA A 1 209 ? -4.012 -37.062 -6.496 1 97.62 209 ALA A O 1
ATOM 1572 N N . PRO A 1 210 ? -6.191 -37.281 -6.949 1 98.19 210 PRO A N 1
ATOM 1573 C CA . PRO A 1 210 ? -5.93 -37.344 -8.391 1 98.19 210 PRO A CA 1
ATOM 1574 C C . PRO A 1 210 ? -5.363 -36.031 -8.93 1 98.19 210 PRO A C 1
ATOM 1576 O O . PRO A 1 210 ? -5.691 -34.938 -8.422 1 98.19 210 PRO A O 1
ATOM 1579 N N . LYS A 1 211 ? -4.523 -36.188 -9.945 1 98.62 211 LYS A N 1
ATOM 1580 C CA . LYS A 1 211 ? -3.9 -35.031 -10.586 1 98.62 211 LYS A CA 1
ATOM 1581 C C . LYS A 1 211 ? -4.484 -34.781 -11.977 1 98.62 211 LYS A C 1
ATOM 1583 O O . LYS A 1 211 ? -4.543 -35.719 -12.797 1 98.62 211 LYS A O 1
ATOM 1588 N N . LEU A 1 212 ? -4.969 -33.562 -12.156 1 98.81 212 LEU A N 1
ATOM 1589 C CA . LEU A 1 212 ? -5.566 -33.125 -13.414 1 98.81 212 LEU A CA 1
ATOM 1590 C C . LEU A 1 212 ? -4.691 -32.094 -14.094 1 98.81 212 LEU A C 1
ATOM 1592 O O . LEU A 1 212 ? -4.277 -31.109 -13.453 1 98.81 212 LEU A O 1
ATOM 1596 N N . TYR A 1 213 ? -4.336 -32.344 -15.367 1 98.69 213 TYR A N 1
ATOM 1597 C CA . TYR A 1 213 ? -3.654 -31.328 -16.156 1 98.69 213 TYR A CA 1
ATOM 1598 C C . TYR A 1 213 ? -4.621 -30.641 -17.125 1 98.69 213 TYR A C 1
ATOM 1600 O O . TYR A 1 213 ? -5.41 -31.312 -17.797 1 98.69 213 TYR A O 1
ATOM 1608 N N . VAL A 1 214 ? -4.629 -29.312 -17.109 1 98.56 214 VAL A N 1
ATOM 1609 C CA . VAL A 1 214 ? -5.387 -28.547 -18.094 1 98.56 214 VAL A CA 1
ATOM 1610 C C . VAL A 1 214 ? -4.457 -28.062 -19.203 1 98.56 214 VAL A C 1
ATOM 1612 O O . VAL A 1 214 ? -3.691 -27.109 -19.016 1 98.56 214 VAL A O 1
ATOM 1615 N N . SER A 1 215 ? -4.625 -28.625 -20.359 1 97.94 215 SER A N 1
ATOM 1616 C CA . SER A 1 215 ? -3.752 -28.312 -21.5 1 97.94 215 SER A CA 1
ATOM 1617 C C . SER A 1 215 ? -4.133 -27 -22.141 1 97.94 215 SER A C 1
ATOM 1619 O O . SER A 1 215 ? -5.316 -26.672 -22.25 1 97.94 215 SER A O 1
ATOM 1621 N N . ASN A 1 216 ? -3.102 -26.219 -22.562 1 96.94 216 ASN A N 1
ATOM 1622 C CA . ASN A 1 216 ? -3.373 -25.047 -23.391 1 96.94 216 ASN A CA 1
ATOM 1623 C C . ASN A 1 216 ? -4.09 -25.438 -24.688 1 96.94 216 ASN A C 1
ATOM 1625 O O . ASN A 1 216 ? -3.963 -26.562 -25.156 1 96.94 216 ASN A O 1
ATOM 1629 N N . VAL A 1 217 ? -4.816 -24.469 -25.203 1 96.44 217 VAL A N 1
ATOM 1630 C CA . VAL A 1 217 ? -5.543 -24.719 -26.453 1 96.44 217 VAL A CA 1
ATOM 1631 C C . VAL A 1 217 ? -4.582 -24.625 -27.641 1 96.44 217 VAL A C 1
ATOM 1633 O O . VAL A 1 217 ? -4.684 -25.406 -28.578 1 96.44 217 VAL A O 1
ATOM 1636 N N . MET A 1 218 ? -3.732 -23.703 -27.594 1 96.88 218 MET A N 1
ATOM 1637 C CA . MET A 1 218 ? -2.746 -23.469 -28.641 1 96.88 218 MET A CA 1
ATOM 1638 C C . MET A 1 218 ? -1.331 -23.703 -28.125 1 96.88 218 MET A C 1
ATOM 1640 O O . MET A 1 218 ? -1.066 -23.516 -26.938 1 96.88 218 MET A O 1
ATOM 1644 N N . THR A 1 219 ? -0.476 -24.125 -29.047 1 97.44 219 THR A N 1
ATOM 1645 C CA . THR A 1 219 ? 0.934 -24.219 -28.688 1 97.44 219 THR A CA 1
ATOM 1646 C C . THR A 1 219 ? 1.501 -22.828 -28.359 1 97.44 219 THR A C 1
ATOM 1648 O O . THR A 1 219 ? 0.952 -21.812 -28.781 1 97.44 219 THR A O 1
ATOM 1651 N N . GLN A 1 220 ? 2.48 -22.797 -27.5 1 96.25 220 GLN A N 1
ATOM 1652 C CA . GLN A 1 220 ? 3.143 -21.562 -27.109 1 96.25 220 GLN A CA 1
ATOM 1653 C C . GLN A 1 220 ? 4.508 -21.438 -27.781 1 96.25 220 GLN A C 1
ATOM 1655 O O . GLN A 1 220 ? 5.441 -22.156 -27.438 1 96.25 220 GLN A O 1
ATOM 1660 N N . PRO A 1 221 ? 4.625 -20.453 -28.672 1 96.19 221 PRO A N 1
ATOM 1661 C CA . PRO A 1 221 ? 5.91 -20.281 -29.344 1 96.19 221 PRO A CA 1
ATOM 1662 C C . PRO A 1 221 ? 7.078 -20.141 -28.375 1 96.19 221 PRO A C 1
ATOM 1664 O O . PRO A 1 221 ? 7.008 -19.359 -27.422 1 96.19 221 PRO A O 1
ATOM 1667 N N . GLY A 1 222 ? 8.07 -21 -28.641 1 95.12 222 GLY A N 1
ATOM 1668 C CA . GLY A 1 222 ? 9.281 -20.938 -27.844 1 95.12 222 GLY A CA 1
ATOM 1669 C C . GLY A 1 222 ? 9.273 -21.875 -26.656 1 95.12 222 GLY A C 1
ATOM 1670 O O . GLY A 1 222 ? 10.312 -22.156 -26.062 1 95.12 222 GLY A O 1
ATOM 1671 N N . GLU A 1 223 ? 8.18 -22.516 -26.328 1 95.88 223 GLU A N 1
ATOM 1672 C CA . GLU A 1 223 ? 8.125 -23.469 -25.219 1 95.88 223 GLU A CA 1
ATOM 1673 C C . GLU A 1 223 ? 7.586 -24.812 -25.688 1 95.88 223 GLU A C 1
ATOM 1675 O O . GLU A 1 223 ? 8.133 -25.859 -25.344 1 95.88 223 GLU A O 1
ATOM 1680 N N . THR A 1 224 ? 6.469 -24.719 -26.484 1 97.5 224 THR A N 1
ATOM 1681 C CA . THR A 1 224 ? 5.793 -25.969 -26.781 1 97.5 224 THR A CA 1
ATOM 1682 C C . THR A 1 224 ? 5.555 -26.109 -28.281 1 97.5 224 THR A C 1
ATOM 1684 O O . THR A 1 224 ? 4.492 -26.562 -28.703 1 97.5 224 THR A O 1
ATOM 1687 N N . ASP A 1 225 ? 6.512 -25.609 -29.047 1 95.88 225 ASP A N 1
ATOM 1688 C CA . ASP A 1 225 ? 6.41 -25.734 -30.5 1 95.88 225 ASP A CA 1
ATOM 1689 C C . ASP A 1 225 ? 6.211 -27.203 -30.906 1 95.88 225 ASP A C 1
ATOM 1691 O O . ASP A 1 225 ? 7.066 -28.047 -30.641 1 95.88 225 ASP A O 1
ATOM 1695 N N . GLY A 1 226 ? 4.984 -27.422 -31.484 1 95 226 GLY A N 1
ATOM 1696 C CA . GLY A 1 226 ? 4.719 -28.734 -32.031 1 95 226 GLY A CA 1
ATOM 1697 C C . GLY A 1 226 ? 4.312 -29.75 -30.953 1 95 226 GLY A C 1
ATOM 1698 O O . GLY A 1 226 ? 4.238 -30.953 -31.219 1 95 226 GLY A O 1
ATOM 1699 N N . TYR A 1 227 ? 4.07 -29.312 -29.797 1 97.75 227 TYR A N 1
ATOM 1700 C CA . TYR A 1 227 ? 3.717 -30.219 -28.719 1 97.75 227 TYR A CA 1
ATOM 1701 C C . TYR A 1 227 ? 2.279 -30.703 -28.859 1 97.75 227 TYR A C 1
ATOM 1703 O O . TYR A 1 227 ? 1.384 -29.922 -29.188 1 97.75 227 TYR A O 1
ATOM 1711 N N . SER A 1 228 ? 2.105 -31.984 -28.672 1 98 228 SER A N 1
ATOM 1712 C CA . SER A 1 228 ? 0.784 -32.531 -28.406 1 98 228 SER A CA 1
ATOM 1713 C C . SER A 1 228 ? 0.459 -32.5 -26.922 1 98 228 SER A C 1
ATOM 1715 O O . SER A 1 228 ? 1.313 -32.156 -26.094 1 98 228 SER A O 1
ATOM 1717 N N . VAL A 1 229 ? -0.765 -32.875 -26.562 1 98.44 229 VAL A N 1
ATOM 1718 C CA . VAL A 1 229 ? -1.132 -33 -25.156 1 98.44 229 VAL A CA 1
ATOM 1719 C C . VAL A 1 229 ? -0.22 -34 -24.469 1 98.44 229 VAL A C 1
ATOM 1721 O O . VAL A 1 229 ? 0.221 -33.781 -23.328 1 98.44 229 VAL A O 1
ATOM 1724 N N . LYS A 1 230 ? 0.053 -35.062 -25.156 1 98.25 230 LYS A N 1
ATOM 1725 C CA . LYS A 1 230 ? 0.94 -36.094 -24.609 1 98.25 230 LYS A CA 1
ATOM 1726 C C . LYS A 1 230 ? 2.334 -35.531 -24.344 1 98.25 230 LYS A C 1
ATOM 1728 O O . LYS A 1 230 ? 2.951 -35.812 -23.328 1 98.25 230 LYS A O 1
ATOM 1733 N N . ASP A 1 231 ? 2.812 -34.75 -25.281 1 97.75 231 ASP A N 1
ATOM 1734 C CA . ASP A 1 231 ? 4.121 -34.125 -25.109 1 97.75 231 ASP A CA 1
ATOM 1735 C C . ASP A 1 231 ? 4.145 -33.25 -23.859 1 97.75 231 ASP A C 1
ATOM 1737 O O . ASP A 1 231 ? 5.156 -33.188 -23.156 1 97.75 231 ASP A O 1
ATOM 1741 N N . HIS A 1 232 ? 3.074 -32.5 -23.641 1 98.56 232 HIS A N 1
ATOM 1742 C CA . HIS A 1 232 ? 2.969 -31.688 -22.438 1 98.56 232 HIS A CA 1
ATOM 1743 C C . HIS A 1 232 ? 3.08 -32.562 -21.188 1 98.56 232 HIS A C 1
ATOM 1745 O O . HIS A 1 232 ? 3.871 -32.25 -20.281 1 98.56 232 HIS A O 1
ATOM 1751 N N . ILE A 1 233 ? 2.301 -33.594 -21.125 1 98.62 233 ILE A N 1
ATOM 1752 C CA . ILE A 1 233 ? 2.24 -34.469 -19.953 1 98.62 233 ILE A CA 1
ATOM 1753 C C . ILE A 1 233 ? 3.594 -35.125 -19.75 1 98.62 233 ILE A C 1
ATOM 1755 O O . ILE A 1 233 ? 4.07 -35.25 -18.609 1 98.62 233 ILE A O 1
ATOM 1759 N N . ASP A 1 234 ? 4.242 -35.531 -20.812 1 97.94 234 ASP A N 1
ATOM 1760 C CA . ASP A 1 234 ? 5.559 -36.156 -20.734 1 97.94 234 ASP A CA 1
ATOM 1761 C C . ASP A 1 234 ? 6.586 -35.188 -20.141 1 97.94 234 ASP A C 1
ATOM 1763 O O . ASP A 1 234 ? 7.453 -35.594 -19.359 1 97.94 234 ASP A O 1
ATOM 1767 N N . ALA A 1 235 ? 6.516 -34 -20.594 1 98 235 ALA A N 1
ATOM 1768 C CA . ALA A 1 235 ? 7.434 -33 -20.062 1 98 235 ALA A CA 1
ATOM 1769 C C . ALA A 1 235 ? 7.246 -32.812 -18.562 1 98 235 ALA A C 1
ATOM 1771 O O . ALA A 1 235 ? 8.219 -32.688 -17.812 1 98 235 ALA A O 1
ATOM 1772 N N . ILE A 1 236 ? 5.984 -32.781 -18.094 1 98.56 236 ILE A N 1
ATOM 1773 C CA . ILE A 1 236 ? 5.672 -32.656 -16.672 1 98.56 236 ILE A CA 1
ATOM 1774 C C . ILE A 1 236 ? 6.219 -33.875 -15.914 1 98.56 236 ILE A C 1
ATOM 1776 O O . ILE A 1 236 ? 6.883 -33.719 -14.891 1 98.56 236 ILE A O 1
ATOM 1780 N N . HIS A 1 237 ? 5.98 -35.062 -16.438 1 98.19 237 HIS A N 1
ATOM 1781 C CA . HIS A 1 237 ? 6.445 -36.312 -15.828 1 98.19 237 HIS A CA 1
ATOM 1782 C C . HIS A 1 237 ? 7.969 -36.344 -15.781 1 98.19 237 HIS A C 1
ATOM 1784 O O . HIS A 1 237 ? 8.547 -36.781 -14.781 1 98.19 237 HIS A O 1
ATOM 1790 N N . ARG A 1 238 ? 8.57 -35.938 -16.828 1 97.31 238 ARG A N 1
ATOM 1791 C CA . ARG A 1 238 ? 10.023 -35.938 -16.891 1 97.31 238 ARG A CA 1
ATOM 1792 C C . ARG A 1 238 ? 10.625 -35.062 -15.812 1 97.31 238 ARG A C 1
ATOM 1794 O O . ARG A 1 238 ? 11.578 -35.438 -15.141 1 97.31 238 ARG A O 1
ATOM 1801 N N . GLN A 1 239 ? 10.086 -33.906 -15.68 1 97.12 239 GLN A N 1
ATOM 1802 C CA . GLN A 1 239 ? 10.578 -32.969 -14.656 1 97.12 239 GLN A CA 1
ATOM 1803 C C . GLN A 1 239 ? 10.398 -33.562 -13.258 1 97.12 239 GLN A C 1
ATOM 1805 O O . GLN A 1 239 ? 11.273 -33.406 -12.406 1 97.12 239 GLN A O 1
ATOM 1810 N N . ALA A 1 240 ? 9.242 -34.188 -13.023 1 97.12 240 ALA A N 1
ATOM 1811 C CA . ALA A 1 240 ? 8.906 -34.719 -11.703 1 97.12 240 ALA A CA 1
ATOM 1812 C C . ALA A 1 240 ? 9.664 -36 -11.422 1 97.12 240 ALA A C 1
ATOM 1814 O O . ALA A 1 240 ? 9.828 -36.406 -10.266 1 97.12 240 ALA A O 1
ATOM 1815 N N . GLY A 1 241 ? 10.039 -36.719 -12.445 1 95.38 241 GLY A N 1
ATOM 1816 C CA . GLY A 1 241 ? 10.828 -37.938 -12.312 1 95.38 241 GLY A CA 1
ATOM 1817 C C . GLY A 1 241 ? 10.008 -39.219 -12.445 1 95.38 241 GLY A C 1
ATOM 1818 O O . GLY A 1 241 ? 10.562 -40.312 -12.5 1 95.38 241 GLY A O 1
ATOM 1819 N N . GLN A 1 242 ? 8.727 -39.125 -12.445 1 96.25 242 GLN A N 1
ATOM 1820 C CA . GLN A 1 242 ? 7.859 -40.281 -12.664 1 96.25 242 GLN A CA 1
ATOM 1821 C C . GLN A 1 242 ? 6.465 -39.844 -13.109 1 96.25 242 GLN A C 1
ATOM 1823 O O . GLN A 1 242 ? 6.07 -38.688 -12.891 1 96.25 242 GLN A O 1
ATOM 1828 N N . PRO A 1 243 ? 5.699 -40.719 -13.758 1 97.38 243 PRO A N 1
ATOM 1829 C CA . PRO A 1 243 ? 4.324 -40.406 -14.148 1 97.38 243 PRO A CA 1
ATOM 1830 C C . PRO A 1 243 ? 3.387 -40.281 -12.953 1 97.38 243 PRO A C 1
ATOM 1832 O O . PRO A 1 243 ? 3.5 -41.031 -11.984 1 97.38 243 PRO A O 1
ATOM 1835 N N . PHE A 1 244 ? 2.439 -39.281 -13 1 97.69 244 PHE A N 1
ATOM 1836 C CA . PHE A 1 244 ? 1.529 -39.125 -11.867 1 97.69 244 PHE A CA 1
ATOM 1837 C C . PHE A 1 244 ? 0.227 -38.469 -12.312 1 97.69 244 PHE A C 1
ATOM 1839 O O . PHE A 1 244 ? -0.702 -38.312 -11.508 1 97.69 244 PHE A O 1
ATOM 1846 N N . ILE A 1 245 ? 0.09 -38 -13.555 1 98.5 245 ILE A N 1
ATOM 1847 C CA . ILE A 1 245 ? -1.116 -37.312 -14.031 1 98.5 245 ILE A CA 1
ATOM 1848 C C . ILE A 1 245 ? -2.217 -38.344 -14.266 1 98.5 245 ILE A C 1
ATOM 1850 O O . ILE A 1 245 ? -1.992 -39.375 -14.93 1 98.5 245 ILE A O 1
ATOM 1854 N N . ASP A 1 246 ? -3.396 -38.094 -13.773 1 98.12 246 ASP A N 1
ATOM 1855 C CA . ASP A 1 246 ? -4.516 -39.031 -13.867 1 98.12 246 ASP A CA 1
ATOM 1856 C C . ASP A 1 246 ? -5.527 -38.562 -14.914 1 98.12 246 ASP A C 1
ATOM 1858 O O . ASP A 1 246 ? -6.164 -39.375 -15.57 1 98.12 246 ASP A O 1
ATOM 1862 N N . TYR A 1 247 ? -5.723 -37.25 -15 1 98.44 247 TYR A N 1
ATOM 1863 C CA . TYR A 1 247 ? -6.723 -36.656 -15.883 1 98.44 247 TYR A CA 1
ATOM 1864 C C . TYR A 1 247 ? -6.113 -35.562 -16.719 1 98.44 247 TYR A C 1
ATOM 1866 O O . TYR A 1 247 ? -5.137 -34.906 -16.312 1 98.44 247 TYR A O 1
ATOM 1874 N N . VAL A 1 248 ? -6.707 -35.375 -17.922 1 98.69 248 VAL A N 1
ATOM 1875 C CA . VAL A 1 248 ? -6.355 -34.188 -18.703 1 98.69 248 VAL A CA 1
ATOM 1876 C C . VAL A 1 248 ? -7.613 -33.594 -19.328 1 98.69 248 VAL A C 1
ATOM 1878 O O . VAL A 1 248 ? -8.516 -34.312 -19.75 1 98.69 248 VAL A O 1
ATOM 1881 N N . ILE A 1 249 ? -7.766 -32.281 -19.156 1 98.56 249 ILE A N 1
ATOM 1882 C CA . ILE A 1 249 ? -8.75 -31.547 -19.938 1 98.56 249 ILE A CA 1
ATOM 1883 C C . ILE A 1 249 ? -8.078 -30.906 -21.156 1 98.56 249 ILE A C 1
ATOM 1885 O O . ILE A 1 249 ? -7.066 -30.203 -21.016 1 98.56 249 ILE A O 1
ATOM 1889 N N . CYS A 1 250 ? -8.586 -31.141 -22.312 1 97.88 250 CYS A N 1
ATOM 1890 C CA . CYS A 1 250 ? -8.008 -30.609 -23.547 1 97.88 250 CYS A CA 1
ATOM 1891 C C . CYS A 1 250 ? -9.094 -30.328 -24.578 1 97.88 250 CYS A C 1
ATOM 1893 O O . CYS A 1 250 ? -10.211 -30.828 -24.469 1 97.88 250 CYS A O 1
ATOM 1895 N N . SER A 1 251 ? -8.758 -29.469 -25.453 1 95.38 251 SER A N 1
ATOM 1896 C CA . SER A 1 251 ? -9.703 -29.094 -26.5 1 95.38 251 SER A CA 1
ATOM 1897 C C . SER A 1 251 ? -9.562 -30 -27.719 1 95.38 251 SER A C 1
ATOM 1899 O O . SER A 1 251 ? -8.445 -30.359 -28.109 1 95.38 251 SER A O 1
ATOM 1901 N N . THR A 1 252 ? -10.727 -30.375 -28.281 1 91.31 252 THR A N 1
ATOM 1902 C CA . THR A 1 252 ? -10.75 -31.109 -29.547 1 91.31 252 THR A CA 1
ATOM 1903 C C . THR A 1 252 ? -11.484 -30.328 -30.625 1 91.31 252 THR A C 1
ATOM 1905 O O . THR A 1 252 ? -11.852 -30.891 -31.656 1 91.31 252 THR A O 1
ATOM 1908 N N . GLN A 1 253 ? -11.656 -29.156 -30.328 1 88.56 253 GLN A N 1
ATOM 1909 C CA . GLN A 1 253 ? -12.414 -28.312 -31.234 1 88.56 253 GLN A CA 1
ATOM 1910 C C . GLN A 1 253 ? -11.609 -27.984 -32.5 1 88.56 253 GLN A C 1
ATOM 1912 O O . GLN A 1 253 ? -10.383 -27.953 -32.438 1 88.56 253 GLN A O 1
ATOM 1917 N N . THR A 1 254 ? -12.445 -27.797 -33.562 1 89.5 254 THR A N 1
ATOM 1918 C CA . THR A 1 254 ? -11.844 -27.328 -34.812 1 89.5 254 THR A CA 1
ATOM 1919 C C . THR A 1 254 ? -12.023 -25.812 -34.969 1 89.5 254 THR A C 1
ATOM 1921 O O . THR A 1 254 ? -12.969 -25.234 -34.406 1 89.5 254 THR A O 1
ATOM 1924 N N . PHE A 1 255 ? -11.055 -25.25 -35.656 1 92 255 PHE A N 1
ATOM 1925 C CA . PHE A 1 255 ? -11.047 -23.797 -35.812 1 92 255 PHE A CA 1
ATOM 1926 C C . PHE A 1 255 ? -11.133 -23.422 -37.312 1 92 255 PHE A C 1
ATOM 1928 O O . PHE A 1 255 ? -10.695 -24.188 -38.156 1 92 255 PHE A O 1
ATOM 1935 N N . ASN A 1 256 ? -11.781 -22.297 -37.562 1 90.94 256 ASN A N 1
ATOM 1936 C CA . ASN A 1 256 ? -11.891 -21.875 -38.938 1 90.94 256 ASN A CA 1
ATOM 1937 C C . ASN A 1 256 ? -10.562 -21.359 -39.469 1 90.94 256 ASN A C 1
ATOM 1939 O O . ASN A 1 256 ? -9.602 -21.203 -38.719 1 90.94 256 ASN A O 1
ATOM 1943 N N . ALA A 1 257 ? -10.57 -21.156 -40.719 1 92.62 257 ALA A N 1
ATOM 1944 C CA . ALA A 1 257 ? -9.336 -20.812 -41.406 1 92.62 257 ALA A CA 1
ATOM 1945 C C . ALA A 1 257 ? -8.781 -19.469 -40.938 1 92.62 257 ALA A C 1
ATOM 1947 O O . ALA A 1 257 ? -7.562 -19.281 -40.875 1 92.62 257 ALA A O 1
ATOM 1948 N N . GLN A 1 258 ? -9.633 -18.594 -40.594 1 92.81 258 GLN A N 1
ATOM 1949 C CA . GLN A 1 258 ? -9.203 -17.266 -40.156 1 92.81 258 GLN A CA 1
ATOM 1950 C C . GLN A 1 258 ? -8.469 -17.328 -38.844 1 92.81 258 GLN A C 1
ATOM 1952 O O . GLN A 1 258 ? -7.422 -16.703 -38.656 1 92.81 258 GLN A O 1
ATOM 1957 N N . VAL A 1 259 ? -9.031 -18.078 -37.938 1 92.88 259 VAL A N 1
ATOM 1958 C CA . VAL A 1 259 ? -8.414 -18.266 -36.625 1 92.88 259 VAL A CA 1
ATOM 1959 C C . VAL A 1 259 ? -7.066 -18.969 -36.781 1 92.88 259 VAL A C 1
ATOM 1961 O O . VAL A 1 259 ? -6.066 -18.562 -36.188 1 92.88 259 VAL A O 1
ATOM 1964 N N . LEU A 1 260 ? -7.012 -19.969 -37.594 1 93.94 260 LEU A N 1
ATOM 1965 C CA . LEU A 1 260 ? -5.805 -20.75 -37.812 1 93.94 260 LEU A CA 1
ATOM 1966 C C . LEU A 1 260 ? -4.703 -19.906 -38.438 1 93.94 260 LEU A C 1
ATOM 1968 O O . LEU A 1 260 ? -3.533 -20.031 -38.062 1 93.94 260 LEU A O 1
ATOM 1972 N N . LYS A 1 261 ? -5.078 -19.094 -39.406 1 94 261 LYS A N 1
ATOM 1973 C CA . LYS A 1 261 ? -4.105 -18.234 -40.062 1 94 261 LYS A CA 1
ATOM 1974 C C . LYS A 1 261 ? -3.484 -17.234 -39.094 1 94 261 LYS A C 1
ATOM 1976 O O . LYS A 1 261 ? -2.273 -17.016 -39.094 1 94 261 LYS A O 1
ATOM 1981 N N . LYS A 1 262 ? -4.266 -16.672 -38.25 1 94.31 262 LYS A N 1
ATOM 1982 C CA . LYS A 1 262 ? -3.791 -15.711 -37.281 1 94.31 262 LYS A CA 1
ATOM 1983 C C . LYS A 1 262 ? -2.775 -16.344 -36.312 1 94.31 262 LYS A C 1
ATOM 1985 O O . LYS A 1 262 ? -1.752 -15.734 -36 1 94.31 262 LYS A O 1
ATOM 1990 N N . TYR A 1 263 ? -3.053 -17.484 -35.875 1 94.81 263 TYR A N 1
ATOM 1991 C CA . TYR A 1 263 ? -2.162 -18.156 -34.906 1 94.81 263 TYR A CA 1
ATOM 1992 C C . TYR A 1 263 ? -0.934 -18.719 -35.625 1 94.81 263 TYR A C 1
ATOM 1994 O O . TYR A 1 263 ? 0.156 -18.766 -35.062 1 94.81 263 TYR A O 1
ATOM 2002 N N . GLU A 1 264 ? -1.083 -19.078 -36.844 1 94 264 GLU A N 1
ATOM 2003 C CA . GLU A 1 264 ? 0.063 -19.531 -37.625 1 94 264 GLU A CA 1
ATOM 2004 C C . GLU A 1 264 ? 1.076 -18.406 -37.812 1 94 264 GLU A C 1
ATOM 2006 O O . GLU A 1 264 ? 2.285 -18.641 -37.812 1 94 264 GLU A O 1
ATOM 2011 N N . GLU A 1 265 ? 0.566 -17.25 -38.031 1 94.56 265 GLU A N 1
ATOM 2012 C CA . GLU A 1 265 ? 1.421 -16.078 -38.156 1 94.56 265 GLU A CA 1
ATOM 2013 C C . GLU A 1 265 ? 2.258 -15.836 -36.906 1 94.56 265 GLU A C 1
ATOM 2015 O O . GLU A 1 265 ? 3.352 -15.273 -37 1 94.56 265 GLU A O 1
ATOM 2020 N N . LYS A 1 266 ? 1.783 -16.328 -35.844 1 92.81 266 LYS A N 1
ATOM 2021 C CA . LYS A 1 266 ? 2.494 -16.188 -34.562 1 92.81 266 LYS A CA 1
ATOM 2022 C C . LYS A 1 266 ? 3.244 -17.469 -34.219 1 92.81 266 LYS A C 1
ATOM 2024 O O . LYS A 1 266 ? 3.674 -17.625 -33.062 1 92.81 266 LYS A O 1
ATOM 2029 N N . HIS A 1 267 ? 3.264 -18.375 -35.125 1 94.25 267 HIS A N 1
ATOM 2030 C CA . HIS A 1 267 ? 3.959 -19.656 -34.938 1 94.25 267 HIS A CA 1
ATOM 2031 C C . HIS A 1 267 ? 3.305 -20.516 -33.875 1 94.25 267 HIS A C 1
ATOM 2033 O O . HIS A 1 267 ? 3.994 -21.125 -33.062 1 94.25 267 HIS A O 1
ATOM 2039 N N . SER A 1 268 ? 2.092 -20.438 -33.844 1 96.06 268 SER A N 1
ATOM 2040 C CA . SER A 1 268 ? 1.262 -21.188 -32.906 1 96.06 268 SER A CA 1
ATOM 2041 C C . SER A 1 268 ? 0.226 -22.031 -33.656 1 96.06 268 SER A C 1
ATOM 2043 O O . SER A 1 268 ? -0.172 -21.688 -34.781 1 96.06 268 SER A O 1
ATOM 2045 N N . LYS A 1 269 ? -0.189 -23.141 -33.156 1 96 269 LYS A N 1
ATOM 2046 C CA . LYS A 1 269 ? -1.203 -24.016 -33.719 1 96 269 LYS A CA 1
ATOM 2047 C C . LYS A 1 269 ? -2.006 -24.719 -32.625 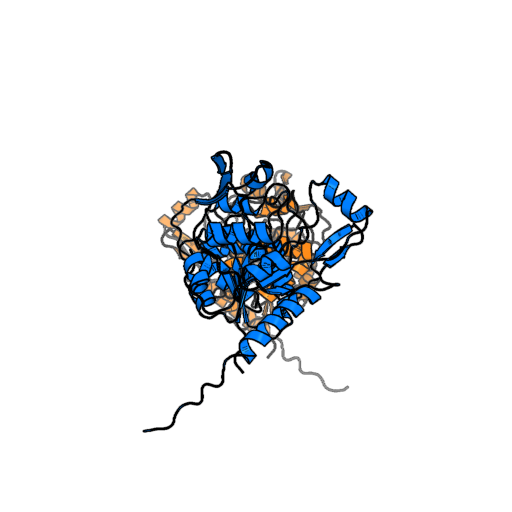1 96 269 LYS A C 1
ATOM 2049 O O . LYS A 1 269 ? -1.574 -24.766 -31.484 1 96 269 LYS A O 1
ATOM 2054 N N . PRO A 1 270 ? -3.168 -25.203 -32.969 1 96.81 270 PRO A N 1
ATOM 2055 C CA . PRO A 1 270 ? -3.918 -25.969 -31.969 1 96.81 270 PRO A CA 1
ATOM 2056 C C . PRO A 1 270 ? -3.139 -27.172 -31.438 1 96.81 270 PRO A C 1
ATOM 2058 O O . PRO A 1 270 ? -2.492 -27.875 -32.219 1 96.81 270 PRO A O 1
ATOM 2061 N N . VAL A 1 271 ? -3.156 -27.344 -30.172 1 97.69 271 VAL A N 1
ATOM 2062 C CA . VAL A 1 271 ? -2.484 -28.484 -29.562 1 97.69 271 VAL A CA 1
ATOM 2063 C C . VAL A 1 271 ? -3.191 -29.781 -29.984 1 97.69 271 VAL A C 1
ATOM 2065 O O . VAL A 1 271 ? -4.406 -29.906 -29.828 1 97.69 271 VAL A O 1
ATOM 2068 N N . GLU A 1 272 ? -2.432 -30.703 -30.453 1 96.75 272 GLU A N 1
ATOM 2069 C CA . GLU A 1 272 ? -2.992 -31.969 -30.922 1 96.75 272 GLU A CA 1
ATOM 2070 C C . GLU A 1 272 ? -3.312 -32.906 -29.75 1 96.75 272 GLU A C 1
ATOM 2072 O O . GLU A 1 272 ? -2.592 -32.906 -28.75 1 96.75 272 GLU A O 1
ATOM 2077 N N . VAL A 1 273 ? -4.371 -33.656 -29.969 1 96.44 273 VAL A N 1
ATOM 2078 C CA . VAL A 1 273 ? -4.773 -34.594 -28.938 1 96.44 273 VAL A CA 1
ATOM 2079 C C . VAL A 1 273 ? -4.953 -36 -29.562 1 96.44 273 VAL A C 1
ATOM 2081 O O . VAL A 1 273 ? -5.652 -36.156 -30.562 1 96.44 273 VAL A O 1
ATOM 2084 N N . ASN A 1 274 ? -4.262 -36.906 -29.031 1 95.25 274 ASN A N 1
ATOM 2085 C CA . ASN A 1 274 ? -4.48 -38.312 -29.312 1 95.25 274 ASN A CA 1
ATOM 2086 C C . ASN A 1 274 ? -5.066 -39.062 -28.109 1 95.25 274 ASN A C 1
ATOM 2088 O O . ASN A 1 274 ? -4.328 -39.625 -27.312 1 95.25 274 ASN A O 1
ATOM 2092 N N . LYS A 1 275 ? -6.285 -39.188 -28.109 1 96.25 275 LYS A N 1
ATOM 2093 C CA . LYS A 1 275 ? -7.008 -39.719 -26.953 1 96.25 275 LYS A CA 1
ATOM 2094 C C . LYS A 1 275 ? -6.59 -41.156 -26.688 1 96.25 275 LYS A C 1
ATOM 2096 O O . LYS A 1 275 ? -6.383 -41.562 -25.531 1 96.25 275 LYS A O 1
ATOM 2101 N N . ALA A 1 276 ? -6.477 -41.938 -27.672 1 96.06 276 ALA A N 1
ATOM 2102 C CA . ALA A 1 276 ? -6.145 -43.375 -27.531 1 96.06 276 ALA A CA 1
ATOM 2103 C C . ALA A 1 276 ? -4.785 -43.531 -26.859 1 96.06 276 ALA A C 1
ATOM 2105 O O . ALA A 1 276 ? -4.621 -44.406 -26 1 96.06 276 ALA A O 1
ATOM 2106 N N . GLU A 1 277 ? -3.918 -42.781 -27.25 1 96.06 277 GLU A N 1
ATOM 2107 C CA . GLU A 1 277 ? -2.572 -42.844 -26.703 1 96.06 277 GLU A CA 1
ATOM 2108 C C . GLU A 1 277 ? -2.568 -42.469 -25.219 1 96.06 277 GLU A C 1
ATOM 2110 O O . GLU A 1 277 ? -1.856 -43.094 -24.422 1 96.06 277 GLU A O 1
ATOM 2115 N N . LEU A 1 278 ? -3.293 -41.469 -24.844 1 97.62 278 LEU A N 1
ATOM 2116 C CA . LEU A 1 278 ? -3.371 -41.031 -23.469 1 97.62 278 LEU A CA 1
ATOM 2117 C C . LEU A 1 278 ? -4.086 -42.062 -22.594 1 97.62 278 LEU A C 1
ATOM 2119 O O . LEU A 1 278 ? -3.646 -42.344 -21.469 1 97.62 278 LEU A O 1
ATOM 2123 N N . GLU A 1 279 ? -5.109 -42.625 -23.141 1 96.5 279 GLU A N 1
ATOM 2124 C CA . GLU A 1 279 ? -5.875 -43.625 -22.391 1 96.5 279 GLU A CA 1
ATOM 2125 C C . GLU A 1 279 ? -5.066 -44.906 -22.188 1 96.5 279 GLU A C 1
ATOM 2127 O O . GLU A 1 279 ? -5.199 -45.562 -21.156 1 96.5 279 GLU A O 1
ATOM 2132 N N . LYS A 1 280 ? -4.258 -45.25 -23.109 1 96.38 280 LYS A N 1
ATOM 2133 C CA . LYS A 1 280 ? -3.363 -46.375 -22.969 1 96.38 280 LYS A CA 1
ATOM 2134 C C . LYS A 1 280 ? -2.434 -46.219 -21.766 1 96.38 280 LYS A C 1
ATOM 2136 O O . LYS A 1 280 ? -2.012 -47.188 -21.156 1 96.38 280 LYS A O 1
ATOM 2141 N N . GLU A 1 281 ? -2.145 -45.031 -21.453 1 96.06 281 GLU A N 1
ATOM 2142 C CA . GLU A 1 281 ? -1.289 -44.719 -20.297 1 96.06 281 GLU A CA 1
ATOM 2143 C C . GLU A 1 281 ? -2.119 -44.469 -19.047 1 96.06 281 GLU A C 1
ATOM 2145 O O . GLU A 1 281 ? -1.621 -43.875 -18.078 1 96.06 281 GLU A O 1
ATOM 2150 N N . SER A 1 282 ? -3.354 -44.781 -19.078 1 96.56 282 SER A N 1
ATOM 2151 C CA . SER A 1 282 ? -4.273 -44.688 -17.953 1 96.56 282 SER A CA 1
ATOM 2152 C C . SER A 1 282 ? -4.57 -43.25 -17.578 1 96.56 282 SER A C 1
ATOM 2154 O O . SER A 1 282 ? -4.777 -42.938 -16.406 1 96.56 282 SER A O 1
ATOM 2156 N N . ILE A 1 283 ? -4.438 -42.375 -18.547 1 98.06 283 ILE A N 1
ATOM 2157 C CA . ILE A 1 283 ? -4.82 -40.969 -18.359 1 98.06 283 ILE A CA 1
ATOM 2158 C C . ILE A 1 283 ? -6.23 -40.75 -18.906 1 98.06 283 ILE A C 1
ATOM 2160 O O . ILE A 1 283 ? -6.5 -41 -20.078 1 98.06 283 ILE A O 1
ATOM 2164 N N . ASN A 1 284 ? -7.145 -40.312 -18.031 1 97.75 284 ASN A N 1
ATOM 2165 C CA . ASN A 1 284 ? -8.523 -40.031 -18.422 1 97.75 284 ASN A CA 1
ATOM 2166 C C . ASN A 1 284 ? -8.648 -38.688 -19.156 1 97.75 284 ASN A C 1
ATOM 2168 O O . ASN A 1 284 ? -8.359 -37.656 -18.594 1 97.75 284 ASN A O 1
ATOM 2172 N N . VAL A 1 285 ? -9.133 -38.781 -20.422 1 98 285 VAL A N 1
ATOM 2173 C CA . VAL A 1 285 ? -9.234 -37.562 -21.25 1 98 285 VAL A CA 1
ATOM 2174 C C . VAL A 1 285 ? -10.633 -36.969 -21.125 1 98 285 VAL A C 1
ATOM 2176 O O . VAL A 1 285 ? -11.625 -37.656 -21.375 1 98 285 VAL A O 1
ATOM 2179 N N . LYS A 1 286 ? -10.711 -35.719 -20.656 1 97.44 286 LYS A N 1
ATOM 2180 C CA . LYS A 1 286 ? -11.953 -34.969 -20.578 1 97.44 286 LYS A CA 1
ATOM 2181 C C . LYS A 1 286 ? -11.961 -33.812 -21.562 1 97.44 286 LYS A C 1
ATOM 2183 O O . LYS A 1 286 ? -10.977 -33.062 -21.672 1 97.44 286 LYS A O 1
ATOM 2188 N N . THR A 1 287 ? -13.055 -33.656 -22.328 1 96.81 287 THR A N 1
ATOM 2189 C CA . THR A 1 287 ? -13.188 -32.562 -23.281 1 96.81 287 THR A CA 1
ATOM 2190 C C . THR A 1 287 ? -14.641 -32.094 -23.359 1 96.81 287 THR A C 1
ATOM 2192 O O . THR A 1 287 ? -15.516 -32.656 -22.703 1 96.81 287 THR A O 1
ATOM 2195 N N . SER A 1 288 ? -14.852 -30.969 -23.969 1 95.19 288 SER A N 1
ATOM 2196 C CA . SER A 1 288 ? -16.172 -30.406 -24.234 1 95.19 288 SER A CA 1
ATOM 2197 C C . SER A 1 288 ? -16.156 -29.594 -25.531 1 95.19 288 SER A C 1
ATOM 2199 O O . SER A 1 288 ? -15.164 -28.953 -25.859 1 95.19 288 SER A O 1
ATOM 2201 N N . SER A 1 289 ? -17.328 -29.656 -26.219 1 92.44 289 SER A N 1
ATOM 2202 C CA . SER A 1 289 ? -17.438 -28.922 -27.484 1 92.44 289 SER A CA 1
ATOM 2203 C C . SER A 1 289 ? -17.453 -27.422 -27.25 1 92.44 289 SER A C 1
ATOM 2205 O O . SER A 1 289 ? -17.203 -26.641 -28.172 1 92.44 289 SER A O 1
ATOM 2207 N N . ASN A 1 290 ? -17.703 -27.016 -26.047 1 94.44 290 ASN A N 1
ATOM 2208 C CA . ASN A 1 290 ? -17.781 -25.594 -25.766 1 94.44 290 ASN A CA 1
ATOM 2209 C C . ASN A 1 290 ? -16.672 -25.156 -24.812 1 94.44 290 ASN A C 1
ATOM 2211 O O . ASN A 1 290 ? -16.797 -24.156 -24.109 1 94.44 290 ASN A O 1
ATOM 2215 N N . LEU A 1 291 ? -15.547 -25.891 -24.844 1 96.12 291 LEU A N 1
ATOM 2216 C CA . LEU A 1 291 ? -14.445 -25.625 -23.922 1 96.12 291 LEU A CA 1
ATOM 2217 C C . LEU A 1 291 ? -13.695 -24.359 -24.328 1 96.12 291 LEU A C 1
ATOM 2219 O O . LEU A 1 291 ? -13.023 -23.734 -23.5 1 96.12 291 LEU A O 1
ATOM 2223 N N . VAL A 1 292 ? -13.852 -23.953 -25.562 1 95.44 292 VAL A N 1
ATOM 2224 C CA . VAL A 1 292 ? -13.062 -22.844 -26.094 1 95.44 292 VAL A CA 1
ATOM 2225 C C . VAL A 1 292 ? -13.984 -21.703 -26.516 1 95.44 292 VAL A C 1
ATOM 2227 O O . VAL A 1 292 ? -15.078 -21.953 -27.047 1 95.44 292 VAL A O 1
ATOM 2230 N N . GLU A 1 293 ? -13.562 -20.547 -26.203 1 93.31 293 GLU A N 1
ATOM 2231 C CA . GLU A 1 293 ? -14.227 -19.344 -26.672 1 93.31 293 GLU A CA 1
ATOM 2232 C C . GLU A 1 293 ? -13.312 -18.531 -27.594 1 93.31 293 GLU A C 1
ATOM 2234 O O . GLU A 1 293 ? -12.109 -18.422 -27.344 1 93.31 293 GLU A O 1
ATOM 2239 N N . ILE A 1 294 ? -13.914 -18.031 -28.641 1 91.69 294 ILE A N 1
ATOM 2240 C CA . ILE A 1 294 ? -13.172 -17.219 -29.594 1 91.69 294 ILE A CA 1
ATOM 2241 C C . ILE A 1 294 ? -13.695 -15.797 -29.594 1 91.69 294 ILE A C 1
ATOM 2243 O O . ILE A 1 294 ? -14.898 -15.562 -29.766 1 91.69 294 ILE A O 1
ATOM 2247 N N . SER A 1 295 ? -12.859 -14.883 -29.281 1 88.81 295 SER A N 1
ATOM 2248 C CA . SER A 1 295 ? -13.242 -13.477 -29.25 1 88.81 295 SER A CA 1
ATOM 2249 C C . SER A 1 295 ? -13.445 -12.914 -30.656 1 88.81 295 SER A C 1
ATOM 2251 O O . SER A 1 295 ? -13.148 -13.586 -31.641 1 88.81 295 SER A O 1
ATOM 2253 N N . GLU A 1 296 ? -13.898 -11.664 -30.594 1 86.31 296 GLU A N 1
ATOM 2254 C CA . GLU A 1 296 ? -14.117 -10.984 -31.875 1 86.31 296 GLU A CA 1
ATOM 2255 C C . GLU A 1 296 ? -12.812 -10.797 -32.625 1 86.31 296 GLU A C 1
ATOM 2257 O O . GLU A 1 296 ? -12.797 -10.805 -33.875 1 86.31 296 GLU A O 1
ATOM 2262 N N . ASN A 1 297 ? -11.719 -10.727 -31.938 1 86.81 297 ASN A N 1
ATOM 2263 C CA . ASN A 1 297 ? -10.422 -10.539 -32.562 1 86.81 297 ASN A CA 1
ATOM 2264 C C . ASN A 1 297 ? -9.703 -11.867 -32.781 1 86.81 297 ASN A C 1
ATOM 2266 O O . ASN A 1 297 ? -8.469 -11.906 -32.875 1 86.81 297 ASN A O 1
ATOM 2270 N N . HIS A 1 298 ? -10.438 -12.93 -32.688 1 84.44 298 HIS A N 1
ATOM 2271 C CA . HIS A 1 298 ? -9.984 -14.281 -33 1 84.44 298 HIS A CA 1
ATOM 2272 C C . HIS A 1 298 ? -8.992 -14.797 -31.969 1 84.44 298 HIS A C 1
ATOM 2274 O O . HIS A 1 298 ? -8.094 -15.578 -32.281 1 84.44 298 HIS A O 1
ATOM 2280 N N . LEU A 1 299 ? -9.078 -14.227 -30.828 1 88.44 299 LEU A N 1
ATOM 2281 C CA . LEU A 1 299 ? -8.281 -14.766 -29.734 1 88.44 299 LEU A CA 1
ATOM 2282 C C . LEU A 1 299 ? -8.961 -15.992 -29.125 1 88.44 299 LEU A C 1
ATOM 2284 O O . LEU A 1 299 ? -10.148 -15.961 -28.797 1 88.44 299 LEU A O 1
ATOM 2288 N N . VAL A 1 300 ? -8.18 -17.047 -29.062 1 92.88 300 VAL A N 1
ATOM 2289 C CA . VAL A 1 300 ? -8.672 -18.312 -28.547 1 92.88 300 VAL A CA 1
ATOM 2290 C C . VAL A 1 300 ? -8.367 -18.438 -27.047 1 92.88 300 VAL A C 1
ATOM 2292 O O . VAL A 1 300 ? -7.219 -18.281 -26.641 1 92.88 300 VAL A O 1
ATOM 2295 N N . ARG A 1 301 ? -9.414 -18.656 -26.266 1 93.12 301 ARG A N 1
ATOM 2296 C CA . ARG A 1 301 ? -9.266 -18.859 -24.812 1 93.12 301 ARG A CA 1
ATOM 2297 C C . ARG A 1 301 ? -10.219 -19.938 -24.312 1 93.12 301 ARG A C 1
ATOM 2299 O O . ARG A 1 301 ? -11.211 -20.25 -24.969 1 93.12 301 ARG A O 1
ATOM 2306 N N . HIS A 1 302 ? -9.805 -20.484 -23.172 1 95.31 302 HIS A N 1
ATOM 2307 C CA . HIS A 1 302 ? -10.781 -21.359 -22.516 1 95.31 302 HIS A CA 1
ATOM 2308 C C . HIS A 1 302 ? -12.039 -20.578 -22.141 1 95.31 302 HIS A C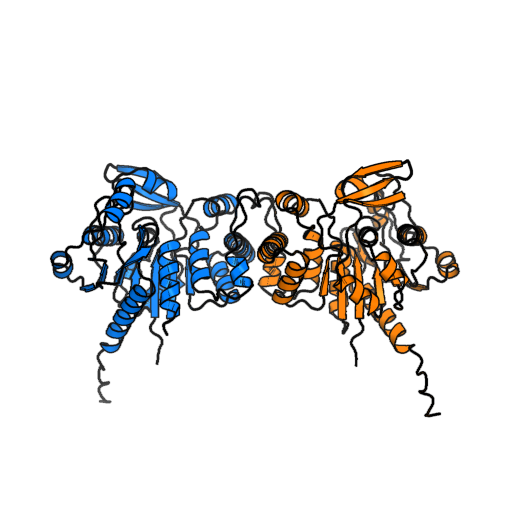 1
ATOM 2310 O O . HIS A 1 302 ? -11.961 -19.422 -21.719 1 95.31 302 HIS A O 1
ATOM 2316 N N . ASN A 1 303 ? -13.195 -21.234 -22.391 1 95.88 303 ASN A N 1
ATOM 2317 C CA . ASN A 1 303 ? -14.414 -20.75 -21.734 1 95.88 303 ASN A CA 1
ATOM 2318 C C . ASN A 1 303 ? -14.375 -21.016 -20.234 1 95.88 303 ASN A C 1
ATOM 2320 O O . ASN A 1 303 ? -14.562 -22.141 -19.781 1 95.88 303 ASN A O 1
ATOM 2324 N N . THR A 1 304 ? -14.211 -20 -19.5 1 95.38 304 THR A N 1
ATOM 2325 C CA . THR A 1 304 ? -13.945 -20.094 -18.062 1 95.38 304 THR A CA 1
ATOM 2326 C C . THR A 1 304 ? -15.07 -20.859 -17.359 1 95.38 304 THR A C 1
ATOM 2328 O O . THR A 1 304 ? -14.812 -21.688 -16.484 1 95.38 304 THR A O 1
ATOM 2331 N N . LYS A 1 305 ? -16.297 -20.531 -17.703 1 95.88 305 LYS A N 1
ATOM 2332 C CA . LYS A 1 305 ? -17.438 -21.203 -17.078 1 95.88 305 LYS A CA 1
ATOM 2333 C C . LYS A 1 305 ? -17.422 -22.703 -17.359 1 95.88 305 LYS A C 1
ATOM 2335 O O . LYS A 1 305 ? -17.656 -23.5 -16.453 1 95.88 305 LYS A O 1
ATOM 2340 N N . VAL A 1 306 ? -17.172 -23.047 -18.562 1 97.06 306 VAL A N 1
ATOM 2341 C CA . VAL A 1 306 ? -17.188 -24.453 -18.953 1 97.06 306 VAL A CA 1
ATOM 2342 C C . VAL A 1 306 ? -16.016 -25.188 -18.281 1 97.06 306 VAL A C 1
ATOM 2344 O O . VAL A 1 306 ? -16.203 -26.266 -17.734 1 97.06 306 VAL A O 1
ATOM 2347 N N . LEU A 1 307 ? -14.875 -24.578 -18.391 1 97.5 307 LEU A N 1
ATOM 2348 C CA . LEU A 1 307 ? -13.695 -25.188 -17.781 1 97.5 307 LEU A CA 1
ATOM 2349 C C . LEU A 1 307 ? -13.898 -25.406 -16.281 1 97.5 307 LEU A C 1
ATOM 2351 O O . LEU A 1 307 ? -13.602 -26.484 -15.766 1 97.5 307 LEU A O 1
ATOM 2355 N N . SER A 1 308 ? -14.383 -24.406 -15.578 1 97.69 308 SER A N 1
ATOM 2356 C CA . SER A 1 308 ? -14.594 -24.516 -14.133 1 97.69 308 SER A CA 1
ATOM 2357 C C . SER A 1 308 ? -15.625 -25.578 -13.797 1 97.69 308 SER A C 1
ATOM 2359 O O . SER A 1 308 ? -15.477 -26.312 -12.812 1 97.69 308 SER A O 1
ATOM 2361 N N . THR A 1 309 ? -16.672 -25.625 -14.578 1 97.56 309 THR A N 1
ATOM 2362 C CA . THR A 1 309 ? -17.688 -26.641 -14.375 1 97.56 309 THR A CA 1
ATOM 2363 C C . THR A 1 309 ? -17.109 -28.047 -14.547 1 97.56 309 THR A C 1
ATOM 2365 O O . THR A 1 309 ? -17.391 -28.953 -13.758 1 97.56 309 THR A O 1
ATOM 2368 N N . MET A 1 310 ? -16.281 -28.219 -15.57 1 98 310 MET A N 1
ATOM 2369 C CA . MET A 1 310 ? -15.641 -29.516 -15.812 1 98 310 MET A CA 1
ATOM 2370 C C . MET A 1 310 ? -14.773 -29.938 -14.625 1 98 310 MET A C 1
ATOM 2372 O O . MET A 1 310 ? -14.812 -31.078 -14.203 1 98 310 MET A O 1
ATOM 2376 N N . ILE A 1 311 ? -14.031 -29.031 -14.125 1 98.19 311 ILE A N 1
ATOM 2377 C CA . ILE A 1 311 ? -13.156 -29.312 -12.992 1 98.19 311 ILE A CA 1
ATOM 2378 C C . ILE A 1 311 ? -13.992 -29.656 -11.766 1 98.19 311 ILE A C 1
ATOM 2380 O O . ILE A 1 311 ? -13.688 -30.609 -11.047 1 98.19 311 ILE A O 1
ATOM 2384 N N . TYR A 1 312 ? -14.992 -28.859 -11.5 1 97.19 312 TYR A N 1
ATOM 2385 C CA . TYR A 1 312 ? -15.875 -29.109 -10.367 1 97.19 312 TYR A CA 1
ATOM 2386 C C . TYR A 1 312 ? -16.531 -30.484 -10.477 1 97.19 312 TYR A C 1
ATOM 2388 O O . TYR A 1 312 ? -16.641 -31.203 -9.484 1 97.19 312 TYR A O 1
ATOM 2396 N N . ASP A 1 313 ? -16.984 -30.828 -11.656 1 96.75 313 ASP A N 1
ATOM 2397 C CA . ASP A 1 313 ? -17.609 -32.125 -11.883 1 96.75 313 ASP A CA 1
ATOM 2398 C C . ASP A 1 313 ? -16.641 -33.281 -11.586 1 96.75 313 ASP A C 1
ATOM 2400 O O . ASP A 1 313 ? -17.031 -34.281 -11.008 1 96.75 313 ASP A O 1
ATOM 2404 N N . ILE A 1 314 ? -15.422 -33.094 -12.023 1 97.06 314 ILE A N 1
ATOM 2405 C CA . ILE A 1 314 ? -14.406 -34.094 -11.75 1 97.06 314 ILE A CA 1
ATOM 2406 C C . ILE A 1 314 ? -14.203 -34.219 -10.242 1 97.06 314 ILE A C 1
ATOM 2408 O O . ILE A 1 314 ? -14.117 -35.344 -9.711 1 97.06 314 ILE A O 1
ATOM 2412 N N . ALA A 1 315 ? -14.109 -33.125 -9.562 1 95.81 315 ALA A N 1
ATOM 2413 C CA . ALA A 1 315 ? -13.922 -33.094 -8.109 1 95.81 315 ALA A CA 1
ATOM 2414 C C . ALA A 1 315 ? -15.062 -33.812 -7.402 1 95.81 315 ALA A C 1
ATOM 2416 O O . ALA A 1 315 ? -14.844 -34.562 -6.438 1 95.81 315 ALA A O 1
ATOM 2417 N N . LEU A 1 316 ? -16.281 -33.625 -7.863 1 93.19 316 LEU A N 1
ATOM 2418 C CA . LEU A 1 316 ? -17.469 -34.219 -7.273 1 93.19 316 LEU A CA 1
ATOM 2419 C C . LEU A 1 316 ? -17.438 -35.75 -7.453 1 93.19 316 LEU A C 1
ATOM 2421 O O . LEU A 1 316 ? -17.812 -36.5 -6.543 1 93.19 316 LEU A O 1
ATOM 2425 N N . GLU A 1 317 ? -17.047 -36.125 -8.586 1 91.25 317 GLU A N 1
ATOM 2426 C CA . GLU A 1 317 ? -16.984 -37.562 -8.891 1 91.25 317 GLU A CA 1
ATOM 2427 C C . GLU A 1 317 ? -15.969 -38.25 -7.996 1 91.25 317 GLU A C 1
ATOM 2429 O O . GLU A 1 317 ? -16.172 -39.406 -7.633 1 91.25 317 GLU A O 1
ATOM 2434 N N . LEU A 1 318 ? -14.93 -37.656 -7.625 1 87.25 318 LEU A N 1
ATOM 2435 C CA . LEU A 1 318 ? -13.844 -38.219 -6.844 1 87.25 318 LEU A CA 1
ATOM 2436 C C . LEU A 1 318 ? -14.258 -38.406 -5.387 1 87.25 318 LEU A C 1
ATOM 2438 O O . LEU A 1 318 ? -13.781 -39.312 -4.707 1 87.25 318 LEU A O 1
ATOM 2442 N N . ILE A 1 319 ? -15.016 -37.531 -4.859 1 82.06 319 ILE A N 1
ATOM 2443 C CA . ILE A 1 319 ? -15.43 -37.594 -3.461 1 82.06 319 ILE A CA 1
ATOM 2444 C C . ILE A 1 319 ? -16.594 -38.594 -3.316 1 82.06 319 ILE A C 1
ATOM 2446 O O . ILE A 1 319 ? -16.766 -39.188 -2.264 1 82.06 319 ILE A O 1
ATOM 2450 N N . SER A 1 320 ? -17.453 -38.625 -4.191 1 71.25 320 SER A N 1
ATOM 2451 C CA . SER A 1 320 ? -18.578 -39.531 -4.129 1 71.25 320 SER A CA 1
ATOM 2452 C C . SER A 1 320 ? -18.125 -41 -4.18 1 71.25 320 SER A C 1
ATOM 2454 O O . SER A 1 320 ? -18.781 -41.875 -3.623 1 71.25 320 SER A O 1
ATOM 2456 N N . THR A 1 321 ? -16.969 -41.344 -4.785 1 56.59 321 THR A N 1
ATOM 2457 C CA . THR A 1 321 ? -16.5 -42.719 -4.875 1 56.59 321 THR A CA 1
ATOM 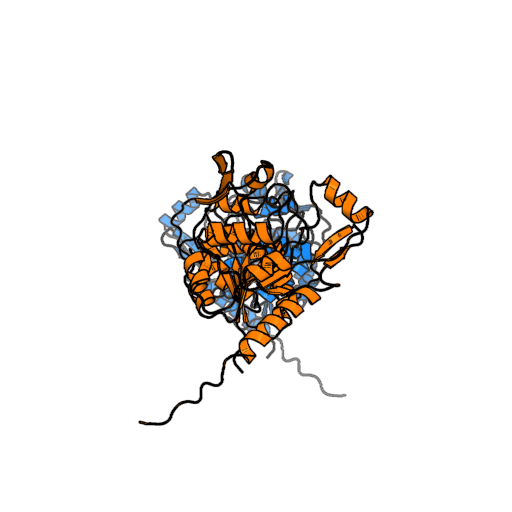2458 C C . THR A 1 321 ? -15.766 -43.094 -3.596 1 56.59 321 THR A C 1
ATOM 2460 O O . THR A 1 321 ? -15.164 -44.188 -3.529 1 56.59 321 THR A O 1
ATOM 2463 N N . ILE A 1 322 ? -15.492 -42.406 -2.629 1 50.69 322 ILE A N 1
ATOM 2464 C CA . ILE A 1 322 ? -14.914 -42.875 -1.372 1 50.69 322 ILE A CA 1
ATOM 2465 C C . ILE A 1 322 ? -15.836 -43.906 -0.741 1 50.69 322 ILE A C 1
ATOM 2467 O O . ILE A 1 322 ? -17 -43.594 -0.422 1 50.69 322 ILE A O 1
ATOM 2471 N N . PRO A 1 323 ? -15.43 -45.188 -0.876 1 45.12 323 PRO A N 1
ATOM 2472 C CA . PRO A 1 323 ? -16.172 -46.344 -0.404 1 45.12 323 PRO A CA 1
ATOM 2473 C C . PRO A 1 323 ? -16.562 -46.25 1.068 1 45.12 323 PRO A C 1
ATOM 2475 O O . PRO A 1 323 ? -15.797 -45.719 1.88 1 45.12 323 PRO A O 1
ATOM 2478 N N . PHE A 1 324 ? -17.781 -46.188 1.408 1 41.22 324 PHE A N 1
ATOM 2479 C CA . PHE A 1 324 ? -18.344 -46.5 2.725 1 41.22 324 PHE A CA 1
ATOM 2480 C C . PHE A 1 324 ? -17.688 -47.75 3.316 1 41.22 324 PHE A C 1
ATOM 2482 O O . PHE A 1 324 ? -17.891 -48.844 2.82 1 41.22 324 PHE A O 1
ATOM 2489 N N . VAL A 1 325 ? -16.422 -47.656 3.76 1 42.88 325 VAL A N 1
ATOM 2490 C CA . VAL A 1 325 ? -15.938 -48.812 4.516 1 42.88 325 VAL A CA 1
ATOM 2491 C C . VAL A 1 325 ? -16.766 -48.969 5.793 1 42.88 325 VAL A C 1
ATOM 2493 O O . VAL A 1 325 ? -16.75 -48.094 6.66 1 42.88 325 VAL A O 1
ATOM 2496 N N . PRO A 1 326 ? -17.625 -49.906 5.852 1 41.88 326 PRO A N 1
ATOM 2497 C CA . PRO A 1 326 ? -18.422 -50.188 7.051 1 41.88 326 PRO A CA 1
ATOM 2498 C C . PRO A 1 326 ? -17.578 -50.5 8.273 1 41.88 326 PRO A C 1
ATOM 2500 O O . PRO A 1 326 ? -16.562 -51.188 8.164 1 41.88 326 PRO A O 1
ATOM 2503 N N . SER A 1 327 ? -17.453 -49.562 9.195 1 39.78 327 SER A N 1
ATOM 2504 C CA . SER A 1 327 ? -16.859 -49.812 10.508 1 39.78 327 SER A CA 1
ATOM 2505 C C . SER A 1 327 ? -17.312 -51.156 11.07 1 39.78 327 SER A C 1
ATOM 2507 O O . SER A 1 327 ? -18.516 -51.438 11.164 1 39.78 327 SER A O 1
ATOM 2509 N N . ASP A 1 328 ? -16.469 -52.156 10.93 1 32.19 328 ASP A N 1
ATOM 2510 C CA . ASP A 1 328 ? -16.672 -53.438 11.625 1 32.19 328 ASP A CA 1
ATOM 2511 C C . ASP A 1 328 ? -16.875 -53.219 13.117 1 32.19 328 ASP A C 1
ATOM 2513 O O . ASP A 1 328 ? -16.203 -52.375 13.727 1 32.19 328 ASP A O 1
ATOM 2517 N N . LYS A 1 329 ? -17.891 -53.75 13.68 1 33.31 329 LYS A N 1
ATOM 2518 C CA . LYS A 1 329 ? -18.312 -53.875 15.07 1 33.31 329 LYS A CA 1
ATOM 2519 C C . LYS A 1 329 ? -17.156 -54.375 15.945 1 33.31 329 LYS A C 1
ATOM 2521 O O . LYS A 1 329 ? -16.234 -55.031 15.453 1 33.31 329 LYS A O 1
ATOM 2526 N N . ARG A 1 330 ? -17.219 -54 17.234 1 33.03 330 ARG A N 1
ATOM 2527 C CA . ARG A 1 330 ? -16.656 -54.438 18.5 1 33.03 330 ARG A CA 1
ATOM 2528 C C . ARG A 1 330 ? -16.625 -55.969 18.562 1 33.03 330 ARG A C 1
ATOM 2530 O O . ARG A 1 330 ? -17.672 -56.625 18.625 1 33.03 330 ARG A O 1
ATOM 2537 N N . LYS A 1 331 ? -15.539 -56.594 18.094 1 22.08 331 LYS A N 1
ATOM 2538 C CA . LYS A 1 331 ? -15.258 -57.781 18.875 1 22.08 331 LYS A CA 1
ATOM 2539 C C . LYS A 1 331 ? -14.664 -57.438 20.234 1 22.08 331 LYS A C 1
ATOM 2541 O O . LYS A 1 331 ? -13.773 -56.594 20.328 1 22.08 331 LYS A O 1
ATOM 2546 N N . MET B 1 1 ? -25.406 14.375 23.5 1 53.62 1 MET B N 1
ATOM 2547 C CA . MET B 1 1 ? -24.781 15.695 23.391 1 53.62 1 MET B CA 1
ATOM 2548 C C . MET B 1 1 ? -23.969 15.805 22.109 1 53.62 1 MET B C 1
ATOM 2550 O O . MET B 1 1 ? -23.391 14.82 21.641 1 53.62 1 MET B O 1
ATOM 2554 N N . ARG B 1 2 ? -24.172 16.969 21.359 1 80 2 ARG B N 1
ATOM 2555 C CA . ARG B 1 2 ? -23.5 17.125 20.062 1 80 2 ARG B CA 1
ATOM 2556 C C . ARG B 1 2 ? -21.984 17.172 20.234 1 80 2 ARG B C 1
ATOM 2558 O O . ARG B 1 2 ? -21.484 17.734 21.203 1 80 2 ARG B O 1
ATOM 2565 N N . GLN B 1 3 ? -21.203 16.453 19.484 1 91.31 3 GLN B N 1
ATOM 2566 C CA . GLN B 1 3 ? -19.75 16.422 19.547 1 91.31 3 GLN B CA 1
ATOM 2567 C C . GLN B 1 3 ? -19.156 17.766 19.109 1 91.31 3 GLN B C 1
ATOM 2569 O O . GLN B 1 3 ? -19.625 18.359 18.141 1 91.31 3 GLN B O 1
ATOM 2574 N N . ILE B 1 4 ? -18.234 18.297 19.938 1 95.94 4 ILE B N 1
ATOM 2575 C CA . ILE B 1 4 ? -17.547 19.547 19.609 1 95.94 4 ILE B CA 1
ATOM 2576 C C . ILE B 1 4 ? -16.797 19.406 18.281 1 95.94 4 ILE B C 1
ATOM 2578 O O . ILE B 1 4 ? -16.031 18.453 18.109 1 95.94 4 ILE B O 1
ATOM 2582 N N . LYS B 1 5 ? -17.078 20.328 17.328 1 97.94 5 LYS B N 1
ATOM 2583 C CA . LYS B 1 5 ? -16.438 20.312 16.016 1 97.94 5 LYS B CA 1
ATOM 2584 C C . LYS B 1 5 ? -15.18 21.172 16.016 1 97.94 5 LYS B C 1
ATOM 2586 O O . LYS B 1 5 ? -15.273 22.406 16.141 1 97.94 5 LYS B O 1
ATOM 2591 N N . VAL B 1 6 ? -14.047 20.578 15.859 1 98.38 6 VAL B N 1
ATOM 2592 C CA . VAL B 1 6 ? -12.781 21.297 15.812 1 98.38 6 VAL B CA 1
ATOM 2593 C C . VAL B 1 6 ? -12.172 21.172 14.414 1 98.38 6 VAL B C 1
ATOM 2595 O O . VAL B 1 6 ? -11.992 20.062 13.898 1 98.38 6 VAL B O 1
ATOM 2598 N N . VAL B 1 7 ? -11.883 22.312 13.812 1 98.75 7 VAL B N 1
ATOM 2599 C CA . VAL B 1 7 ? -11.258 22.328 12.492 1 98.75 7 VAL B CA 1
ATOM 2600 C C . VAL B 1 7 ? -9.781 22.719 12.633 1 98.75 7 VAL B C 1
ATOM 2602 O O . VAL B 1 7 ? -9.461 23.734 13.266 1 98.75 7 VAL B O 1
ATOM 2605 N N . LEU B 1 8 ? -8.953 21.906 12.102 1 98.75 8 LEU B N 1
ATOM 2606 C CA . LEU B 1 8 ? -7.52 22.156 12.07 1 98.75 8 LEU B CA 1
ATOM 2607 C C . LEU B 1 8 ? -7.07 22.594 10.68 1 98.75 8 LEU B C 1
ATOM 2609 O O . LEU B 1 8 ? -7.477 22 9.672 1 98.75 8 LEU B O 1
ATOM 2613 N N . ILE B 1 9 ? -6.238 23.625 10.633 1 98.75 9 ILE B N 1
ATOM 2614 C CA . ILE B 1 9 ? -5.727 24.109 9.359 1 98.75 9 ILE B CA 1
ATOM 2615 C C . ILE B 1 9 ? -4.199 24.109 9.383 1 98.75 9 ILE B C 1
ATOM 2617 O O . ILE B 1 9 ? -3.584 24.656 10.305 1 98.75 9 ILE B O 1
ATOM 2621 N N . GLY B 1 10 ? -3.604 23.516 8.438 1 98.12 10 GLY B N 1
ATOM 2622 C CA . GLY B 1 10 ? -2.148 23.516 8.414 1 98.12 10 GLY B CA 1
ATOM 2623 C C . GLY B 1 10 ? -1.571 22.562 7.379 1 98.12 10 GLY B C 1
ATOM 2624 O O . GLY B 1 10 ? -2.166 22.359 6.32 1 98.12 10 GLY B O 1
ATOM 2625 N N . GLY B 1 11 ? -0.296 22.125 7.605 1 95.5 11 GLY B N 1
ATOM 2626 C CA . GLY B 1 11 ? 0.422 21.156 6.785 1 95.5 11 GLY B CA 1
ATOM 2627 C C . GLY B 1 11 ? 0.498 19.781 7.41 1 95.5 11 GLY B C 1
ATOM 2628 O O . GLY B 1 11 ? -0.364 19.406 8.211 1 95.5 11 GLY B O 1
ATOM 2629 N N . GLY B 1 12 ? 1.497 19.031 7.008 1 91.56 12 GLY B N 1
ATOM 2630 C CA . GLY B 1 12 ? 1.557 17.625 7.352 1 91.56 12 GLY B CA 1
ATOM 2631 C C . GLY B 1 12 ? 2.191 17.375 8.703 1 91.56 12 GLY B C 1
ATOM 2632 O O . GLY B 1 12 ? 1.62 16.656 9.539 1 91.56 12 GLY B O 1
ATOM 2633 N N . THR B 1 13 ? 3.344 17.906 9.023 1 88.75 13 THR B N 1
ATOM 2634 C CA . THR B 1 13 ? 4.113 17.516 10.203 1 88.75 13 THR B CA 1
ATOM 2635 C C . THR B 1 13 ? 3.463 18.062 11.469 1 88.75 13 THR B C 1
ATOM 2637 O O . THR B 1 13 ? 3.041 17.297 12.336 1 88.75 13 THR B O 1
ATOM 2640 N N . GLY B 1 14 ? 3.312 19.297 11.531 1 91.69 14 GLY B N 1
ATOM 2641 C CA . GLY B 1 14 ? 2.721 19.891 12.719 1 91.69 14 GLY B CA 1
ATOM 2642 C C . GLY B 1 14 ? 1.284 19.469 12.953 1 91.69 14 GLY B C 1
ATOM 2643 O O . GLY B 1 14 ? 0.906 19.141 14.078 1 91.69 14 GLY B O 1
ATOM 2644 N N . LEU B 1 15 ? 0.526 19.453 11.945 1 94.75 15 LEU B N 1
ATOM 2645 C CA . LEU B 1 15 ? -0.893 19.141 12.039 1 94.75 15 LEU B CA 1
ATOM 2646 C C . LEU B 1 15 ? -1.093 17.672 12.453 1 94.75 15 LEU B C 1
ATOM 2648 O O . LEU B 1 15 ? -2.029 17.359 13.188 1 94.75 15 LEU B O 1
ATOM 2652 N N . SER B 1 16 ? -0.249 16.812 11.914 1 95.12 16 SER B N 1
ATOM 2653 C CA . SER B 1 16 ? -0.388 15.398 12.219 1 95.12 16 SER B CA 1
ATOM 2654 C C . SER B 1 16 ? -0.163 15.125 13.703 1 95.12 16 SER B C 1
ATOM 2656 O O . SER B 1 16 ? -0.877 14.32 14.312 1 95.12 16 SER B O 1
ATOM 2658 N N . VAL B 1 17 ? 0.78 15.789 14.281 1 92.31 17 VAL B N 1
ATOM 2659 C CA . VAL B 1 17 ? 1.082 15.602 15.695 1 92.31 17 VAL B CA 1
ATOM 2660 C C . VAL B 1 17 ? -0.091 16.094 16.547 1 92.31 17 VAL B C 1
ATOM 2662 O O . VAL B 1 17 ? -0.513 15.422 17.484 1 92.31 17 VAL B O 1
ATOM 2665 N N . MET B 1 18 ? -0.565 17.188 16.219 1 94.5 18 MET B N 1
ATOM 2666 C CA . MET B 1 18 ? -1.703 17.75 16.922 1 94.5 18 MET B CA 1
ATOM 2667 C C . MET B 1 18 ? -2.941 16.875 16.766 1 94.5 18 MET B C 1
ATOM 2669 O O . MET B 1 18 ? -3.654 16.625 17.734 1 94.5 18 MET B O 1
ATOM 2673 N N . ALA B 1 19 ? -3.203 16.469 15.547 1 96.31 19 ALA B N 1
ATOM 2674 C CA . ALA B 1 19 ? -4.355 15.609 15.266 1 96.31 19 ALA B CA 1
ATOM 2675 C C . ALA B 1 19 ? -4.285 14.312 16.062 1 96.31 19 ALA B C 1
ATOM 2677 O O . ALA B 1 19 ? -5.297 13.844 16.594 1 96.31 19 ALA B O 1
ATOM 2678 N N . ARG B 1 20 ? -3.137 13.758 16.172 1 94.5 20 ARG B N 1
ATOM 2679 C CA . ARG B 1 20 ? -2.934 12.523 16.938 1 94.5 20 ARG B CA 1
ATOM 2680 C C . ARG B 1 20 ? -3.316 12.711 18.391 1 94.5 20 ARG B C 1
ATOM 2682 O O . ARG B 1 20 ? -3.957 11.844 18.984 1 94.5 20 ARG B O 1
ATOM 2689 N N . GLY B 1 21 ? -2.879 13.789 18.953 1 95.69 21 GLY B N 1
ATOM 2690 C CA . GLY B 1 21 ? -3.219 14.086 20.328 1 95.69 21 GLY B CA 1
ATOM 2691 C C . GLY B 1 21 ? -4.703 14.328 20.547 1 95.69 21 GLY B C 1
ATOM 2692 O O . GLY B 1 21 ? -5.277 13.859 21.531 1 95.69 21 GLY B O 1
ATOM 2693 N N . LEU B 1 22 ? -5.309 14.992 19.672 1 97 22 LEU B N 1
ATOM 2694 C CA . LEU B 1 22 ? -6.703 15.406 19.812 1 97 22 LEU B CA 1
ATOM 2695 C C . LEU B 1 22 ? -7.641 14.219 19.625 1 97 22 LEU B C 1
ATOM 2697 O O . LEU B 1 22 ? -8.773 14.234 20.109 1 97 22 LEU B O 1
ATOM 2701 N N . ARG B 1 23 ? -7.164 13.203 18.922 1 94.5 23 ARG B N 1
ATOM 2702 C CA . ARG B 1 23 ? -7.973 12.023 18.656 1 94.5 23 ARG B CA 1
ATOM 2703 C C . ARG B 1 23 ? -8.391 11.344 19.953 1 94.5 23 ARG B C 1
ATOM 2705 O O . ARG B 1 23 ? -9.344 10.562 19.984 1 94.5 23 ARG B O 1
ATOM 2712 N N . GLU B 1 24 ? -7.742 11.633 21.016 1 93.81 24 GLU B N 1
ATOM 2713 C CA . GLU B 1 24 ? -7.996 10.992 22.312 1 93.81 24 GLU B CA 1
ATOM 2714 C C . GLU B 1 24 ? -9.188 11.633 23.016 1 93.81 24 GLU B C 1
ATOM 2716 O O . GLU B 1 24 ? -9.688 11.102 24 1 93.81 24 GLU B O 1
ATOM 2721 N N . PHE B 1 25 ? -9.633 12.68 22.484 1 96 25 PHE B N 1
ATOM 2722 C CA . PHE B 1 25 ? -10.75 13.406 23.094 1 96 25 PHE B CA 1
ATOM 2723 C C . PHE B 1 25 ? -12.031 13.18 22.297 1 96 25 PHE B C 1
ATOM 2725 O O . PHE B 1 25 ? -11.984 12.812 21.125 1 96 25 PHE B O 1
ATOM 2732 N N . PRO B 1 26 ? -13.188 13.273 22.953 1 95.38 26 PRO B N 1
ATOM 2733 C CA . PRO B 1 26 ? -14.461 13.086 22.25 1 95.38 26 PRO B CA 1
ATOM 2734 C C . PRO B 1 26 ? -14.859 14.297 21.422 1 95.38 26 PRO B C 1
ATOM 2736 O O . PRO B 1 26 ? -15.883 14.93 21.688 1 95.38 26 PRO B O 1
ATOM 2739 N N . ILE B 1 27 ? -14.094 14.57 20.422 1 96.06 27 ILE B N 1
ATOM 2740 C CA . ILE B 1 27 ? -14.359 15.695 19.531 1 96.06 27 ILE B CA 1
ATOM 2741 C C . ILE B 1 27 ? -14.422 15.203 18.094 1 96.06 27 ILE B C 1
ATOM 2743 O O . ILE B 1 27 ? -13.945 14.109 17.781 1 96.06 27 ILE B O 1
ATOM 2747 N N . ASP B 1 28 ? -15.094 15.977 17.266 1 97.31 28 ASP B N 1
ATOM 2748 C CA . ASP B 1 28 ? -15.141 15.758 15.828 1 97.31 28 ASP B CA 1
ATOM 2749 C C . ASP B 1 28 ? -14.078 16.578 15.109 1 97.31 28 ASP B C 1
ATOM 2751 O O . ASP B 1 28 ? -14.195 17.797 14.984 1 97.31 28 ASP B O 1
ATOM 2755 N N . ILE B 1 29 ? -13.094 15.914 14.586 1 98.12 29 ILE B N 1
ATOM 2756 C CA . ILE B 1 29 ? -11.93 16.594 14.023 1 98.12 29 ILE B CA 1
ATOM 2757 C C . ILE B 1 29 ? -12.07 16.672 12.5 1 98.12 29 ILE B C 1
ATOM 2759 O O . ILE B 1 29 ? -12.352 15.672 11.844 1 98.12 29 ILE B O 1
ATOM 2763 N N . THR B 1 30 ? -11.906 17.828 11.961 1 98.56 30 THR B N 1
ATOM 2764 C CA . THR B 1 30 ? -11.742 18.031 10.523 1 98.56 30 THR B CA 1
ATOM 2765 C C . THR B 1 30 ? -10.43 18.766 10.227 1 98.56 30 THR B C 1
ATOM 2767 O O . THR B 1 30 ? -10.188 19.844 10.75 1 98.56 30 THR B O 1
ATOM 2770 N N . ALA B 1 31 ? -9.609 18.156 9.453 1 98.62 31 ALA B N 1
ATOM 2771 C CA . ALA B 1 31 ? -8.344 18.781 9.078 1 98.62 31 ALA B CA 1
ATOM 2772 C C . ALA B 1 31 ? -8.383 19.297 7.641 1 98.62 31 ALA B C 1
ATOM 2774 O O . ALA B 1 31 ? -8.68 18.531 6.715 1 98.62 31 ALA B O 1
ATOM 2775 N N . ILE B 1 32 ? -8.164 20.547 7.477 1 98.81 32 ILE B N 1
ATOM 2776 C CA . ILE B 1 32 ? -7.957 21.156 6.168 1 98.81 32 ILE B CA 1
ATOM 2777 C C . ILE B 1 32 ? -6.461 21.312 5.898 1 98.81 32 ILE B C 1
ATOM 2779 O O . ILE B 1 32 ? -5.762 22.016 6.625 1 98.81 32 ILE B O 1
ATOM 2783 N N . VAL B 1 33 ? -5.988 20.656 4.836 1 98.75 33 VAL B N 1
ATOM 2784 C CA . VAL B 1 33 ? -4.551 20.469 4.66 1 98.75 33 VAL B CA 1
ATOM 2785 C C . VAL B 1 33 ? -4.113 21.078 3.328 1 98.75 33 VAL B C 1
ATOM 2787 O O . VAL B 1 33 ? -4.797 20.922 2.312 1 98.75 33 VAL B O 1
ATOM 2790 N N . THR B 1 34 ? -2.996 21.781 3.395 1 98 34 THR B N 1
ATOM 2791 C CA . THR B 1 34 ? -2.443 22.344 2.168 1 98 34 THR B CA 1
ATOM 2792 C C . THR B 1 34 ? -1.905 21.234 1.263 1 98 34 THR B C 1
ATOM 2794 O O . THR B 1 34 ? -1.597 20.141 1.73 1 98 34 THR B O 1
ATOM 2797 N N . VAL B 1 35 ? -1.848 21.5 -0.069 1 97.62 35 VAL B N 1
ATOM 2798 C CA . VAL B 1 35 ? -1.44 20.484 -1.03 1 97.62 35 VAL B CA 1
ATOM 2799 C C . VAL B 1 35 ? -0.412 21.062 -1.997 1 97.62 35 VAL B C 1
ATOM 2801 O O . VAL B 1 35 ? -0.395 20.719 -3.18 1 97.62 35 VAL B O 1
ATOM 2804 N N . ALA B 1 36 ? 0.453 21.984 -1.498 1 95.81 36 ALA B N 1
ATOM 2805 C CA . ALA B 1 36 ? 1.351 22.703 -2.391 1 95.81 36 ALA B CA 1
ATOM 2806 C C . ALA B 1 36 ? 2.785 22.203 -2.262 1 95.81 36 ALA B C 1
ATOM 2808 O O . ALA B 1 36 ? 3.688 22.703 -2.938 1 95.81 36 ALA B O 1
ATOM 2809 N N . ASP B 1 37 ? 2.986 21.156 -1.441 1 94.31 37 ASP B N 1
ATOM 2810 C CA . ASP B 1 37 ? 4.328 20.609 -1.254 1 94.31 37 ASP B CA 1
ATOM 2811 C C . ASP B 1 37 ? 4.914 20.125 -2.578 1 94.31 37 ASP B C 1
ATOM 2813 O O . ASP B 1 37 ? 4.203 19.531 -3.396 1 94.31 37 ASP B O 1
ATOM 2817 N N . ASN B 1 38 ? 6.211 20.453 -2.846 1 94.5 38 ASN B N 1
ATOM 2818 C CA . ASN B 1 38 ? 6.836 19.984 -4.074 1 94.5 38 ASN B CA 1
ATOM 2819 C C . ASN B 1 38 ? 8.188 19.312 -3.801 1 94.5 38 ASN B C 1
ATOM 2821 O O . ASN B 1 38 ? 9.055 19.297 -4.672 1 94.5 38 ASN B O 1
ATOM 2825 N N . GLY B 1 39 ? 8.375 18.875 -2.615 1 90.62 39 GLY B N 1
ATOM 2826 C CA . GLY B 1 39 ? 9.633 18.25 -2.258 1 90.62 39 GLY B CA 1
ATOM 2827 C C . GLY B 1 39 ? 9.586 16.734 -2.301 1 90.62 39 GLY B C 1
ATOM 2828 O O . GLY B 1 39 ? 8.516 16.141 -2.162 1 90.62 39 GLY B O 1
ATOM 2829 N N . GLY B 1 40 ? 10.812 16.094 -2.611 1 87.06 40 GLY B N 1
ATOM 2830 C CA . GLY B 1 40 ? 10.977 14.656 -2.455 1 87.06 40 GLY B CA 1
ATOM 2831 C C . GLY B 1 40 ? 10.031 13.852 -3.324 1 87.06 40 GLY B C 1
ATOM 2832 O O . GLY B 1 40 ? 9.812 14.188 -4.488 1 87.06 40 GLY B O 1
ATOM 2833 N N . SER B 1 41 ? 9.57 12.711 -2.713 1 85.38 41 SER B N 1
ATOM 2834 C CA . SER B 1 41 ? 8.664 11.805 -3.41 1 85.38 41 SER B CA 1
ATOM 2835 C C . SER B 1 41 ? 7.344 12.484 -3.748 1 85.38 41 SER B C 1
ATOM 2837 O O . SER B 1 41 ? 6.754 12.227 -4.801 1 85.38 41 SER B O 1
ATOM 2839 N N . THR B 1 42 ? 6.961 13.359 -2.916 1 88.81 42 THR B N 1
ATOM 2840 C CA . THR B 1 42 ? 5.727 14.102 -3.148 1 88.81 42 THR B CA 1
ATOM 2841 C C . THR B 1 42 ? 5.84 14.969 -4.398 1 88.81 42 THR B C 1
ATOM 2843 O O . THR B 1 42 ? 4.926 15 -5.223 1 88.81 42 THR B O 1
ATOM 2846 N N . GLY B 1 43 ? 6.961 15.609 -4.484 1 91.19 43 GLY B N 1
ATOM 2847 C CA . GLY B 1 43 ? 7.188 16.438 -5.66 1 91.19 43 GLY B CA 1
ATOM 2848 C C . GLY B 1 43 ? 7.23 15.633 -6.949 1 91.19 43 GLY B C 1
ATOM 2849 O O . GLY B 1 43 ? 6.691 16.062 -7.973 1 91.19 43 GLY B O 1
ATOM 2850 N N . LYS B 1 44 ? 7.848 14.5 -6.934 1 90.5 44 LYS B N 1
ATOM 2851 C CA . LYS B 1 44 ? 7.941 13.633 -8.109 1 90.5 44 LYS B CA 1
ATOM 2852 C C . LYS B 1 44 ? 6.562 13.18 -8.57 1 90.5 44 LYS B C 1
ATOM 2854 O O . LYS B 1 44 ? 6.262 13.195 -9.766 1 90.5 44 LYS B O 1
ATOM 2859 N N . ILE B 1 45 ? 5.77 12.766 -7.668 1 92.94 45 ILE B N 1
ATOM 2860 C CA . ILE B 1 45 ? 4.422 12.289 -7.977 1 92.94 45 ILE B CA 1
ATOM 2861 C C . ILE B 1 45 ? 3.604 13.422 -8.586 1 92.94 45 ILE B C 1
ATOM 2863 O O . ILE B 1 45 ? 2.914 13.227 -9.594 1 92.94 45 ILE B O 1
ATOM 2867 N N . ARG B 1 46 ? 3.709 14.57 -7.965 1 93.12 46 ARG B N 1
ATOM 2868 C CA . ARG B 1 46 ? 2.994 15.742 -8.453 1 93.12 46 ARG B CA 1
ATOM 2869 C C . ARG B 1 46 ? 3.377 16.062 -9.898 1 93.12 46 ARG B C 1
ATOM 2871 O O . ARG B 1 46 ? 2.512 16.344 -10.727 1 93.12 46 ARG B O 1
ATOM 2878 N N . ASP B 1 47 ? 4.648 15.984 -10.156 1 90.31 47 ASP B N 1
ATOM 2879 C CA . ASP B 1 47 ? 5.16 16.328 -11.477 1 90.31 47 ASP B CA 1
ATOM 2880 C C . ASP B 1 47 ? 4.746 15.289 -12.516 1 90.31 47 ASP B C 1
ATOM 2882 O O . ASP B 1 47 ? 4.352 15.641 -13.633 1 90.31 47 ASP B O 1
ATOM 2886 N N . GLU B 1 48 ? 4.805 14.086 -12.133 1 91.56 48 GLU B N 1
ATOM 2887 C CA . GLU B 1 48 ? 4.551 12.992 -13.07 1 91.56 48 GLU B CA 1
ATOM 2888 C C . GLU B 1 48 ? 3.055 12.82 -13.32 1 91.56 48 GLU B C 1
ATOM 2890 O O . GLU B 1 48 ? 2.643 12.43 -14.414 1 91.56 48 GLU B O 1
ATOM 2895 N N . MET B 1 49 ? 2.225 13.148 -12.375 1 93.69 49 MET B N 1
ATOM 2896 C CA . MET B 1 49 ? 0.817 12.781 -12.492 1 93.69 49 MET B CA 1
ATOM 2897 C C . MET B 1 49 ? -0.07 14.016 -12.523 1 93.69 49 MET B C 1
ATOM 2899 O O . MET B 1 49 ? -1.265 13.93 -12.812 1 93.69 49 MET B O 1
ATOM 2903 N N . ASP B 1 50 ? 0.433 15.219 -12.211 1 93.06 50 ASP B N 1
ATOM 2904 C CA . ASP B 1 50 ? -0.303 16.484 -12.172 1 93.06 50 ASP B CA 1
ATOM 2905 C C . ASP B 1 50 ? -1.476 16.391 -11.195 1 93.06 50 ASP B C 1
ATOM 2907 O O . ASP B 1 50 ? -2.619 16.672 -11.562 1 93.06 50 ASP B O 1
ATOM 2911 N N . ILE B 1 51 ? -1.226 15.969 -10.047 1 95.19 51 ILE B N 1
ATOM 2912 C CA . ILE B 1 51 ? -2.199 15.93 -8.961 1 95.19 51 ILE B CA 1
ATOM 2913 C C . ILE B 1 51 ? -1.7 16.766 -7.789 1 95.19 51 ILE B C 1
ATOM 2915 O O . ILE B 1 51 ? -0.507 17.062 -7.691 1 95.19 51 ILE B O 1
ATOM 2919 N N . PRO B 1 52 ? -2.637 17.203 -6.887 1 97.38 52 PRO B N 1
ATOM 2920 C CA . PRO B 1 52 ? -2.186 17.875 -5.668 1 97.38 52 PRO B CA 1
ATOM 2921 C C . PRO B 1 52 ? -1.204 17.031 -4.859 1 97.38 52 PRO B C 1
ATOM 2923 O O . PRO B 1 52 ? -1.174 15.805 -5 1 97.38 52 PRO B O 1
ATOM 2926 N N . ALA B 1 53 ? -0.368 17.719 -4.078 1 96.75 53 ALA B N 1
ATOM 2927 C CA . ALA B 1 53 ? 0.658 17.047 -3.287 1 96.75 53 ALA B CA 1
ATOM 2928 C C . ALA B 1 53 ? 0.03 16.109 -2.252 1 96.75 53 ALA B C 1
ATOM 2930 O O . ALA B 1 53 ? -0.749 16.562 -1.403 1 96.75 53 ALA B O 1
ATOM 2931 N N . PRO B 1 54 ? 0.413 14.875 -2.268 1 97.5 54 PRO B N 1
ATOM 2932 C CA . PRO B 1 54 ? -0.249 13.93 -1.364 1 97.5 54 PRO B CA 1
ATOM 2933 C C . PRO B 1 54 ? 0.434 13.844 -0.001 1 97.5 54 PRO B C 1
ATOM 2935 O O . PRO B 1 54 ? -0.155 13.336 0.957 1 97.5 54 PRO B O 1
ATOM 2938 N N . GLY B 1 55 ? 1.665 14.32 0.127 1 96.62 55 GLY B N 1
ATOM 2939 C CA . GLY B 1 55 ? 2.494 14.062 1.292 1 96.62 55 GLY B CA 1
ATOM 2940 C C . GLY B 1 55 ? 1.86 14.516 2.592 1 96.62 55 GLY B C 1
ATOM 2941 O O . GLY B 1 55 ? 1.711 13.727 3.527 1 96.62 55 GLY B O 1
ATOM 2942 N N . ASP B 1 56 ? 1.521 15.75 2.645 1 97.19 56 ASP B N 1
ATOM 2943 C CA . ASP B 1 56 ? 0.933 16.312 3.859 1 97.19 56 ASP B CA 1
ATOM 2944 C C . ASP B 1 56 ? -0.402 15.641 4.18 1 97.19 56 ASP B C 1
ATOM 2946 O O . ASP B 1 56 ? -0.7 15.359 5.34 1 97.19 56 ASP B O 1
ATOM 2950 N N . ILE B 1 57 ? -1.189 15.422 3.205 1 97.81 57 ILE B N 1
ATOM 2951 C CA . ILE B 1 57 ? -2.467 14.734 3.361 1 97.81 57 ILE B CA 1
ATOM 2952 C C . ILE B 1 57 ? -2.238 13.352 3.957 1 97.81 57 ILE B C 1
ATOM 2954 O O . ILE B 1 57 ? -2.934 12.945 4.891 1 97.81 57 ILE B O 1
ATOM 2958 N N . ARG B 1 58 ? -1.296 12.68 3.381 1 97.44 58 ARG B N 1
ATOM 2959 C CA . ARG B 1 58 ? -0.973 11.336 3.842 1 97.44 58 ARG B CA 1
ATOM 2960 C C . ARG B 1 58 ? -0.611 11.336 5.324 1 97.44 58 ARG B C 1
ATOM 2962 O O . ARG B 1 58 ? -1.061 10.469 6.078 1 97.44 58 ARG B O 1
ATOM 2969 N N . ASN B 1 59 ? 0.194 12.266 5.75 1 96.81 59 ASN B N 1
ATOM 2970 C CA . ASN B 1 59 ? 0.629 12.352 7.141 1 96.81 59 ASN B CA 1
ATOM 2971 C C . ASN B 1 59 ? -0.554 12.531 8.086 1 96.81 59 ASN B C 1
ATOM 2973 O O . ASN B 1 59 ? -0.602 11.914 9.156 1 96.81 59 ASN B O 1
ATOM 2977 N N . VAL B 1 60 ? -1.435 13.352 7.703 1 97.94 60 VAL B N 1
ATOM 2978 C CA . VAL B 1 60 ? -2.568 13.641 8.578 1 97.94 60 VAL B CA 1
ATOM 2979 C C . VAL B 1 60 ? -3.523 12.453 8.602 1 97.94 60 VAL B C 1
ATOM 2981 O O . VAL B 1 60 ? -4.059 12.102 9.648 1 97.94 60 VAL B O 1
ATOM 2984 N N . ILE B 1 61 ? -3.764 11.828 7.457 1 98.06 61 ILE B N 1
ATOM 2985 C CA . ILE B 1 61 ? -4.586 10.625 7.418 1 98.06 61 ILE B CA 1
ATOM 2986 C C . ILE B 1 61 ? -3.99 9.562 8.344 1 98.06 61 ILE B C 1
ATOM 2988 O O . ILE B 1 61 ? -4.707 8.945 9.133 1 98.06 61 ILE B O 1
ATOM 2992 N N . ALA B 1 62 ? -2.715 9.383 8.227 1 96.5 62 ALA B N 1
ATOM 2993 C CA . ALA B 1 62 ? -2.031 8.398 9.062 1 96.5 62 ALA B CA 1
ATOM 2994 C C . ALA B 1 62 ? -2.215 8.719 10.547 1 96.5 62 ALA B C 1
ATOM 2996 O O . ALA B 1 62 ? -2.42 7.82 11.359 1 96.5 62 ALA B O 1
ATOM 2997 N N . ALA B 1 63 ? -2.131 10 10.875 1 96.06 63 ALA B N 1
ATOM 2998 C CA . ALA B 1 63 ? -2.24 10.445 12.266 1 96.06 63 ALA B CA 1
ATOM 2999 C C . ALA B 1 63 ? -3.625 10.141 12.828 1 96.06 63 ALA B C 1
ATOM 3001 O O . ALA B 1 63 ? -3.766 9.852 14.023 1 96.06 63 ALA B O 1
ATOM 3002 N N . LEU B 1 64 ? -4.598 10.156 12.008 1 97.25 64 LEU B N 1
ATOM 3003 C CA . LEU B 1 64 ? -5.977 9.977 12.453 1 97.25 64 LEU B CA 1
ATOM 3004 C C . LEU B 1 64 ? -6.406 8.516 12.297 1 97.25 64 LEU B C 1
ATOM 3006 O O . LEU B 1 64 ? -7.543 8.164 12.609 1 97.25 64 LEU B O 1
ATOM 3010 N N . SER B 1 65 ? -5.48 7.688 11.75 1 95.38 65 SER B N 1
ATOM 3011 C CA . SER B 1 65 ? -5.773 6.27 11.562 1 95.38 65 SER B CA 1
ATOM 3012 C C . SER B 1 65 ? -5.316 5.453 12.766 1 95.38 65 SER B C 1
ATOM 3014 O O . SER B 1 65 ? -4.555 5.945 13.609 1 95.38 65 SER B O 1
ATOM 3016 N N . ASP B 1 66 ? -5.914 4.25 12.906 1 91 66 ASP B N 1
ATOM 3017 C CA . ASP B 1 66 ? -5.43 3.287 13.891 1 91 66 ASP B CA 1
ATOM 3018 C C . ASP B 1 66 ? -4.094 2.684 13.461 1 91 66 ASP B C 1
ATOM 3020 O O . ASP B 1 66 ? -4.039 1.89 12.523 1 91 66 ASP B O 1
ATOM 3024 N N . SER B 1 67 ? -3.08 2.875 14.227 1 86.06 67 SER B N 1
ATOM 3025 C CA . SER B 1 67 ? -1.726 2.498 13.836 1 86.06 67 SER B CA 1
ATOM 3026 C C . SER B 1 67 ? -1.53 0.986 13.906 1 86.06 67 SER B C 1
ATOM 3028 O O . SER B 1 67 ? -0.595 0.448 13.305 1 86.06 67 SER B O 1
ATOM 3030 N N . GLU B 1 68 ? -2.375 0.327 14.523 1 88.75 68 GLU B N 1
ATOM 3031 C CA . GLU B 1 68 ? -2.186 -1.107 14.719 1 88.75 68 GLU B CA 1
ATOM 3032 C C . GLU B 1 68 ? -2.705 -1.9 13.523 1 88.75 68 GLU B C 1
ATOM 3034 O O . GLU B 1 68 ? -2.344 -3.064 13.336 1 88.75 68 GLU B O 1
ATOM 3039 N N . SER B 1 69 ? -3.41 -1.266 12.734 1 90.81 69 SER B N 1
ATOM 3040 C CA . SER B 1 69 ? -3.977 -1.983 11.594 1 90.81 69 SER B CA 1
ATOM 3041 C C . SER B 1 69 ? -2.932 -2.201 10.508 1 90.81 69 SER B C 1
ATOM 3043 O O . SER B 1 69 ? -2.076 -1.343 10.281 1 90.81 69 SER B O 1
ATOM 3045 N N . VAL B 1 70 ? -3.004 -3.328 9.82 1 91.94 70 VAL B N 1
ATOM 3046 C CA . VAL B 1 70 ? -2.094 -3.686 8.734 1 91.94 70 VAL B CA 1
ATOM 3047 C C . VAL B 1 70 ? -2.176 -2.639 7.625 1 91.94 70 VAL B C 1
ATOM 3049 O O . VAL B 1 70 ? -1.156 -2.254 7.047 1 91.94 70 VAL B O 1
ATOM 3052 N N . LEU B 1 71 ? -3.324 -2.213 7.367 1 93.81 71 LEU B N 1
ATOM 3053 C CA . LEU B 1 71 ? -3.527 -1.224 6.312 1 93.81 71 LEU B CA 1
ATOM 3054 C C . LEU B 1 71 ? -2.844 0.093 6.668 1 93.81 71 LEU B C 1
ATOM 3056 O O . LEU B 1 71 ? -2.287 0.762 5.797 1 93.81 71 LEU B O 1
ATOM 3060 N N . SER B 1 72 ? -2.928 0.454 7.91 1 95.19 72 SER B N 1
ATOM 3061 C CA . SER B 1 72 ? -2.26 1.675 8.352 1 95.19 72 SER B CA 1
ATOM 3062 C C . SER B 1 72 ? -0.744 1.541 8.258 1 95.19 72 SER B C 1
ATOM 3064 O O . SER B 1 72 ? -0.052 2.5 7.91 1 95.19 72 SER B O 1
ATOM 3066 N N . GLN B 1 73 ? -0.283 0.399 8.586 1 95.5 73 GLN B N 1
ATOM 3067 C CA . GLN B 1 73 ? 1.149 0.148 8.477 1 95.5 73 GLN B CA 1
ATOM 3068 C C . GLN B 1 73 ? 1.613 0.261 7.027 1 95.5 73 GLN B C 1
ATOM 3070 O O . GLN B 1 73 ? 2.648 0.869 6.746 1 95.5 73 GLN B O 1
ATOM 3075 N N . LEU B 1 74 ? 0.872 -0.319 6.141 1 96.69 74 LEU B N 1
ATOM 3076 C CA . LEU B 1 74 ? 1.177 -0.212 4.719 1 96.69 74 LEU B CA 1
ATOM 3077 C C . LEU B 1 74 ? 1.14 1.242 4.262 1 96.69 74 LEU B C 1
ATOM 3079 O O . LEU B 1 74 ? 2.018 1.687 3.516 1 96.69 74 LEU B O 1
ATOM 3083 N N . PHE B 1 75 ? 0.116 1.912 4.742 1 97.12 75 PHE B N 1
ATOM 3084 C CA . PHE B 1 75 ? -0.097 3.301 4.352 1 97.12 75 PHE B CA 1
ATOM 3085 C C . PHE B 1 75 ? 1.058 4.176 4.82 1 97.12 75 PHE B C 1
ATOM 3087 O O . PHE B 1 75 ? 1.389 5.176 4.172 1 97.12 75 PHE B O 1
ATOM 3094 N N . GLN B 1 76 ? 1.729 3.807 5.82 1 96 76 GLN B N 1
ATOM 3095 C CA . GLN B 1 76 ? 2.809 4.598 6.398 1 96 76 GLN B CA 1
ATOM 3096 C C . GLN B 1 76 ? 4.172 4.121 5.902 1 96 76 GLN B C 1
ATOM 3098 O O . GLN B 1 76 ? 5.184 4.789 6.113 1 96 76 GLN B O 1
ATOM 3103 N N . TYR B 1 77 ? 4.215 3.098 5.227 1 97.06 77 TYR B N 1
ATOM 3104 C CA . TYR B 1 77 ? 5.469 2.494 4.789 1 97.06 77 TYR B CA 1
ATOM 3105 C C . TYR B 1 77 ? 6.152 3.355 3.736 1 97.06 77 TYR B C 1
ATOM 3107 O O . TYR B 1 77 ? 5.496 3.895 2.844 1 97.06 77 TYR B O 1
ATOM 3115 N N . ARG B 1 78 ? 7.465 3.438 3.875 1 96.56 78 ARG B N 1
ATOM 3116 C CA . ARG B 1 78 ? 8.281 4.141 2.889 1 96.56 78 ARG B CA 1
ATOM 3117 C C . ARG B 1 78 ? 9.414 3.25 2.385 1 96.56 78 ARG B C 1
ATOM 3119 O O . ARG B 1 78 ? 10.141 2.648 3.18 1 96.56 78 ARG B O 1
ATOM 3126 N N . PHE B 1 79 ? 9.516 3.152 1.046 1 96.31 79 PHE B N 1
ATOM 3127 C CA . PHE B 1 79 ? 10.609 2.389 0.448 1 96.31 79 PHE B CA 1
ATOM 3128 C C . PHE B 1 79 ? 11.945 3.088 0.669 1 96.31 79 PHE B C 1
ATOM 3130 O O . PHE B 1 79 ? 11.992 4.312 0.815 1 96.31 79 PHE B O 1
ATOM 3137 N N . GLU B 1 80 ? 12.969 2.332 0.666 1 93.88 80 GLU B N 1
ATOM 3138 C CA . GLU B 1 80 ? 14.312 2.906 0.708 1 93.88 80 GLU B CA 1
ATOM 3139 C C . GLU B 1 80 ? 14.625 3.676 -0.573 1 93.88 80 GLU B C 1
ATOM 3141 O O . GLU B 1 80 ? 13.984 3.457 -1.604 1 93.88 80 GLU B O 1
ATOM 3146 N N . GLU B 1 81 ? 15.609 4.551 -0.499 1 89.88 81 GLU B N 1
ATOM 3147 C CA . GLU B 1 81 ? 15.953 5.418 -1.621 1 89.88 81 GLU B CA 1
ATOM 3148 C C . GLU B 1 81 ? 16.312 4.602 -2.859 1 89.88 81 GLU B C 1
ATOM 3150 O O . GLU B 1 81 ? 16.016 5.004 -3.984 1 89.88 81 GLU B O 1
ATOM 3155 N N . ASN B 1 82 ? 16.969 3.492 -2.715 1 89.81 82 ASN B N 1
ATOM 3156 C CA . ASN B 1 82 ? 17.391 2.641 -3.824 1 89.81 82 ASN B CA 1
ATOM 3157 C C . ASN B 1 82 ? 16.281 1.678 -4.238 1 89.81 82 ASN B C 1
ATOM 3159 O O . ASN B 1 82 ? 16.453 0.886 -5.168 1 89.81 82 ASN B O 1
ATOM 3163 N N . GLN B 1 83 ? 15.18 1.8 -3.564 1 90.44 83 GLN B N 1
ATOM 3164 C CA . GLN B 1 83 ? 14.008 0.979 -3.857 1 90.44 83 GLN B CA 1
ATOM 3165 C C . GLN B 1 83 ? 12.82 1.842 -4.281 1 90.44 83 GLN B C 1
ATOM 3167 O O . GLN B 1 83 ? 12.344 2.668 -3.506 1 90.44 83 GLN B O 1
ATOM 3172 N N . ILE B 1 84 ? 12.328 1.573 -5.473 1 91.25 84 ILE B N 1
ATOM 3173 C CA . ILE B 1 84 ? 11.125 2.229 -5.969 1 91.25 84 ILE B CA 1
ATOM 3174 C C . ILE B 1 84 ? 11.234 3.738 -5.77 1 91.25 84 ILE B C 1
ATOM 3176 O O . ILE B 1 84 ? 10.289 4.383 -5.309 1 91.25 84 ILE B O 1
ATOM 3180 N N . SER B 1 85 ? 12.422 4.289 -5.871 1 86.81 85 SER B N 1
ATOM 3181 C CA . SER B 1 85 ? 12.734 5.715 -5.832 1 86.81 85 SER B CA 1
ATOM 3182 C C . SER B 1 85 ? 12.414 6.312 -4.469 1 86.81 85 SER B C 1
ATOM 3184 O O . SER B 1 85 ? 12.148 7.512 -4.359 1 86.81 85 SER B O 1
ATOM 3186 N N . GLY B 1 86 ? 12.258 5.504 -3.426 1 92.12 86 GLY B N 1
ATOM 3187 C CA . GLY B 1 86 ? 12.047 5.992 -2.072 1 92.12 86 GLY B CA 1
ATOM 3188 C C . GLY B 1 86 ? 10.625 6.473 -1.823 1 92.12 86 GLY B C 1
ATOM 3189 O O . GLY B 1 86 ? 10.383 7.238 -0.889 1 92.12 86 GLY B O 1
ATOM 3190 N N . HIS B 1 87 ? 9.734 6.078 -2.559 1 94.75 87 HIS B N 1
ATOM 3191 C CA . HIS B 1 87 ? 8.352 6.539 -2.455 1 94.75 87 HIS B CA 1
ATOM 3192 C C . HIS B 1 87 ? 7.695 6.023 -1.18 1 94.75 87 HIS B C 1
ATOM 3194 O O . HIS B 1 87 ? 8.031 4.941 -0.698 1 94.75 87 HIS B O 1
ATOM 3200 N N . SER B 1 88 ? 6.797 6.859 -0.69 1 95.88 88 SER B N 1
ATOM 3201 C CA . SER B 1 88 ? 5.863 6.398 0.332 1 95.88 88 SER B CA 1
ATOM 3202 C C . SER B 1 88 ? 4.707 5.625 -0.287 1 95.88 88 SER B C 1
ATOM 3204 O O . SER B 1 88 ? 4.102 6.074 -1.261 1 95.88 88 SER B O 1
ATOM 3206 N N . LEU B 1 89 ? 4.438 4.449 0.244 1 97.31 89 LEU B N 1
ATOM 3207 C CA . LEU B 1 89 ? 3.32 3.664 -0.265 1 97.31 89 LEU B CA 1
A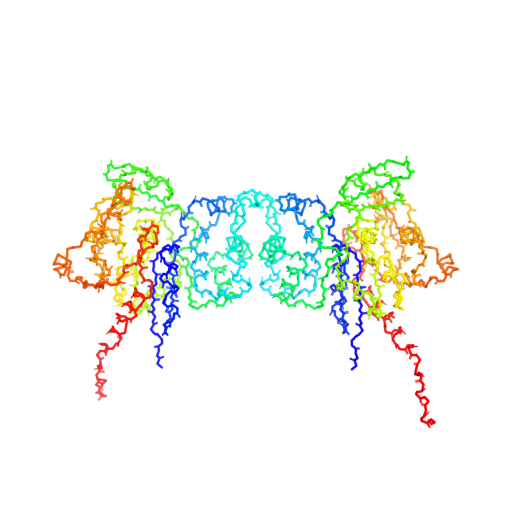TOM 3208 C C . LEU B 1 89 ? 2.008 4.43 -0.125 1 97.31 89 LEU B C 1
ATOM 3210 O O . LEU B 1 89 ? 1.125 4.316 -0.979 1 97.31 89 LEU B O 1
ATOM 3214 N N . GLY B 1 90 ? 1.864 5.145 0.98 1 97.81 90 GLY B N 1
ATOM 3215 C CA . GLY B 1 90 ? 0.679 5.973 1.149 1 97.81 90 GLY B CA 1
ATOM 3216 C C . GLY B 1 90 ? 0.5 6.992 0.042 1 97.81 90 GLY B C 1
ATOM 3217 O O . GLY B 1 90 ? -0.615 7.211 -0.436 1 97.81 90 GLY B O 1
ATOM 3218 N N . ASN B 1 91 ? 1.58 7.625 -0.31 1 97.75 91 ASN B N 1
ATOM 3219 C CA . ASN B 1 91 ? 1.521 8.57 -1.424 1 97.75 91 ASN B CA 1
ATOM 3220 C C . ASN B 1 91 ? 1.087 7.883 -2.715 1 97.75 91 ASN B C 1
ATOM 3222 O O . ASN B 1 91 ? 0.316 8.445 -3.494 1 97.75 91 ASN B O 1
ATOM 3226 N N . LEU B 1 92 ? 1.602 6.711 -2.936 1 97.62 92 LEU B N 1
ATOM 3227 C CA . LEU B 1 92 ? 1.264 5.957 -4.141 1 97.62 92 LEU B CA 1
ATOM 3228 C C . LEU B 1 92 ? -0.198 5.523 -4.117 1 97.62 92 LEU B C 1
ATOM 3230 O O . LEU B 1 92 ? -0.857 5.496 -5.16 1 97.62 92 LEU B O 1
ATOM 3234 N N . LEU B 1 93 ? -0.69 5.141 -2.992 1 98.06 93 LEU B N 1
ATOM 3235 C CA . LEU B 1 93 ? -2.098 4.789 -2.842 1 98.06 93 LEU B CA 1
ATOM 3236 C C . LEU B 1 93 ? -2.994 5.984 -3.145 1 98.06 93 LEU B C 1
ATOM 3238 O O . LEU B 1 93 ? -4.012 5.848 -3.824 1 98.06 93 LEU B O 1
ATOM 3242 N N . ILE B 1 94 ? -2.615 7.113 -2.623 1 98.12 94 ILE B N 1
ATOM 3243 C CA . ILE B 1 94 ? -3.375 8.328 -2.889 1 98.12 94 ILE B CA 1
ATOM 3244 C C . ILE B 1 94 ? -3.369 8.625 -4.387 1 98.12 94 ILE B C 1
ATOM 3246 O O . ILE B 1 94 ? -4.41 8.945 -4.969 1 98.12 94 ILE B O 1
ATOM 3250 N N . ALA B 1 95 ? -2.188 8.555 -4.996 1 97.56 95 ALA B N 1
ATOM 3251 C CA . ALA B 1 95 ? -2.059 8.797 -6.43 1 97.56 95 ALA B CA 1
ATOM 3252 C C . ALA B 1 95 ? -2.93 7.836 -7.23 1 97.56 95 ALA B C 1
ATOM 3254 O O . ALA B 1 95 ? -3.65 8.25 -8.141 1 97.56 95 ALA B O 1
ATOM 3255 N N . GLY B 1 96 ? -2.814 6.543 -6.914 1 97.5 96 GLY B N 1
ATOM 3256 C CA . GLY B 1 96 ? -3.635 5.547 -7.582 1 97.5 96 GLY B CA 1
ATOM 3257 C C . GLY B 1 96 ? -5.121 5.797 -7.43 1 97.5 96 GLY B C 1
ATOM 3258 O O . GLY B 1 96 ? -5.871 5.746 -8.406 1 97.5 96 GLY B O 1
ATOM 3259 N N . MET B 1 97 ? -5.574 6.062 -6.219 1 97.62 97 MET B N 1
ATOM 3260 C CA . MET B 1 97 ? -6.984 6.316 -5.953 1 97.62 97 MET B CA 1
ATOM 3261 C C . MET B 1 97 ? -7.465 7.562 -6.691 1 97.62 97 MET B C 1
ATOM 3263 O O . MET B 1 97 ? -8.609 7.625 -7.133 1 97.62 97 MET B O 1
ATOM 3267 N N . THR B 1 98 ? -6.594 8.578 -6.738 1 97.75 98 THR B N 1
ATOM 3268 C CA . THR B 1 98 ? -6.938 9.797 -7.473 1 97.75 98 THR B CA 1
ATOM 3269 C C . THR B 1 98 ? -7.211 9.484 -8.938 1 97.75 98 THR B C 1
ATOM 3271 O O . THR B 1 98 ? -8.156 10.016 -9.523 1 97.75 98 THR B O 1
ATOM 3274 N N . ASN B 1 99 ? -6.391 8.672 -9.508 1 95.5 99 ASN B N 1
ATOM 3275 C CA . ASN B 1 99 ? -6.594 8.289 -10.898 1 95.5 99 ASN B CA 1
ATOM 3276 C C . ASN B 1 99 ? -7.855 7.449 -11.07 1 95.5 99 ASN B C 1
ATOM 3278 O O . ASN B 1 99 ? -8.594 7.621 -12.047 1 95.5 99 ASN B O 1
ATOM 3282 N N . ILE B 1 100 ? -8.094 6.539 -10.172 1 94.94 100 ILE B N 1
ATOM 3283 C CA . ILE B 1 100 ? -9.258 5.66 -10.227 1 94.94 100 ILE B CA 1
ATOM 3284 C C . ILE B 1 100 ? -10.539 6.484 -10.141 1 94.94 100 ILE B C 1
ATOM 3286 O O . ILE B 1 100 ? -11.492 6.246 -10.875 1 94.94 100 ILE B O 1
ATOM 3290 N N . THR B 1 101 ? -10.531 7.465 -9.258 1 95.5 101 THR B N 1
ATOM 3291 C CA . THR B 1 101 ? -11.734 8.258 -9.023 1 95.5 101 THR B CA 1
ATOM 3292 C C . THR B 1 101 ? -11.758 9.484 -9.93 1 95.5 101 THR B C 1
ATOM 3294 O O . THR B 1 101 ? -12.789 10.148 -10.055 1 95.5 101 THR B O 1
ATOM 3297 N N . ASN B 1 102 ? -10.68 9.859 -10.547 1 95.62 102 ASN B N 1
ATOM 3298 C CA . ASN B 1 102 ? -10.469 11.07 -11.328 1 95.62 102 ASN B CA 1
ATOM 3299 C C . ASN B 1 102 ? -10.781 12.32 -10.516 1 95.62 102 ASN B C 1
ATOM 3301 O O . ASN B 1 102 ? -11.391 13.266 -11.023 1 95.62 102 ASN B O 1
ATOM 3305 N N . ASP B 1 103 ? -10.477 12.227 -9.25 1 97.25 103 ASP B N 1
ATOM 3306 C CA . ASP B 1 103 ? -10.789 13.305 -8.312 1 97.25 103 ASP B CA 1
ATOM 3307 C C . ASP B 1 103 ? -10 13.156 -7.016 1 97.25 103 ASP B C 1
ATOM 3309 O O . ASP B 1 103 ? -10.211 12.211 -6.254 1 97.25 103 ASP B O 1
ATOM 3313 N N . PHE B 1 104 ? -9.125 14.148 -6.789 1 97.81 104 PHE B N 1
ATOM 3314 C CA . PHE B 1 104 ? -8.25 14.086 -5.629 1 97.81 104 PHE B CA 1
ATOM 3315 C C . PHE B 1 104 ? -9.055 14.094 -4.336 1 97.81 104 PHE B C 1
ATOM 3317 O O . PHE B 1 104 ? -8.789 13.297 -3.432 1 97.81 104 PHE B O 1
ATOM 3324 N N . GLY B 1 105 ? -9.984 14.992 -4.18 1 98.06 105 GLY B N 1
ATOM 3325 C CA . GLY B 1 105 ? -10.836 15.055 -3 1 98.06 105 GLY B CA 1
ATOM 3326 C C . GLY B 1 105 ? -11.57 13.758 -2.73 1 98.06 105 GLY B C 1
ATOM 3327 O O . GLY B 1 105 ? -11.633 13.297 -1.588 1 98.06 105 GLY B O 1
ATOM 3328 N N . HIS B 1 106 ? -12.102 13.211 -3.723 1 97.31 106 HIS B N 1
ATOM 3329 C CA . HIS B 1 106 ? -12.805 11.938 -3.588 1 97.31 106 HIS B CA 1
ATOM 3330 C C . HIS B 1 106 ? -11.844 10.82 -3.193 1 97.31 106 HIS B C 1
ATOM 3332 O O . HIS B 1 106 ? -12.211 9.914 -2.445 1 97.31 106 HIS B O 1
ATOM 3338 N N . ALA B 1 107 ? -10.688 10.844 -3.777 1 98 107 ALA B N 1
ATOM 3339 C CA . ALA B 1 107 ? -9.664 9.859 -3.418 1 98 107 ALA B CA 1
ATOM 3340 C C . ALA B 1 107 ? -9.367 9.898 -1.921 1 98 107 ALA B C 1
ATOM 3342 O O . ALA B 1 107 ? -9.289 8.859 -1.27 1 98 107 ALA B O 1
ATOM 3343 N N . ILE B 1 108 ? -9.203 11.109 -1.403 1 98.44 108 ILE B N 1
ATOM 3344 C CA . ILE B 1 108 ? -8.898 11.289 0.01 1 98.44 108 ILE B CA 1
ATOM 3345 C C . ILE B 1 108 ? -10.047 10.766 0.864 1 98.44 108 ILE B C 1
ATOM 3347 O O . ILE B 1 108 ? -9.82 10.078 1.863 1 98.44 108 ILE B O 1
ATOM 3351 N N . LYS B 1 109 ? -11.219 11.07 0.455 1 97.44 109 LYS B N 1
ATOM 3352 C CA . LYS B 1 109 ? -12.398 10.602 1.178 1 97.44 109 LYS B CA 1
ATOM 3353 C C . LYS B 1 109 ? -12.469 9.078 1.185 1 97.44 109 LYS B C 1
ATOM 3355 O O . LYS B 1 109 ? -12.734 8.469 2.221 1 97.44 109 LYS B O 1
ATOM 3360 N N . ALA B 1 110 ? -12.242 8.453 0.057 1 96.75 110 ALA B N 1
ATOM 3361 C CA . ALA B 1 110 ? -12.297 7 -0.07 1 96.75 110 ALA B CA 1
ATOM 3362 C C . ALA B 1 110 ? -11.234 6.328 0.79 1 96.75 110 ALA B C 1
ATOM 3364 O O . ALA B 1 110 ? -11.508 5.348 1.48 1 96.75 110 ALA B O 1
ATOM 3365 N N . LEU B 1 111 ? -10.047 6.816 0.744 1 97.5 111 LEU B N 1
ATOM 3366 C CA . LEU B 1 111 ? -8.953 6.242 1.52 1 97.5 111 LEU B CA 1
ATOM 3367 C C . LEU B 1 111 ? -9.188 6.426 3.014 1 97.5 111 LEU B C 1
ATOM 3369 O O . LEU B 1 111 ? -8.883 5.539 3.811 1 97.5 111 LEU B O 1
ATOM 3373 N N . SER B 1 112 ? -9.688 7.652 3.367 1 97.69 112 SER B N 1
ATOM 3374 C CA . SER B 1 112 ? -10.008 7.902 4.766 1 97.69 112 SER B CA 1
ATOM 3375 C C . SER B 1 112 ? -11.016 6.883 5.289 1 97.69 112 SER B C 1
ATOM 3377 O O . SER B 1 112 ? -10.914 6.43 6.434 1 97.69 112 SER B O 1
ATOM 3379 N N . LYS B 1 113 ? -11.938 6.523 4.461 1 95.81 113 LYS B N 1
ATOM 3380 C CA . LYS B 1 113 ? -12.953 5.539 4.836 1 95.81 113 LYS B CA 1
ATOM 3381 C C . LYS B 1 113 ? -12.336 4.152 5 1 95.81 113 LYS B C 1
ATOM 3383 O O . LYS B 1 113 ? -12.617 3.453 5.977 1 95.81 113 LYS B O 1
ATOM 3388 N N . ILE B 1 114 ? -11.516 3.781 4.086 1 93.88 114 ILE B N 1
ATOM 3389 C CA . ILE B 1 114 ? -10.898 2.461 4.09 1 93.88 114 ILE B CA 1
ATOM 3390 C C . ILE B 1 114 ? -10 2.314 5.316 1 93.88 114 ILE B C 1
ATOM 3392 O O . ILE B 1 114 ? -9.906 1.229 5.895 1 93.88 114 ILE B O 1
ATOM 3396 N N . LEU B 1 115 ? -9.367 3.377 5.684 1 95.94 115 LEU B N 1
ATOM 3397 C CA . LEU B 1 115 ? -8.453 3.352 6.816 1 95.94 115 LEU B CA 1
ATOM 3398 C C . LEU B 1 115 ? -9.195 3.58 8.125 1 95.94 115 LEU B C 1
ATOM 3400 O O . LEU B 1 115 ? -8.602 3.492 9.211 1 95.94 115 LEU B O 1
ATOM 3404 N N . ASN B 1 116 ? -10.484 3.881 8.047 1 95.12 116 ASN B N 1
ATOM 3405 C CA . ASN B 1 116 ? -11.336 4.09 9.211 1 95.12 116 ASN B CA 1
ATOM 3406 C C . ASN B 1 116 ? -10.742 5.141 10.156 1 95.12 116 ASN B C 1
ATOM 3408 O O . ASN B 1 116 ? -10.539 4.871 11.336 1 95.12 116 ASN B O 1
ATOM 3412 N N . ILE B 1 117 ? -10.516 6.297 9.594 1 96.69 117 ILE B N 1
ATOM 3413 C CA . ILE B 1 117 ? -9.852 7.312 10.406 1 96.69 117 ILE B CA 1
ATOM 3414 C C . ILE B 1 117 ? -10.859 7.953 11.352 1 96.69 117 ILE B C 1
ATOM 3416 O O . ILE B 1 117 ? -12.07 7.941 11.086 1 96.69 117 ILE B O 1
ATOM 3420 N N . LYS B 1 118 ? -10.422 8.477 12.438 1 96.25 118 LYS B N 1
ATOM 3421 C CA . LYS B 1 118 ? -11.227 9.242 13.391 1 96.25 118 LYS B CA 1
ATOM 3422 C C . LYS B 1 118 ? -11.242 10.719 13.031 1 96.25 118 LYS B C 1
ATOM 3424 O O . LYS B 1 118 ? -10.43 11.5 13.539 1 96.25 118 LYS B O 1
ATOM 3429 N N . GLY B 1 119 ? -12.234 11.109 12.273 1 97 119 GLY B N 1
ATOM 3430 C CA . GLY B 1 119 ? -12.344 12.469 11.781 1 97 119 GLY B CA 1
ATOM 3431 C C . GLY B 1 119 ? -12.359 12.555 10.266 1 97 119 GLY B C 1
ATOM 3432 O O . GLY B 1 119 ? -12.734 11.594 9.586 1 97 119 GLY B O 1
ATOM 3433 N N . ARG B 1 120 ? -12.07 13.805 9.797 1 97.69 120 ARG B N 1
ATOM 3434 C CA . ARG B 1 120 ? -12.055 14.07 8.367 1 97.69 120 ARG B CA 1
ATOM 3435 C C . ARG B 1 120 ? -10.789 14.805 7.949 1 97.69 120 ARG B C 1
ATOM 3437 O O . ARG B 1 120 ? -10.273 15.641 8.695 1 97.69 120 ARG B O 1
ATOM 3444 N N . VAL B 1 121 ? -10.359 14.422 6.797 1 98.69 121 VAL B N 1
ATOM 3445 C CA . VAL B 1 121 ? -9.234 15.125 6.188 1 98.69 121 VAL B CA 1
ATOM 3446 C C . VAL B 1 121 ? -9.648 15.688 4.828 1 98.69 121 VAL B C 1
ATOM 3448 O O . VAL B 1 121 ? -10.133 14.953 3.967 1 98.69 121 VAL B O 1
ATOM 3451 N N . ILE B 1 122 ? -9.477 16.969 4.66 1 98.75 122 ILE B N 1
ATOM 3452 C CA . ILE B 1 122 ? -9.922 17.672 3.461 1 98.75 122 ILE B CA 1
ATOM 3453 C C . ILE B 1 122 ? -8.773 18.469 2.865 1 98.75 122 ILE B C 1
ATOM 3455 O O . ILE B 1 122 ? -8.172 19.312 3.545 1 98.75 122 ILE B O 1
ATOM 3459 N N . PRO B 1 123 ? -8.43 18.141 1.59 1 98.69 123 PRO B N 1
ATOM 3460 C CA . PRO B 1 123 ? -7.492 19.062 0.948 1 98.69 123 PRO B CA 1
ATOM 3461 C C . PRO B 1 123 ? -8.062 20.484 0.814 1 98.69 123 PRO B C 1
ATOM 3463 O O . PRO B 1 123 ? -9.258 20.641 0.576 1 98.69 123 PRO B O 1
ATOM 3466 N N . SER B 1 124 ? -7.219 21.453 0.956 1 98.44 124 SER B N 1
ATOM 3467 C CA . SER B 1 124 ? -7.688 22.844 0.838 1 98.44 124 SER B CA 1
ATOM 3468 C C . SER B 1 124 ? -8.25 23.109 -0.553 1 98.44 124 SER B C 1
ATOM 3470 O O . SER B 1 124 ? -9.133 23.953 -0.716 1 98.44 124 SER B O 1
ATOM 3472 N N . THR B 1 125 ? -7.688 22.422 -1.528 1 98.25 125 THR B N 1
ATOM 3473 C CA . THR B 1 125 ? -8.18 22.516 -2.898 1 98.25 125 THR B CA 1
ATOM 3474 C C . THR B 1 125 ? -7.957 21.203 -3.645 1 98.25 125 THR B C 1
ATOM 3476 O O . THR B 1 125 ? -7.156 20.359 -3.219 1 98.25 125 THR B O 1
ATOM 3479 N N . ASN B 1 126 ? -8.719 21.016 -4.676 1 97.38 126 ASN B N 1
ATOM 3480 C CA . ASN B 1 126 ? -8.617 19.828 -5.531 1 97.38 126 ASN B CA 1
ATOM 3481 C C . ASN B 1 126 ? -7.68 20.078 -6.711 1 97.38 126 ASN B C 1
ATOM 3483 O O . ASN B 1 126 ? -7.453 19.188 -7.527 1 97.38 126 ASN B O 1
ATOM 3487 N N . THR B 1 127 ? -7.094 21.234 -6.742 1 96.88 127 THR B N 1
ATOM 3488 C CA . THR B 1 127 ? -6.277 21.641 -7.883 1 96.88 127 THR B CA 1
ATOM 3489 C C . THR B 1 127 ? -4.793 21.5 -7.566 1 96.88 127 THR B C 1
ATOM 3491 O O . THR B 1 127 ? -4.359 21.797 -6.449 1 96.88 127 THR B O 1
ATOM 3494 N N . SER B 1 128 ? -4.074 20.984 -8.547 1 96.19 128 SER B N 1
ATOM 3495 C CA . SER B 1 128 ? -2.619 21 -8.43 1 96.19 128 SER B CA 1
ATOM 3496 C C . SER B 1 128 ? -2.072 22.422 -8.453 1 96.19 128 SER B C 1
ATOM 3498 O O . SER B 1 128 ? -2.297 23.172 -9.406 1 96.19 128 SER B O 1
ATOM 3500 N N . VAL B 1 129 ? -1.34 22.797 -7.32 1 97.31 129 VAL B N 1
ATOM 3501 C CA . VAL B 1 129 ? -0.926 24.188 -7.191 1 97.31 129 VAL B CA 1
ATOM 3502 C C . VAL B 1 129 ? 0.559 24.266 -6.84 1 97.31 129 VAL B C 1
ATOM 3504 O O . VAL B 1 129 ? 1.118 23.312 -6.297 1 97.31 129 VAL B O 1
ATOM 3507 N N . GLN B 1 130 ? 1.112 25.406 -7.207 1 97 130 GLN B N 1
ATOM 3508 C CA . GLN B 1 130 ? 2.455 25.766 -6.77 1 97 130 GLN B CA 1
ATOM 3509 C C . GLN B 1 130 ? 2.42 26.953 -5.82 1 97 130 GLN B C 1
ATOM 3511 O O . GLN B 1 130 ? 1.746 27.953 -6.09 1 97 130 GLN B O 1
ATOM 3516 N N . LEU B 1 131 ? 3.104 26.766 -4.688 1 98 131 LEU B N 1
ATOM 3517 C CA . LEU B 1 131 ? 3.219 27.891 -3.754 1 98 131 LEU B CA 1
ATOM 3518 C C . LEU B 1 131 ? 4.441 28.734 -4.074 1 98 131 LEU B C 1
ATOM 3520 O O . LEU B 1 131 ? 5.547 28.203 -4.234 1 98 131 LEU B O 1
ATOM 3524 N N . ASN B 1 132 ? 4.172 30.016 -4.156 1 98.31 132 ASN B N 1
ATOM 3525 C CA . ASN B 1 132 ? 5.223 31 -4.402 1 98.31 132 ASN B CA 1
ATOM 3526 C C . ASN B 1 132 ? 5.219 32.094 -3.346 1 98.31 132 ASN B C 1
ATOM 3528 O O . ASN B 1 132 ? 4.262 32.219 -2.578 1 98.31 132 ASN B O 1
ATOM 3532 N N . ALA B 1 133 ? 6.359 32.844 -3.301 1 98.38 133 ALA B N 1
ATOM 3533 C CA . ALA B 1 133 ? 6.473 33.906 -2.301 1 98.38 133 ALA B CA 1
ATOM 3534 C C . ALA B 1 133 ? 6.992 35.188 -2.93 1 98.38 133 ALA B C 1
ATOM 3536 O O . ALA B 1 133 ? 7.816 35.156 -3.844 1 98.38 133 ALA B O 1
ATOM 3537 N N . VAL B 1 134 ? 6.492 36.281 -2.5 1 98.12 134 VAL B N 1
ATOM 3538 C CA . VAL B 1 134 ? 7.074 37.594 -2.723 1 98.12 134 VAL B CA 1
ATOM 3539 C C . VAL B 1 134 ? 7.867 38.031 -1.488 1 98.12 134 VAL B C 1
ATOM 3541 O O . VAL B 1 134 ? 7.316 38.125 -0.387 1 98.12 134 VAL B O 1
ATOM 3544 N N . MET B 1 135 ? 9.133 38.281 -1.73 1 97.56 135 MET B N 1
ATOM 3545 C CA . MET B 1 135 ? 9.984 38.719 -0.625 1 97.56 135 MET B CA 1
ATOM 3546 C C . MET B 1 135 ? 9.828 40.219 -0.384 1 97.56 135 MET B C 1
ATOM 3548 O O . MET B 1 135 ? 9.305 40.938 -1.24 1 97.56 135 MET B O 1
ATOM 3552 N N . GLU B 1 136 ? 10.25 40.656 0.789 1 95.94 136 GLU B N 1
ATOM 3553 C CA . GLU B 1 136 ? 10.109 42.062 1.138 1 95.94 136 GLU B CA 1
ATOM 3554 C C . GLU B 1 136 ? 10.883 42.969 0.167 1 95.94 136 GLU B C 1
ATOM 3556 O O . GLU B 1 136 ? 10.492 44.094 -0.081 1 95.94 136 GLU B O 1
ATOM 3561 N N . ASP B 1 137 ? 11.969 42.438 -0.387 1 96.62 137 ASP B N 1
ATOM 3562 C CA . ASP B 1 137 ? 12.766 43.219 -1.321 1 96.62 137 ASP B CA 1
ATOM 3563 C C . ASP B 1 137 ? 12.195 43.156 -2.734 1 96.62 137 ASP B C 1
ATOM 3565 O O . ASP B 1 137 ? 12.789 43.656 -3.682 1 96.62 137 ASP B O 1
ATOM 3569 N N . GLY B 1 138 ? 11.133 42.375 -2.885 1 96.56 138 GLY B N 1
ATOM 3570 C CA . GLY B 1 138 ? 10.438 42.344 -4.164 1 96.56 138 GLY B CA 1
ATOM 3571 C C . GLY B 1 138 ? 10.758 41.125 -4.98 1 96.56 138 GLY B C 1
ATOM 3572 O O . GLY B 1 138 ? 10.07 40.812 -5.953 1 96.56 138 GLY B O 1
ATOM 3573 N N . GLU B 1 139 ? 11.711 40.344 -4.602 1 97.38 139 GLU B N 1
ATOM 3574 C CA . GLU B 1 139 ? 12.055 39.125 -5.301 1 97.38 139 GLU B CA 1
ATOM 3575 C C . GLU B 1 139 ? 10.922 38.094 -5.211 1 97.38 139 GLU B C 1
ATOM 3577 O O . GLU B 1 139 ? 10.297 37.969 -4.16 1 97.38 139 GLU B O 1
ATOM 3582 N N . ILE B 1 140 ? 10.664 37.469 -6.355 1 97.88 140 ILE B N 1
ATOM 3583 C CA . ILE B 1 140 ? 9.68 36.375 -6.371 1 97.88 140 ILE B CA 1
ATOM 3584 C C . ILE B 1 140 ? 10.391 35.031 -6.355 1 97.88 140 ILE B C 1
ATOM 3586 O O . ILE B 1 140 ? 11.289 34.781 -7.168 1 97.88 140 ILE B O 1
ATOM 3590 N N . VAL B 1 141 ? 10.023 34.219 -5.438 1 97.81 141 VAL B N 1
ATOM 3591 C CA . VAL B 1 141 ? 10.57 32.875 -5.305 1 97.81 141 VAL B CA 1
ATOM 3592 C C . VAL B 1 141 ? 9.508 31.828 -5.688 1 97.81 141 VAL B C 1
ATOM 3594 O O . VAL B 1 141 ? 8.414 31.828 -5.125 1 97.81 141 VAL B O 1
ATOM 3597 N N . PHE B 1 142 ? 9.883 30.953 -6.645 1 96.56 142 PHE B N 1
ATOM 3598 C CA . PHE B 1 142 ? 8.93 29.969 -7.141 1 96.56 142 PHE B CA 1
ATOM 3599 C C . PHE B 1 142 ? 9.188 28.594 -6.516 1 96.56 142 PHE B C 1
ATOM 3601 O O . PHE B 1 142 ? 10.328 28.141 -6.469 1 96.56 142 PHE B O 1
ATOM 3608 N N . GLY B 1 143 ? 8.055 27.984 -6.07 1 95.5 143 GLY B N 1
ATOM 3609 C CA . GLY B 1 143 ? 8.172 26.656 -5.496 1 95.5 143 GLY B CA 1
ATOM 3610 C C . GLY B 1 143 ? 8.312 26.656 -3.986 1 95.5 143 GLY B C 1
ATOM 3611 O O . GLY B 1 143 ? 9.164 27.375 -3.439 1 95.5 143 GLY B O 1
ATOM 3612 N N . GLU B 1 144 ? 7.516 25.828 -3.354 1 93.81 144 GLU B N 1
ATOM 3613 C CA . GLU B 1 144 ? 7.449 25.766 -1.896 1 93.81 144 GLU B CA 1
ATOM 3614 C C . GLU B 1 144 ? 8.82 25.469 -1.293 1 93.81 144 GLU B C 1
ATOM 3616 O O . GLU B 1 144 ? 9.234 26.125 -0.328 1 93.81 144 GLU B O 1
ATOM 3621 N N . THR B 1 145 ? 9.602 24.578 -1.821 1 93.44 145 THR B N 1
ATOM 3622 C CA . THR B 1 145 ? 10.867 24.125 -1.265 1 93.44 145 THR B CA 1
ATOM 3623 C C . THR B 1 145 ? 11.93 25.219 -1.355 1 93.44 145 THR B C 1
ATOM 3625 O O . THR B 1 145 ? 12.875 25.234 -0.563 1 93.44 145 THR B O 1
ATOM 3628 N N . ASN B 1 146 ? 11.75 26.109 -2.229 1 95.25 146 ASN B N 1
ATOM 3629 C CA . ASN B 1 146 ? 12.75 27.141 -2.477 1 95.25 146 ASN B CA 1
ATOM 3630 C C . ASN B 1 146 ? 12.57 28.344 -1.548 1 95.25 146 ASN B C 1
ATOM 3632 O O . ASN B 1 146 ? 13.508 29.094 -1.32 1 95.25 146 ASN B O 1
ATOM 3636 N N . ILE B 1 147 ? 11.469 28.516 -0.979 1 96.19 147 ILE B N 1
ATOM 3637 C CA . ILE B 1 147 ? 11.109 29.734 -0.255 1 96.19 147 ILE B CA 1
ATOM 3638 C C . ILE B 1 147 ? 12.023 29.906 0.958 1 96.19 147 ILE B C 1
ATOM 3640 O O . ILE B 1 147 ? 12.672 30.938 1.114 1 96.19 147 ILE B O 1
ATOM 3644 N N . PRO B 1 148 ? 12.18 28.844 1.809 1 93.88 148 PRO B N 1
ATOM 3645 C CA . PRO B 1 148 ? 13.039 29.031 2.98 1 93.88 148 PRO B CA 1
ATOM 3646 C C . PRO B 1 148 ? 14.516 29.141 2.615 1 93.88 148 PRO B C 1
ATOM 3648 O O . PRO B 1 148 ? 15.305 29.719 3.371 1 93.88 148 PRO B O 1
ATOM 3651 N N . LYS B 1 149 ? 14.906 28.672 1.477 1 94.25 149 LYS B N 1
ATOM 3652 C CA . LYS B 1 149 ? 16.312 28.609 1.078 1 94.25 149 LYS B CA 1
ATOM 3653 C C . LYS B 1 149 ? 16.844 30 0.745 1 94.25 149 LYS B C 1
ATOM 3655 O O . LYS B 1 149 ? 18.062 30.219 0.721 1 94.25 149 LYS B O 1
ATOM 3660 N N . LYS B 1 150 ? 16.016 30.875 0.582 1 93.31 150 LYS B N 1
ATOM 3661 C CA . LYS B 1 150 ? 16.422 32.219 0.224 1 93.31 150 LYS B CA 1
ATOM 3662 C C . LYS B 1 150 ? 16.906 33 1.447 1 93.31 150 LYS B C 1
ATOM 3664 O O . LYS B 1 150 ? 17.656 33.969 1.318 1 93.31 150 LYS B O 1
ATOM 3669 N N . HIS B 1 151 ? 16.5 32.656 2.561 1 93.06 151 HIS B N 1
ATOM 3670 C CA . HIS B 1 151 ? 16.859 33.281 3.816 1 93.06 151 HIS B CA 1
ATOM 3671 C C . HIS B 1 151 ? 16.594 34.781 3.766 1 93.06 151 HIS B C 1
ATOM 3673 O O . HIS B 1 151 ? 17.469 35.594 4.125 1 93.06 151 HIS B O 1
ATOM 3679 N N . LYS B 1 152 ? 15.461 35.125 3.223 1 93.5 152 LYS B N 1
ATOM 3680 C CA . LYS B 1 152 ? 14.961 36.5 3.166 1 93.5 152 LYS B CA 1
ATOM 3681 C C . LYS B 1 152 ? 13.609 36.625 3.859 1 93.5 152 LYS B C 1
ATOM 3683 O O . LYS B 1 152 ? 12.945 35.625 4.121 1 93.5 152 LYS B O 1
ATOM 3688 N N . LYS B 1 153 ? 13.297 37.875 4.172 1 95.5 153 LYS B N 1
ATOM 3689 C CA . LYS B 1 153 ? 12 38.094 4.789 1 95.5 153 LYS B CA 1
ATOM 3690 C C . LYS B 1 153 ? 10.875 38 3.762 1 95.5 153 LYS B C 1
ATOM 3692 O O . LYS B 1 153 ? 10.977 38.531 2.66 1 95.5 153 LYS B O 1
ATOM 3697 N N . ILE B 1 154 ? 9.891 37.312 4.125 1 97.75 154 ILE B N 1
ATOM 3698 C CA . ILE B 1 154 ? 8.766 37.062 3.229 1 97.75 154 ILE B CA 1
ATOM 3699 C C . ILE B 1 154 ? 7.715 38.156 3.395 1 97.75 154 ILE B C 1
ATOM 3701 O O . ILE B 1 154 ? 7.359 38.531 4.52 1 97.75 154 ILE B O 1
ATOM 3705 N N . ASP B 1 155 ? 7.238 38.719 2.301 1 96.75 155 ASP B N 1
ATOM 3706 C CA . ASP B 1 155 ? 6.137 39.688 2.318 1 96.75 155 ASP B CA 1
ATOM 3707 C C . ASP B 1 155 ? 4.789 38.969 2.27 1 96.75 155 ASP B C 1
ATOM 3709 O O . ASP B 1 155 ? 3.941 39.188 3.141 1 96.75 155 ASP B O 1
ATOM 3713 N N . ARG B 1 156 ? 4.648 38.188 1.288 1 96.75 156 ARG B N 1
ATOM 3714 C CA . ARG B 1 156 ? 3.432 37.406 1.13 1 96.75 156 ARG B CA 1
ATOM 3715 C C . ARG B 1 156 ? 3.691 36.156 0.281 1 96.75 156 ARG B C 1
ATOM 3717 O O . ARG B 1 156 ? 4.715 36.062 -0.403 1 96.75 156 ARG B O 1
ATOM 3724 N N . VAL B 1 157 ? 2.736 35.219 0.345 1 98.19 157 VAL B N 1
ATOM 3725 C CA . VAL B 1 157 ? 2.791 34.031 -0.507 1 98.19 157 VAL B CA 1
ATOM 3726 C C . VAL B 1 157 ? 1.526 33.938 -1.358 1 98.19 157 VAL B C 1
ATOM 3728 O O . VAL B 1 157 ? 0.523 34.594 -1.056 1 98.19 157 VAL B O 1
ATOM 3731 N N . PHE B 1 158 ? 1.648 33.219 -2.475 1 97.94 158 PHE B N 1
ATOM 3732 C CA . PHE B 1 158 ? 0.504 33.062 -3.361 1 97.94 158 PHE B CA 1
ATOM 3733 C C . PHE B 1 158 ? 0.592 31.75 -4.129 1 97.94 158 PHE B C 1
ATOM 3735 O O . PHE B 1 158 ? 1.666 31.156 -4.223 1 97.94 158 PHE B O 1
ATOM 3742 N N . LEU B 1 159 ? -0.596 31.281 -4.598 1 98 159 LEU B N 1
ATOM 3743 C CA . LEU B 1 159 ? -0.654 30.031 -5.355 1 98 159 LEU B CA 1
ATOM 3744 C C . LEU B 1 159 ? -0.666 30.312 -6.855 1 98 159 LEU B C 1
ATOM 3746 O O . LEU B 1 159 ? -1.153 31.344 -7.297 1 98 159 LEU B O 1
ATOM 3750 N N . GLU B 1 160 ? -0.111 29.422 -7.555 1 97.12 160 GLU B N 1
ATOM 3751 C CA . GLU B 1 160 ? -0.231 29.375 -9.008 1 97.12 160 GLU B CA 1
ATOM 3752 C C . GLU B 1 160 ? -0.822 28.047 -9.469 1 97.12 160 GLU B C 1
ATOM 3754 O O . GLU B 1 160 ? -0.232 26.984 -9.25 1 97.12 160 GLU B O 1
ATOM 3759 N N . PRO B 1 161 ? -1.94 28 -10.172 1 96.38 161 PRO B N 1
ATOM 3760 C CA . PRO B 1 161 ? -2.768 29.172 -10.484 1 96.38 161 PRO B CA 1
ATOM 3761 C C . PRO B 1 161 ? -3.334 29.844 -9.234 1 96.38 161 PRO B C 1
ATOM 3763 O O . PRO B 1 161 ? -3.383 29.234 -8.164 1 96.38 161 PRO B O 1
ATOM 3766 N N . ASN B 1 162 ? -3.76 31.094 -9.406 1 92.31 162 ASN B N 1
ATOM 3767 C CA . ASN B 1 162 ? -4.145 31.891 -8.234 1 92.31 162 ASN B CA 1
ATOM 3768 C C . ASN B 1 162 ? -5.66 31.922 -8.062 1 92.31 162 ASN B C 1
ATOM 3770 O O . ASN B 1 162 ? -6.16 32.438 -7.055 1 92.31 162 ASN B O 1
ATOM 3774 N N . ASP B 1 163 ? -6.359 31.359 -8.914 1 95.19 163 ASP B N 1
ATOM 3775 C CA . ASP B 1 163 ? -7.816 31.391 -8.828 1 95.19 163 ASP B CA 1
ATOM 3776 C C . ASP B 1 163 ? -8.383 30.016 -8.484 1 95.19 163 ASP B C 1
ATOM 3778 O O . ASP B 1 163 ? -9.391 29.594 -9.047 1 95.19 163 ASP B O 1
ATOM 3782 N N . VAL B 1 164 ? -7.695 29.344 -7.625 1 97.12 164 VAL B N 1
ATOM 3783 C CA . VAL B 1 164 ? -8.141 28 -7.273 1 97.12 164 VAL B CA 1
ATOM 3784 C C . VAL B 1 164 ? -9.258 28.078 -6.234 1 97.12 164 VAL B C 1
ATOM 3786 O O . VAL B 1 164 ? -9.281 28.984 -5.406 1 97.12 164 VAL B O 1
ATOM 3789 N N . GLN B 1 165 ? -10.211 27.125 -6.336 1 98 165 GLN B N 1
ATOM 3790 C CA . GLN B 1 165 ? -11.367 27.078 -5.445 1 98 165 GLN B CA 1
ATOM 3791 C C . GLN B 1 165 ? -11.133 26.094 -4.305 1 98 165 GLN B C 1
ATOM 3793 O O . GLN B 1 165 ? -10.422 25.094 -4.469 1 98 165 GLN B O 1
ATOM 3798 N N . PRO B 1 166 ? -11.656 26.391 -3.158 1 98.19 166 PRO B N 1
ATOM 3799 C CA . PRO B 1 166 ? -11.578 25.438 -2.049 1 98.19 166 PRO B CA 1
ATOM 3800 C C . PRO B 1 166 ? -12.492 24.234 -2.238 1 98.19 166 PRO B C 1
ATOM 3802 O O . PRO B 1 166 ? -13.422 24.281 -3.053 1 98.19 166 PRO B O 1
ATOM 3805 N N . MET B 1 167 ? -12.141 23.172 -1.557 1 98.12 167 MET B N 1
ATOM 3806 C CA . MET B 1 167 ? -13.141 22.125 -1.415 1 98.12 167 MET B CA 1
ATOM 3807 C C . MET B 1 167 ? -14.391 22.656 -0.717 1 98.12 167 MET B C 1
ATOM 3809 O O . MET B 1 167 ? -14.297 23.344 0.301 1 98.12 167 MET B O 1
ATOM 3813 N N . GLU B 1 168 ? -15.547 22.328 -1.245 1 97.81 168 GLU B N 1
ATOM 3814 C CA . GLU B 1 168 ? -16.781 22.781 -0.62 1 97.81 168 GLU B CA 1
ATOM 3815 C C . GLU B 1 168 ? -16.891 22.297 0.822 1 97.81 168 GLU B C 1
ATOM 3817 O O . GLU B 1 168 ? -17.375 23.016 1.696 1 97.81 168 GLU B O 1
ATOM 3822 N N . GLU B 1 169 ? -16.469 21.141 1.009 1 97.94 169 GLU B N 1
ATOM 3823 C CA . GLU B 1 169 ? -16.516 20.547 2.342 1 97.94 169 GLU B CA 1
ATOM 3824 C C . GLU B 1 169 ? -15.641 21.328 3.324 1 97.94 169 GLU B C 1
ATOM 3826 O O . GLU B 1 169 ? -15.93 21.359 4.52 1 97.94 169 GLU B O 1
ATOM 3831 N N . ALA B 1 170 ? -14.57 21.891 2.793 1 98.44 170 ALA B N 1
ATOM 3832 C CA . ALA B 1 170 ? -13.711 22.703 3.652 1 98.44 170 ALA B CA 1
ATOM 3833 C C . ALA B 1 170 ? -14.445 23.953 4.125 1 98.44 170 ALA B C 1
ATOM 3835 O O . ALA B 1 170 ? -14.375 24.312 5.301 1 98.44 170 ALA B O 1
ATOM 3836 N N . ILE B 1 171 ? -15.133 24.594 3.189 1 98.62 171 ILE B N 1
ATOM 3837 C CA . ILE B 1 171 ? -15.891 25.797 3.51 1 98.62 171 ILE B CA 1
ATOM 3838 C C . ILE B 1 171 ? -17 25.453 4.512 1 98.62 171 ILE B C 1
ATOM 3840 O O . ILE B 1 171 ? -17.188 26.172 5.492 1 98.62 171 ILE B O 1
ATOM 3844 N N . ASP B 1 172 ? -17.672 24.344 4.289 1 98.44 172 ASP B N 1
ATOM 3845 C CA . ASP B 1 172 ? -18.734 23.891 5.188 1 98.44 172 ASP B CA 1
ATOM 3846 C C . ASP B 1 172 ? -18.188 23.625 6.59 1 98.44 172 ASP B C 1
ATOM 3848 O O . ASP B 1 172 ? -18.812 23.984 7.586 1 98.44 172 ASP B O 1
ATOM 3852 N N . ALA B 1 173 ? -17.047 23.016 6.633 1 98.5 173 ALA B N 1
ATOM 3853 C CA . ALA B 1 173 ? -16.422 22.703 7.918 1 98.5 173 ALA B CA 1
ATOM 3854 C C . ALA B 1 173 ? -16.109 23.969 8.695 1 98.5 173 ALA B C 1
ATOM 3856 O O . ALA B 1 173 ? -16.312 24.031 9.914 1 98.5 173 ALA B O 1
ATOM 3857 N N . LEU B 1 174 ? -15.602 24.922 8.016 1 98.62 174 LEU B N 1
ATOM 3858 C CA . LEU B 1 174 ? -15.266 26.188 8.656 1 98.62 174 LEU B CA 1
ATOM 3859 C C . LEU B 1 174 ? -16.516 26.891 9.18 1 98.62 174 LEU B C 1
ATOM 3861 O O . LEU B 1 174 ? -16.516 27.453 10.266 1 98.62 174 LEU B O 1
ATOM 3865 N N . ARG B 1 175 ? -17.562 26.797 8.445 1 97.69 175 ARG B N 1
ATOM 3866 C CA . ARG B 1 175 ? -18.812 27.438 8.805 1 97.69 175 ARG B CA 1
ATOM 3867 C C . ARG B 1 175 ? -19.438 26.766 10.031 1 97.69 175 ARG B C 1
ATOM 3869 O O . ARG B 1 175 ? -20.078 27.438 10.852 1 97.69 175 ARG B O 1
ATOM 3876 N N . GLU B 1 176 ? -19.234 25.516 10.195 1 97.06 176 GLU B N 1
ATOM 3877 C CA . GLU B 1 176 ? -19.922 24.734 11.219 1 97.06 176 GLU B CA 1
ATOM 3878 C C . GLU B 1 176 ? -19.031 24.5 12.438 1 97.06 176 GLU B C 1
ATOM 3880 O O . GLU B 1 176 ? -19.469 23.922 13.438 1 97.06 176 GLU B O 1
ATOM 3885 N N . ALA B 1 177 ? -17.844 25.016 12.422 1 98 177 ALA B N 1
ATOM 3886 C CA . ALA B 1 177 ? -16.859 24.719 13.461 1 98 177 ALA B CA 1
ATOM 3887 C C . ALA B 1 177 ? -17.25 25.375 14.781 1 98 177 ALA B C 1
ATOM 3889 O O . ALA B 1 177 ? -17.891 26.422 14.805 1 98 177 ALA B O 1
ATOM 3890 N N . ASP B 1 178 ? -16.906 24.703 15.867 1 97.75 178 ASP B N 1
ATOM 3891 C CA . ASP B 1 178 ? -16.984 25.297 17.203 1 97.75 178 ASP B CA 1
ATOM 3892 C C . ASP B 1 178 ? -15.664 25.953 17.594 1 97.75 178 ASP B C 1
ATOM 3894 O O . ASP B 1 178 ? -15.641 26.875 18.422 1 97.75 178 ASP B O 1
ATOM 3898 N N . LEU B 1 179 ? -14.609 25.5 17.016 1 98.44 179 LEU B N 1
ATOM 3899 C CA . LEU B 1 179 ? -13.266 26.031 17.188 1 98.44 179 LEU B CA 1
ATOM 3900 C C . LEU B 1 179 ? -12.422 25.781 15.938 1 98.44 179 LEU B C 1
ATOM 3902 O O . LEU B 1 179 ? -12.484 24.703 15.352 1 98.44 179 LEU B O 1
ATOM 3906 N N . ILE B 1 180 ? -11.703 26.781 15.5 1 98.81 180 ILE B N 1
ATOM 3907 C CA . ILE B 1 180 ? -10.781 26.656 14.375 1 98.81 180 ILE B CA 1
ATOM 3908 C C . ILE B 1 180 ? -9.344 26.859 14.867 1 98.81 180 ILE B C 1
ATOM 3910 O O . ILE B 1 180 ? -9.047 27.875 15.508 1 98.81 180 ILE B O 1
ATOM 3914 N N . VAL B 1 181 ? -8.523 25.922 14.586 1 98.81 181 VAL B N 1
ATOM 3915 C CA . VAL B 1 181 ? -7.137 25.953 15.047 1 98.81 181 VAL B CA 1
ATOM 3916 C C . VAL B 1 181 ? -6.195 26.062 13.852 1 98.81 181 VAL B C 1
ATOM 3918 O O . VAL B 1 181 ? -6.246 25.234 12.938 1 98.81 181 VAL B O 1
ATOM 3921 N N . LEU B 1 182 ? -5.324 27.047 13.852 1 98.69 182 LEU B N 1
ATOM 3922 C CA . LEU B 1 182 ? -4.289 27.219 12.844 1 98.69 182 LEU B CA 1
ATOM 3923 C C . LEU B 1 182 ? -2.926 26.797 13.383 1 98.69 182 LEU B C 1
ATOM 3925 O O . LEU B 1 182 ? -2.477 27.312 14.406 1 98.69 182 LEU B O 1
ATOM 3929 N N . GLY B 1 183 ? -2.281 25.875 12.672 1 95.56 183 GLY B N 1
ATOM 3930 C CA . GLY B 1 183 ? -0.982 25.375 13.094 1 95.56 183 GLY B CA 1
ATOM 3931 C C . GLY B 1 183 ? -1.073 24.281 14.148 1 95.56 183 GLY B C 1
ATOM 3932 O O . GLY B 1 183 ? -2.15 23.734 14.383 1 95.56 183 GLY B O 1
ATOM 3933 N N . PRO B 1 184 ? 0.03 23.953 14.688 1 96.12 184 PRO B N 1
ATOM 3934 C CA . PRO B 1 184 ? 1.365 24.5 14.422 1 96.12 184 PRO B CA 1
ATOM 3935 C C . PRO B 1 184 ? 1.925 24.047 13.07 1 96.12 184 PRO B C 1
ATOM 3937 O O . PRO B 1 184 ? 1.296 23.266 12.367 1 96.12 184 PRO B O 1
ATOM 3940 N N . GLY B 1 185 ? 3.07 24.547 12.781 1 96.12 185 GLY B N 1
ATOM 3941 C CA . GLY B 1 185 ? 3.742 24.281 11.516 1 96.12 185 GLY B CA 1
ATOM 3942 C C . GLY B 1 185 ? 4.363 25.531 10.898 1 96.12 185 GLY B C 1
ATOM 3943 O O . GLY B 1 185 ? 4.234 26.625 11.438 1 96.12 185 GLY B O 1
ATOM 3944 N N . SER B 1 186 ? 5 25.266 9.742 1 97.06 186 SER B N 1
ATOM 3945 C CA . SER B 1 186 ? 5.609 26.391 9.062 1 97.06 186 SER B CA 1
ATOM 3946 C C . SER B 1 186 ? 4.582 27.484 8.758 1 97.06 186 SER B C 1
ATOM 3948 O O . SER B 1 186 ? 3.492 27.188 8.266 1 97.06 186 SER B O 1
ATOM 3950 N N . LEU B 1 187 ? 4.934 28.656 9.109 1 98.06 187 LEU B N 1
ATOM 3951 C CA . LEU B 1 187 ? 3.979 29.766 9.07 1 98.06 187 LEU B CA 1
ATOM 3952 C C . LEU B 1 187 ? 3.451 29.969 7.652 1 98.06 187 LEU B C 1
ATOM 3954 O O . LEU B 1 187 ? 2.24 29.922 7.426 1 98.06 187 LEU B O 1
ATOM 3958 N N . TYR B 1 188 ? 4.367 30.141 6.68 1 98.12 188 TYR B N 1
ATOM 3959 C CA . TYR B 1 188 ? 3.969 30.516 5.328 1 98.12 188 TYR B CA 1
ATOM 3960 C C . TYR B 1 188 ? 3.623 29.297 4.5 1 98.12 188 TYR B C 1
ATOM 3962 O O . TYR B 1 188 ? 2.588 29.25 3.832 1 98.12 188 TYR B O 1
ATOM 3970 N N . THR B 1 189 ? 4.426 28.219 4.598 1 97 189 THR B N 1
ATOM 3971 C CA . THR B 1 189 ? 4.316 27.094 3.67 1 97 189 THR B CA 1
ATOM 3972 C C . THR B 1 189 ? 3.291 26.078 4.164 1 97 189 THR B C 1
ATOM 3974 O O . THR B 1 189 ? 2.826 25.234 3.398 1 97 189 THR B O 1
ATOM 3977 N N . SER B 1 190 ? 2.916 26.156 5.422 1 97.5 190 SER B N 1
ATOM 3978 C CA . SER B 1 190 ? 1.955 25.188 5.945 1 97.5 190 SER B CA 1
ATOM 3979 C C . SER B 1 190 ? 0.655 25.875 6.355 1 97.5 190 SER B C 1
ATOM 3981 O O . SER B 1 190 ? -0.432 25.422 5.988 1 97.5 190 SER B O 1
ATOM 3983 N N . VAL B 1 191 ? 0.688 26.938 7.105 1 98.12 191 VAL B N 1
ATOM 3984 C CA . VAL B 1 191 ? -0.507 27.578 7.656 1 98.12 191 VAL B CA 1
ATOM 3985 C C . VAL B 1 191 ? -1.085 28.562 6.637 1 98.12 191 VAL B C 1
ATOM 3987 O O . VAL B 1 191 ? -2.182 28.344 6.117 1 98.12 191 VAL B O 1
ATOM 3990 N N . ILE B 1 192 ? -0.305 29.547 6.211 1 98.44 192 ILE B N 1
ATOM 3991 C CA . ILE B 1 192 ? -0.783 30.641 5.375 1 98.44 192 ILE B CA 1
ATOM 3992 C C . ILE B 1 192 ? -1.077 30.125 3.969 1 98.44 192 ILE B C 1
ATOM 3994 O O . ILE B 1 192 ? -1.976 30.641 3.293 1 98.44 192 ILE B O 1
ATOM 3998 N N . SER B 1 193 ? -0.375 29.109 3.543 1 97.94 193 SER B N 1
ATOM 3999 C CA . SER B 1 193 ? -0.601 28.547 2.217 1 97.94 193 SER B CA 1
ATOM 4000 C C . SER B 1 193 ? -2.061 28.141 2.027 1 97.94 193 SER B C 1
ATOM 4002 O O . SER B 1 193 ? -2.596 28.234 0.921 1 97.94 193 SER B O 1
ATOM 4004 N N . ASN B 1 194 ? -2.756 27.719 3.07 1 98.38 194 ASN B N 1
ATOM 4005 C CA . ASN B 1 194 ? -4.172 27.375 2.998 1 98.38 194 ASN B CA 1
ATOM 4006 C C . ASN B 1 194 ? -5.031 28.609 2.734 1 98.38 194 ASN B C 1
ATOM 4008 O O . ASN B 1 194 ? -6.066 28.516 2.07 1 98.38 194 ASN B O 1
ATOM 4012 N N . LEU B 1 195 ? -4.598 29.703 3.225 1 98.12 195 LEU B N 1
ATOM 4013 C CA . LEU B 1 195 ? -5.352 30.953 3.131 1 98.12 195 LEU B CA 1
ATOM 4014 C C . LEU B 1 195 ? -5.281 31.516 1.719 1 98.12 195 LEU B C 1
ATOM 4016 O O . LEU B 1 195 ? -6.082 32.375 1.355 1 98.12 195 LEU B O 1
ATOM 4020 N N . CYS B 1 196 ? -4.355 31.031 0.897 1 97.75 196 CYS B N 1
ATOM 4021 C CA . CYS B 1 196 ? -4.176 31.5 -0.471 1 97.75 196 CYS B CA 1
ATOM 4022 C C . CYS B 1 196 ? -5.258 30.953 -1.387 1 97.75 196 CYS B C 1
ATOM 4024 O O . CYS B 1 196 ? -5.453 31.438 -2.498 1 97.75 196 CYS B O 1
ATOM 4026 N N . VAL B 1 197 ? -5.98 29.922 -0.902 1 98.19 197 VAL B N 1
ATOM 4027 C CA . VAL B 1 197 ? -7.086 29.359 -1.675 1 98.19 197 VAL B CA 1
ATOM 4028 C C . VAL B 1 197 ? -8.305 30.281 -1.579 1 98.19 197 VAL B C 1
ATOM 4030 O O . VAL B 1 197 ? -8.688 30.703 -0.485 1 98.19 197 VAL B O 1
ATOM 4033 N N . ASN B 1 198 ? -8.906 30.516 -2.746 1 96.38 198 ASN B N 1
ATOM 4034 C CA . ASN B 1 198 ? -10.047 31.422 -2.771 1 96.38 198 ASN B CA 1
ATOM 4035 C C . ASN B 1 198 ? -11.156 30.969 -1.83 1 96.38 198 ASN B C 1
ATOM 4037 O O . ASN B 1 198 ? -11.555 29.797 -1.86 1 96.38 198 ASN B O 1
ATOM 4041 N N . GLY B 1 199 ? -11.57 31.891 -0.979 1 96.31 199 GLY B N 1
ATOM 4042 C CA . GLY B 1 199 ? -12.727 31.594 -0.156 1 96.31 199 GLY B CA 1
ATOM 4043 C C . GLY B 1 199 ? -12.359 31.141 1.247 1 96.31 199 GLY B C 1
ATOM 4044 O O . GLY B 1 199 ? -13.164 31.281 2.176 1 96.31 199 GLY B O 1
ATOM 4045 N N . ILE B 1 200 ? -11.172 30.641 1.454 1 97.94 200 ILE B N 1
ATOM 4046 C CA . ILE B 1 200 ? -10.812 30.109 2.764 1 97.94 200 ILE B CA 1
ATOM 4047 C C . ILE B 1 200 ? -10.68 31.25 3.766 1 97.94 200 ILE B C 1
ATOM 4049 O O . ILE B 1 200 ? -11.227 31.188 4.867 1 97.94 200 ILE B O 1
ATOM 4053 N N . SER B 1 201 ? -9.953 32.281 3.375 1 97.62 201 SER B N 1
ATOM 4054 C CA . SER B 1 201 ? -9.812 33.438 4.258 1 97.62 201 SER B CA 1
ATOM 4055 C C . SER B 1 201 ? -11.172 34.031 4.621 1 97.62 201 SER B C 1
ATOM 4057 O O . SER B 1 201 ? -11.43 34.344 5.785 1 97.62 201 SER B O 1
ATOM 4059 N N . ASP B 1 202 ? -12 34.156 3.582 1 97.5 202 ASP B N 1
ATOM 4060 C CA . ASP B 1 202 ? -13.336 34.688 3.801 1 97.5 202 ASP B CA 1
ATOM 4061 C C . ASP B 1 202 ? -14.133 33.812 4.77 1 97.5 202 ASP B C 1
ATOM 4063 O O . ASP B 1 202 ? -14.797 34.312 5.668 1 97.5 202 ASP B O 1
ATOM 4067 N N . ALA B 1 203 ? -14.07 32.531 4.605 1 98.06 203 ALA B N 1
ATOM 4068 C CA . ALA B 1 203 ? -14.773 31.578 5.473 1 98.06 203 ALA B CA 1
ATOM 4069 C C . ALA B 1 203 ? -14.25 31.656 6.906 1 98.06 203 ALA B C 1
ATOM 4071 O O . ALA B 1 203 ? -15.023 31.562 7.859 1 98.06 203 ALA B O 1
ATOM 4072 N N . LEU B 1 204 ? -12.977 31.859 7.074 1 97.88 204 LEU B N 1
ATOM 4073 C CA . LEU B 1 204 ? -12.367 31.984 8.391 1 97.88 204 LEU B CA 1
ATOM 4074 C C . LEU B 1 204 ? -12.852 33.25 9.094 1 97.88 204 LEU B C 1
ATOM 4076 O O . LEU B 1 204 ? -13.281 33.188 10.25 1 97.88 204 LEU B O 1
ATOM 4080 N N . ILE B 1 205 ? -12.797 34.312 8.328 1 97.56 205 ILE B N 1
ATOM 4081 C CA . ILE B 1 205 ? -13.117 35.625 8.875 1 97.56 205 ILE B CA 1
ATOM 4082 C C . ILE B 1 205 ? -14.586 35.688 9.281 1 97.56 205 ILE B C 1
ATOM 4084 O O . ILE B 1 205 ? -14.93 36.25 10.312 1 97.56 205 ILE B O 1
ATOM 4088 N N . HIS B 1 206 ? -15.438 35 8.586 1 96.62 206 HIS B N 1
ATOM 4089 C CA . HIS B 1 206 ? -16.875 35.156 8.781 1 96.62 206 HIS B CA 1
ATOM 4090 C C . HIS B 1 206 ? -17.438 34 9.617 1 96.62 206 HIS B C 1
ATOM 4092 O O . HIS B 1 206 ? -18.625 33.969 9.914 1 96.62 206 HIS B O 1
ATOM 4098 N N . SER B 1 207 ? -16.609 33.094 9.953 1 97.5 207 SER B N 1
ATOM 4099 C CA . SER B 1 207 ? -17.047 32.031 10.859 1 97.5 207 SER B CA 1
ATOM 4100 C C . SER B 1 207 ? -17.297 32.594 12.258 1 97.5 207 SER B C 1
ATOM 4102 O O . SER B 1 207 ? -16.578 33.469 12.742 1 97.5 207 SER B O 1
ATOM 4104 N N . ASP B 1 208 ? -18.312 32.031 12.891 1 95.81 208 ASP B N 1
ATOM 4105 C CA . ASP B 1 208 ? -18.641 32.406 14.258 1 95.81 208 ASP B CA 1
ATOM 4106 C C . ASP B 1 208 ? -17.703 31.75 15.266 1 95.81 208 ASP B C 1
ATOM 4108 O O . ASP B 1 208 ? -17.625 32.156 16.422 1 95.81 208 ASP B O 1
ATOM 4112 N N . ALA B 1 209 ? -17.016 30.75 14.805 1 97.62 209 ALA B N 1
ATOM 4113 C CA . ALA B 1 209 ? -16.109 30.031 15.703 1 97.62 209 ALA B CA 1
ATOM 4114 C C . ALA B 1 209 ? -14.883 30.859 16.047 1 97.62 209 ALA B C 1
ATOM 4116 O O . ALA B 1 209 ? -14.32 31.531 15.18 1 97.62 209 ALA B O 1
ATOM 4117 N N . PRO B 1 210 ? -14.469 30.844 17.312 1 98.19 210 PRO B N 1
ATOM 4118 C CA . PRO B 1 210 ? -13.188 31.469 17.641 1 98.19 210 PRO B CA 1
ATOM 4119 C C . PRO B 1 210 ? -12.016 30.828 16.906 1 98.19 210 PRO B C 1
ATOM 4121 O O . PRO B 1 210 ? -12.039 29.625 16.625 1 98.19 210 PRO B O 1
ATOM 4124 N N . LYS B 1 211 ? -11.031 31.656 16.609 1 98.69 211 LYS B N 1
ATOM 4125 C CA . LYS B 1 211 ? -9.828 31.203 15.93 1 98.69 211 LYS B CA 1
ATOM 4126 C C . LYS B 1 211 ? -8.625 31.188 16.875 1 98.69 211 LYS B C 1
ATOM 4128 O O . LYS B 1 211 ? -8.344 32.188 17.547 1 98.69 211 LYS B O 1
ATOM 4133 N N . LEU B 1 212 ? -8.031 30.031 16.938 1 98.81 212 LEU B N 1
ATOM 4134 C CA . LEU B 1 212 ? -6.855 29.797 17.766 1 98.81 212 LEU B CA 1
ATOM 4135 C C . LEU B 1 212 ? -5.621 29.547 16.906 1 98.81 212 LEU B C 1
ATOM 4137 O O . LEU B 1 212 ? -5.652 28.734 15.984 1 98.81 212 LEU B O 1
ATOM 4141 N N . TYR B 1 213 ? -4.559 30.328 17.172 1 98.69 213 TYR B N 1
ATOM 4142 C CA . TYR B 1 213 ? -3.271 30.062 16.531 1 98.69 213 TYR B CA 1
ATOM 4143 C C . TYR B 1 213 ? -2.322 29.359 17.5 1 98.69 213 TYR B C 1
ATOM 4145 O O . TYR B 1 213 ? -2.188 29.766 18.656 1 98.69 213 TYR B O 1
ATOM 4153 N N . VAL B 1 214 ? -1.718 28.266 17.047 1 98.56 214 VAL B N 1
ATOM 4154 C CA . VAL B 1 214 ? -0.667 27.609 17.812 1 98.56 214 VAL B CA 1
ATOM 4155 C C . VAL B 1 214 ? 0.701 27.984 17.25 1 98.56 214 VAL B C 1
ATOM 4157 O O . VAL B 1 214 ? 1.104 27.484 16.188 1 98.56 214 VAL B O 1
ATOM 4160 N N . SER B 1 215 ? 1.408 28.75 18.016 1 97.94 215 SER B N 1
ATOM 4161 C CA . SER B 1 215 ? 2.699 29.25 17.578 1 97.94 215 SER B CA 1
ATOM 4162 C C . SER B 1 215 ? 3.785 28.188 17.703 1 97.94 215 SER B C 1
ATOM 4164 O O . SER B 1 215 ? 3.795 27.422 18.656 1 97.94 215 SER B O 1
ATOM 4166 N N . ASN B 1 216 ? 4.719 28.141 16.703 1 96.94 216 ASN B N 1
ATOM 4167 C CA . ASN B 1 216 ? 5.914 27.328 16.859 1 96.94 216 ASN B CA 1
ATOM 4168 C C . ASN B 1 216 ? 6.723 27.734 18.078 1 96.94 216 ASN B C 1
ATOM 4170 O O . ASN B 1 216 ? 6.645 28.875 18.531 1 96.94 216 ASN B O 1
ATOM 4174 N N . VAL B 1 217 ? 7.457 26.797 18.578 1 96.44 217 VAL B N 1
ATOM 4175 C CA . VAL B 1 217 ? 8.281 27.062 19.75 1 96.44 217 VAL B CA 1
ATOM 4176 C C . VAL B 1 217 ? 9.547 27.812 19.328 1 96.44 217 VAL B C 1
ATOM 4178 O O . VAL B 1 217 ? 10 28.719 20.031 1 96.44 217 VAL B O 1
ATOM 4181 N N . MET B 1 218 ? 10.094 27.406 18.281 1 96.88 218 MET B N 1
ATOM 4182 C CA . MET B 1 218 ? 11.312 28.016 17.75 1 96.88 218 MET B CA 1
ATOM 4183 C C . MET B 1 218 ? 11.039 28.688 16.406 1 96.88 218 MET B C 1
ATOM 4185 O O . MET B 1 218 ? 10.141 28.266 15.672 1 96.88 218 MET B O 1
ATOM 4189 N N . THR B 1 219 ? 11.82 29.734 16.141 1 97.38 219 THR B N 1
ATOM 4190 C CA . THR B 1 219 ? 11.742 30.344 14.82 1 97.38 219 THR B CA 1
ATOM 4191 C C . THR B 1 219 ? 12.188 29.359 13.742 1 97.38 219 THR B C 1
ATOM 4193 O O . THR B 1 219 ? 12.906 28.391 14.031 1 97.38 219 THR B O 1
ATOM 4196 N N . GLN B 1 220 ? 11.656 29.5 12.57 1 96.25 220 GLN B N 1
ATOM 4197 C CA . GLN B 1 220 ? 12.008 28.641 11.438 1 96.25 220 GLN B CA 1
ATOM 4198 C C . GLN B 1 220 ? 12.922 29.375 10.461 1 96.25 220 GLN B C 1
ATOM 4200 O O . GLN B 1 220 ? 12.484 30.312 9.766 1 96.25 220 GLN B O 1
ATOM 4205 N N . PRO B 1 221 ? 14.148 28.922 10.359 1 96.12 221 PRO B N 1
ATOM 4206 C CA . PRO B 1 221 ? 15.078 29.594 9.445 1 96.12 221 PRO B CA 1
ATOM 4207 C C . PRO B 1 221 ? 14.523 29.703 8.023 1 96.12 221 PRO B C 1
ATOM 4209 O O . PRO B 1 221 ? 14.031 28.719 7.469 1 96.12 221 PRO B O 1
ATOM 4212 N N . GLY B 1 222 ? 14.57 30.953 7.543 1 95.12 222 GLY B N 1
ATOM 4213 C CA . GLY B 1 222 ? 14.141 31.188 6.176 1 95.12 222 GLY B CA 1
ATO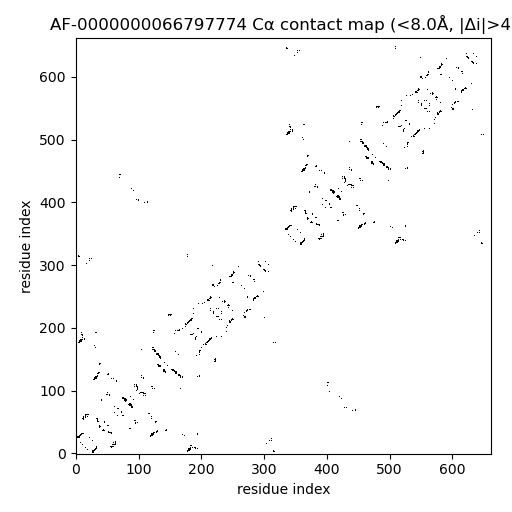M 4214 C C . GLY B 1 222 ? 12.68 31.594 6.07 1 95.12 222 GLY B C 1
ATOM 4215 O O . GLY B 1 222 ? 12.242 32.094 5.035 1 95.12 222 GLY B O 1
ATOM 4216 N N . GLU B 1 223 ? 11.891 31.484 7.109 1 95.88 223 GLU B N 1
ATOM 4217 C CA . GLU B 1 223 ? 10.492 31.891 7.066 1 95.88 223 GLU B CA 1
ATOM 4218 C C . GLU B 1 223 ? 10.18 32.906 8.164 1 95.88 223 GLU B C 1
ATOM 4220 O O . GLU B 1 223 ? 9.516 33.938 7.906 1 95.88 223 GLU B O 1
ATOM 4225 N N . THR B 1 224 ? 10.695 32.562 9.367 1 97.5 224 THR B N 1
ATOM 4226 C CA . THR B 1 224 ? 10.258 33.406 10.492 1 97.5 224 THR B CA 1
ATOM 4227 C C . THR B 1 224 ? 11.453 33.875 11.305 1 97.5 224 THR B C 1
ATOM 4229 O O . THR B 1 224 ? 11.414 33.906 12.531 1 97.5 224 THR B O 1
ATOM 4232 N N . ASP B 1 225 ? 12.531 34.156 10.602 1 95.69 225 ASP B N 1
ATOM 4233 C CA . ASP B 1 225 ? 13.711 34.688 11.273 1 95.69 225 ASP B CA 1
ATOM 4234 C C . ASP B 1 225 ? 13.375 35.938 12.086 1 95.69 225 ASP B C 1
ATOM 4236 O O . ASP B 1 225 ? 12.938 36.938 11.531 1 95.69 225 ASP B O 1
ATOM 4240 N N . GLY B 1 226 ? 13.547 35.719 13.438 1 94.94 226 GLY B N 1
ATOM 4241 C CA . GLY B 1 226 ? 13.367 36.875 14.32 1 94.94 226 GLY B CA 1
ATOM 4242 C C . GLY B 1 226 ? 11.914 37.188 14.609 1 94.94 226 GLY B C 1
ATOM 4243 O O . GLY B 1 226 ? 11.594 38.219 15.18 1 94.94 226 GLY B O 1
ATOM 4244 N N . TYR B 1 227 ? 11.039 36.344 14.234 1 97.75 227 TYR B N 1
ATOM 4245 C CA . TYR B 1 227 ? 9.617 36.594 14.445 1 97.75 227 TYR B CA 1
ATOM 4246 C C . TYR B 1 227 ? 9.234 36.375 15.906 1 97.75 227 TYR B C 1
ATOM 4248 O O . TYR B 1 227 ? 9.688 35.406 16.531 1 97.75 227 TYR B O 1
ATOM 4256 N N . SER B 1 228 ? 8.469 37.281 16.406 1 97.94 228 SER B N 1
ATOM 4257 C CA . SER B 1 228 ? 7.723 37.062 17.641 1 97.94 228 SER B CA 1
ATOM 4258 C C . SER B 1 228 ? 6.375 36.406 17.359 1 97.94 228 SER B C 1
ATOM 4260 O O . SER B 1 228 ? 5.984 36.25 16.188 1 97.94 228 SER B O 1
ATOM 4262 N N . VAL B 1 229 ? 5.668 36 18.422 1 98.44 229 VAL B N 1
ATOM 4263 C CA . VAL B 1 229 ? 4.316 35.5 18.266 1 98.44 229 VAL B CA 1
ATOM 4264 C C . VAL B 1 229 ? 3.443 36.531 17.562 1 98.44 229 VAL B C 1
ATOM 4266 O O . VAL B 1 229 ? 2.646 36.188 16.672 1 98.44 229 VAL B O 1
ATOM 4269 N N . LYS B 1 230 ? 3.607 37.781 17.922 1 98.25 230 LYS B N 1
ATOM 4270 C CA . LYS B 1 230 ? 2.842 38.844 17.297 1 98.25 230 LYS B CA 1
ATOM 4271 C C . LYS B 1 230 ? 3.152 38.938 15.805 1 98.25 230 LYS B C 1
ATOM 4273 O O . LYS B 1 230 ? 2.25 39.125 14.992 1 98.25 230 LYS B O 1
ATOM 4278 N N . ASP B 1 231 ? 4.414 38.812 15.469 1 97.75 231 ASP B N 1
ATOM 4279 C CA . ASP B 1 231 ? 4.801 38.844 14.062 1 97.75 231 ASP B CA 1
ATOM 4280 C C . ASP B 1 231 ? 4.117 37.719 13.281 1 97.75 231 ASP B C 1
ATOM 4282 O O . ASP B 1 231 ? 3.73 37.906 12.125 1 97.75 231 ASP B O 1
ATOM 4286 N N . HIS B 1 232 ? 4.059 36.531 13.891 1 98.56 232 HIS B N 1
ATOM 4287 C CA . HIS B 1 232 ? 3.344 35.438 13.266 1 98.56 232 HIS B CA 1
ATOM 4288 C C . HIS B 1 232 ? 1.89 35.812 12.984 1 98.56 232 HIS B C 1
ATOM 4290 O O . HIS B 1 232 ? 1.402 35.625 11.867 1 98.56 232 HIS B O 1
ATOM 4296 N N . ILE B 1 233 ? 1.22 36.281 13.977 1 98.62 233 ILE B N 1
ATOM 4297 C CA . ILE B 1 233 ? -0.201 36.594 13.891 1 98.62 233 ILE B CA 1
ATOM 4298 C C . ILE B 1 233 ? -0.42 37.719 12.867 1 98.62 233 ILE B C 1
ATOM 4300 O O . ILE B 1 233 ? -1.356 37.656 12.07 1 98.62 233 ILE B O 1
ATOM 4304 N N . ASP B 1 234 ? 0.46 38.688 12.852 1 97.94 234 ASP B N 1
ATOM 4305 C CA . ASP B 1 234 ? 0.365 39.781 11.883 1 97.94 234 ASP B CA 1
ATOM 4306 C C . ASP B 1 234 ? 0.491 39.281 10.453 1 97.94 234 ASP B C 1
ATOM 4308 O O . ASP B 1 234 ? -0.197 39.75 9.555 1 97.94 234 ASP B O 1
ATOM 4312 N N . ALA B 1 235 ? 1.403 38.375 10.273 1 97.94 235 ALA B N 1
ATOM 4313 C CA . ALA B 1 235 ? 1.577 37.781 8.945 1 97.94 235 ALA B CA 1
ATOM 4314 C C . ALA B 1 235 ? 0.309 37.062 8.492 1 97.94 235 ALA B C 1
ATOM 4316 O O . ALA B 1 235 ? -0.089 37.156 7.328 1 97.94 235 ALA B O 1
ATOM 4317 N N . ILE B 1 236 ? -0.327 36.312 9.406 1 98.5 236 ILE B N 1
ATOM 4318 C CA . ILE B 1 236 ? -1.57 35.625 9.109 1 98.5 236 ILE B CA 1
ATOM 4319 C C . ILE B 1 236 ? -2.664 36.625 8.766 1 98.5 236 ILE B C 1
ATOM 4321 O O . ILE B 1 236 ? -3.359 36.469 7.758 1 98.5 236 ILE B O 1
ATOM 4325 N N . HIS B 1 237 ? -2.799 37.656 9.555 1 98.19 237 HIS B N 1
ATOM 4326 C CA . HIS B 1 237 ? -3.801 38.7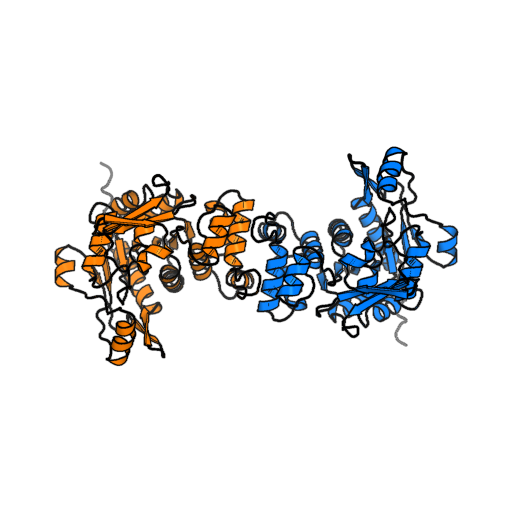19 9.344 1 98.19 237 HIS B CA 1
ATOM 4327 C C . HIS B 1 237 ? -3.566 39.438 8.023 1 98.19 237 HIS B C 1
ATOM 4329 O O . HIS B 1 237 ? -4.52 39.75 7.301 1 98.19 237 HIS B O 1
ATOM 4335 N N . ARG B 1 238 ? -2.34 39.719 7.754 1 97.25 238 ARG B N 1
ATOM 4336 C CA . ARG B 1 238 ? -1.995 40.406 6.52 1 97.25 238 ARG B CA 1
ATOM 4337 C C . ARG B 1 238 ? -2.414 39.594 5.301 1 97.25 238 ARG B C 1
ATOM 4339 O O . ARG B 1 238 ? -2.988 40.125 4.352 1 97.25 238 ARG B O 1
ATOM 4346 N N . GLN B 1 239 ? -2.131 38.344 5.336 1 97 239 GLN B N 1
ATOM 4347 C CA . GLN B 1 239 ? -2.504 37.469 4.227 1 97 239 GLN B CA 1
ATOM 4348 C C . GLN B 1 239 ? -4.02 37.406 4.055 1 97 239 GLN B C 1
ATOM 4350 O O . GLN B 1 239 ? -4.523 37.438 2.93 1 97 239 GLN B O 1
ATOM 4355 N N . ALA B 1 240 ? -4.727 37.344 5.18 1 97.12 240 ALA B N 1
ATOM 4356 C CA . ALA B 1 240 ? -6.18 37.188 5.16 1 97.12 240 ALA B CA 1
ATOM 4357 C C . ALA B 1 240 ? -6.855 38.531 4.832 1 97.12 240 ALA B C 1
ATOM 4359 O O . ALA B 1 240 ? -8.008 38.562 4.387 1 97.12 240 ALA B O 1
ATOM 4360 N N . GLY B 1 241 ? -6.211 39.625 5.125 1 95.31 241 GLY B N 1
ATOM 4361 C CA . GLY B 1 241 ? -6.719 40.938 4.793 1 95.31 241 GLY B CA 1
ATOM 4362 C C . GLY B 1 241 ? -7.332 41.656 5.984 1 95.31 241 GLY B C 1
ATOM 4363 O O . GLY B 1 241 ? -7.66 42.844 5.898 1 95.31 241 GLY B O 1
ATOM 4364 N N . GLN B 1 242 ? -7.555 41 7.07 1 96.25 242 GLN B N 1
ATOM 4365 C CA . GLN B 1 242 ? -8.055 41.625 8.289 1 96.25 242 GLN B CA 1
ATOM 4366 C C . GLN B 1 242 ? -7.746 40.75 9.516 1 96.25 242 GLN B C 1
ATOM 4368 O O . GLN B 1 242 ? -7.496 39.562 9.391 1 96.25 242 GLN B O 1
ATOM 4373 N N . PRO B 1 243 ? -7.73 41.344 10.711 1 97.38 243 PRO B N 1
ATOM 4374 C CA . PRO B 1 243 ? -7.523 40.594 11.938 1 97.38 243 PRO B CA 1
ATOM 4375 C C . PRO B 1 243 ? -8.688 39.656 12.258 1 97.38 243 PRO B C 1
ATOM 4377 O O . PRO B 1 243 ? -9.852 40 12.047 1 97.38 243 PRO B O 1
ATOM 4380 N N . PHE B 1 244 ? -8.383 38.406 12.766 1 97.69 244 PHE B N 1
ATOM 4381 C CA . PHE B 1 244 ? -9.477 37.5 13.078 1 97.69 244 PHE B CA 1
ATOM 4382 C C . PHE B 1 244 ? -9.055 36.5 14.148 1 97.69 244 PHE B C 1
ATOM 4384 O O . PHE B 1 244 ? -9.867 35.688 14.609 1 97.69 244 PHE B O 1
ATOM 4391 N N . ILE B 1 245 ? -7.789 36.438 14.57 1 98.5 245 ILE B N 1
ATOM 4392 C CA . ILE B 1 245 ? -7.312 35.5 15.57 1 98.5 245 ILE B CA 1
ATOM 4393 C C . ILE B 1 245 ? -7.793 35.906 16.953 1 98.5 245 ILE B C 1
ATOM 4395 O O . ILE B 1 245 ? -7.633 37.094 17.344 1 98.5 245 ILE B O 1
ATOM 4399 N N . ASP B 1 246 ? -8.336 35 17.703 1 98.12 246 ASP B N 1
ATOM 4400 C CA . ASP B 1 246 ? -8.891 35.281 19.016 1 98.12 246 ASP B CA 1
ATOM 4401 C C . ASP B 1 246 ? -7.973 34.781 20.125 1 98.12 246 ASP B C 1
ATOM 4403 O O . ASP B 1 246 ? -7.902 35.375 21.203 1 98.12 246 ASP B O 1
ATOM 4407 N N . TYR B 1 247 ? -7.367 33.656 19.891 1 98.44 247 TYR B N 1
ATOM 4408 C CA . TYR B 1 247 ? -6.531 32.969 20.875 1 98.44 247 TYR B CA 1
ATOM 4409 C C . TYR B 1 247 ? -5.176 32.625 20.297 1 98.44 247 TYR B C 1
ATOM 4411 O O . TYR B 1 247 ? -5.051 32.406 19.078 1 98.44 247 TYR B O 1
ATOM 4419 N N . VAL B 1 248 ? -4.172 32.562 21.203 1 98.69 248 VAL B N 1
ATOM 4420 C CA . VAL B 1 248 ? -2.881 32.031 20.797 1 98.69 248 VAL B CA 1
ATOM 4421 C C . VAL B 1 248 ? -2.326 31.125 21.906 1 98.69 248 VAL B C 1
ATOM 4423 O O . VAL B 1 248 ? -2.457 31.453 23.094 1 98.69 248 VAL B O 1
ATOM 4426 N N . ILE B 1 249 ? -1.903 29.953 21.531 1 98.56 249 ILE B N 1
ATOM 4427 C CA . ILE B 1 249 ? -1.088 29.125 22.406 1 98.56 249 ILE B CA 1
ATOM 4428 C C . ILE B 1 249 ? 0.388 29.297 22.062 1 98.56 249 ILE B C 1
ATOM 4430 O O . ILE B 1 249 ? 0.781 29.125 20.906 1 98.5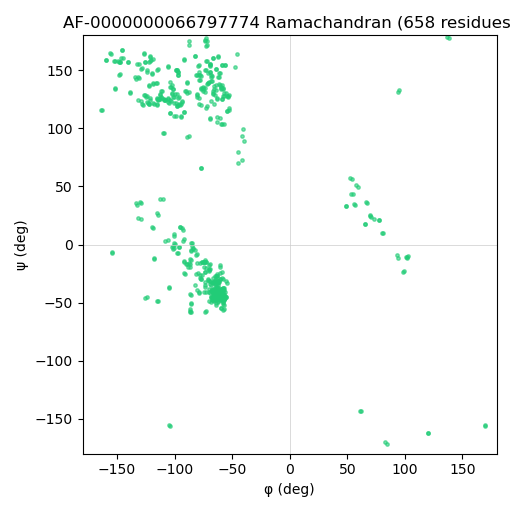6 249 ILE B O 1
ATOM 4434 N N . CYS B 1 250 ? 1.194 29.625 23.016 1 97.88 250 CYS B N 1
ATOM 4435 C CA . CYS B 1 250 ? 2.619 29.844 22.797 1 97.88 250 CYS B CA 1
ATOM 4436 C C . CYS B 1 250 ? 3.434 29.438 24.016 1 97.88 250 CYS B C 1
ATOM 4438 O O . CYS B 1 250 ? 2.887 29.297 25.109 1 97.88 250 CYS B O 1
ATOM 4440 N N . SER B 1 251 ? 4.648 29.172 23.766 1 95.31 251 SER B N 1
ATOM 4441 C CA . SER B 1 251 ? 5.543 28.781 24.844 1 95.31 251 SER B CA 1
ATOM 4442 C C . SER B 1 251 ? 6.215 29.984 25.484 1 95.31 251 SER B C 1
ATOM 4444 O O . SER B 1 251 ? 6.605 30.922 24.781 1 95.31 251 SER B O 1
ATOM 4446 N N . THR B 1 252 ? 6.309 29.906 26.844 1 91.38 252 THR B N 1
ATOM 4447 C CA . THR B 1 252 ? 7.062 30.922 27.578 1 91.38 252 THR B CA 1
ATOM 4448 C C . THR B 1 252 ? 8.211 30.266 28.344 1 91.38 252 THR B C 1
ATOM 4450 O O . THR B 1 252 ? 8.797 30.891 29.234 1 91.38 252 THR B O 1
ATOM 4453 N N . GLN B 1 253 ? 8.453 29.141 27.984 1 88.44 253 GLN B N 1
ATOM 4454 C CA . GLN B 1 253 ? 9.469 28.375 28.703 1 88.44 253 GLN B CA 1
ATOM 4455 C C . GLN B 1 253 ? 10.867 28.891 28.359 1 88.44 253 GLN B C 1
ATOM 4457 O O . GLN B 1 253 ? 11.102 29.422 27.281 1 88.44 253 GLN B O 1
ATOM 4462 N N . THR B 1 254 ? 11.711 28.688 29.438 1 89.44 254 THR B N 1
ATOM 4463 C CA . THR B 1 254 ? 13.125 28.969 29.234 1 89.44 254 THR B CA 1
ATOM 4464 C C . THR B 1 254 ? 13.898 27.688 28.922 1 89.44 254 THR B C 1
ATOM 4466 O O . THR B 1 254 ? 13.492 26.609 29.344 1 89.44 254 THR B O 1
ATOM 4469 N N . PHE B 1 255 ? 14.961 27.891 28.141 1 91.75 255 PHE B N 1
ATOM 4470 C CA . PHE B 1 255 ? 15.758 26.75 27.719 1 91.75 255 PHE B CA 1
ATOM 4471 C C . PHE B 1 255 ? 17.203 26.875 28.203 1 91.75 255 PHE B C 1
ATOM 4473 O O . PHE B 1 255 ? 17.688 27.984 28.422 1 91.75 255 PHE B O 1
ATOM 4480 N N . ASN B 1 256 ? 17.781 25.766 28.484 1 90.88 256 ASN B N 1
ATOM 4481 C CA . ASN B 1 256 ? 19.172 25.797 28.953 1 90.88 256 ASN B CA 1
ATOM 4482 C C . ASN B 1 256 ? 20.125 26.156 27.828 1 90.88 256 ASN B C 1
ATOM 4484 O O . ASN B 1 256 ? 19.734 26.234 26.656 1 90.88 256 ASN B O 1
ATOM 4488 N N . ALA B 1 257 ? 21.297 26.344 28.234 1 92.56 257 ALA B N 1
ATOM 4489 C CA . ALA B 1 257 ? 22.312 26.859 27.328 1 92.56 257 ALA B CA 1
ATOM 4490 C C . ALA B 1 257 ? 22.609 25.859 26.203 1 92.56 257 ALA B C 1
ATOM 4492 O O . ALA B 1 257 ? 22.891 26.266 25.078 1 92.56 257 ALA B O 1
ATOM 4493 N N . GLN B 1 258 ? 22.547 24.656 26.5 1 92.75 258 GLN B N 1
ATOM 4494 C CA . GLN B 1 258 ? 22.859 23.625 25.516 1 92.75 258 GLN B CA 1
ATOM 4495 C C . GLN B 1 258 ? 21.812 23.594 24.406 1 92.75 258 GLN B C 1
ATOM 4497 O O . GLN B 1 258 ? 22.156 23.5 23.234 1 92.75 258 GLN B O 1
ATOM 4502 N N . VAL B 1 259 ? 20.594 23.625 24.828 1 92.75 259 VAL B N 1
ATOM 4503 C CA . VAL B 1 259 ? 19.484 23.656 23.859 1 92.75 259 VAL B CA 1
ATOM 4504 C C . VAL B 1 259 ? 19.578 24.906 23 1 92.75 259 VAL B C 1
ATOM 4506 O O . VAL B 1 259 ? 19.453 24.844 21.781 1 92.75 259 VAL B O 1
ATOM 4509 N N . LEU B 1 260 ? 19.828 26.047 23.594 1 93.81 260 LEU B N 1
ATOM 4510 C CA . LEU B 1 260 ? 19.891 27.328 22.891 1 93.81 260 LEU B CA 1
ATOM 4511 C C . LEU B 1 260 ? 21.047 27.344 21.891 1 93.81 260 LEU B C 1
ATOM 4513 O O . LEU B 1 260 ? 20.906 27.859 20.781 1 93.81 260 LEU B O 1
ATOM 4517 N N . LYS B 1 261 ? 22.172 26.781 22.281 1 94 261 LYS B N 1
ATOM 4518 C CA . LYS B 1 261 ? 23.328 26.734 21.406 1 94 261 LYS B CA 1
ATOM 4519 C C . LYS B 1 261 ? 23.047 25.875 20.172 1 94 261 LYS B C 1
ATOM 4521 O O . LYS B 1 261 ? 23.422 26.266 19.047 1 94 261 LYS B O 1
ATOM 4526 N N . LYS B 1 262 ? 22.438 24.812 20.359 1 94.31 262 LYS B N 1
ATOM 4527 C CA . LYS B 1 262 ? 22.109 23.906 19.25 1 94.31 262 LYS B CA 1
ATOM 4528 C C . LYS B 1 262 ? 21.203 24.594 18.234 1 94.31 262 LYS B C 1
ATOM 4530 O O . LYS B 1 262 ? 21.406 24.453 17.031 1 94.31 262 LYS B O 1
ATOM 4535 N N . TYR B 1 263 ? 20.219 25.25 18.688 1 94.75 263 TYR B N 1
ATOM 4536 C CA . TYR B 1 263 ? 19.281 25.906 17.797 1 94.75 263 TYR B CA 1
ATOM 4537 C C . TYR B 1 263 ? 19.891 27.156 17.172 1 94.75 263 TYR B C 1
ATOM 4539 O O . TYR B 1 263 ? 19.578 27.516 16.031 1 94.75 263 TYR B O 1
ATOM 4547 N N . GLU B 1 264 ? 20.734 27.781 17.891 1 93.94 264 GLU B N 1
ATOM 4548 C CA . GLU B 1 264 ? 21.453 28.938 17.328 1 93.94 264 GLU B CA 1
ATOM 4549 C C . GLU B 1 264 ? 22.312 28.531 16.156 1 93.94 264 GLU B C 1
ATOM 4551 O O . GLU B 1 264 ? 22.453 29.281 15.18 1 93.94 264 GLU B O 1
ATOM 4556 N N . GLU B 1 265 ? 22.922 27.422 16.266 1 94.62 265 GLU B N 1
ATOM 4557 C CA . GLU B 1 265 ? 23.75 26.891 15.195 1 94.62 265 GLU B CA 1
ATOM 4558 C C . GLU B 1 265 ? 22.922 26.672 13.922 1 94.62 265 GLU B C 1
ATOM 4560 O O . GLU B 1 265 ? 23.453 26.734 12.812 1 94.62 265 GLU B O 1
ATOM 4565 N N . LYS B 1 266 ? 21.672 26.5 14.109 1 92.81 266 LYS B N 1
ATOM 4566 C CA . LYS B 1 266 ? 20.781 26.297 12.977 1 92.81 266 LYS B CA 1
ATOM 4567 C C . LYS B 1 266 ? 20.031 27.578 12.625 1 92.81 266 LYS B C 1
ATOM 4569 O O . LYS B 1 266 ? 19.047 27.547 11.883 1 92.81 266 LYS B O 1
ATOM 4574 N N . HIS B 1 267 ? 20.422 28.656 13.227 1 94.19 267 HIS B N 1
ATOM 4575 C CA . HIS B 1 267 ? 19.859 29.969 12.992 1 94.19 267 HIS B CA 1
ATOM 4576 C C . HIS B 1 267 ? 18.406 30.031 13.453 1 94.19 267 HIS B C 1
ATOM 4578 O O . HIS B 1 267 ? 17.547 30.609 12.758 1 94.19 267 HIS B O 1
ATOM 4584 N N . SER B 1 268 ? 18.172 29.391 14.477 1 96 268 SER B N 1
ATOM 4585 C CA . SER B 1 268 ? 16.844 29.344 15.102 1 96 268 SER B CA 1
ATOM 4586 C C . SER B 1 268 ? 16.906 29.797 16.562 1 96 268 SER B C 1
ATOM 4588 O O . SER B 1 268 ? 17.953 29.703 17.203 1 96 268 SER B O 1
ATOM 4590 N N . LYS B 1 269 ? 15.898 30.391 17.094 1 95.69 269 LYS B N 1
ATOM 4591 C CA . LYS B 1 269 ? 15.797 30.828 18.484 1 95.69 269 LYS B CA 1
ATOM 4592 C C . LYS B 1 269 ? 14.367 30.672 19 1 95.69 269 LYS B C 1
ATOM 4594 O O . LYS B 1 269 ? 13.43 30.547 18.219 1 95.69 269 LYS B O 1
ATOM 4599 N N . PRO B 1 270 ? 14.211 30.641 20.297 1 96.81 270 PRO B N 1
ATOM 4600 C CA . PRO B 1 270 ? 12.844 30.594 20.844 1 96.81 270 PRO B CA 1
ATOM 4601 C C . PRO B 1 270 ? 12 31.781 20.375 1 96.81 270 PRO B C 1
ATOM 4603 O O . PRO B 1 270 ? 12.477 32.906 20.344 1 96.81 270 PRO B O 1
ATOM 4606 N N . VAL B 1 271 ? 10.805 31.5 19.953 1 97.69 271 VAL B N 1
ATOM 4607 C CA . VAL B 1 271 ? 9.898 32.562 19.547 1 97.69 271 VAL B CA 1
ATOM 4608 C C . VAL B 1 271 ? 9.539 33.438 20.75 1 97.69 271 VAL B C 1
ATOM 4610 O O . VAL B 1 271 ? 9.094 32.938 21.781 1 97.69 271 VAL B O 1
ATOM 4613 N N . GLU B 1 272 ? 9.688 34.688 20.594 1 96.5 272 GLU B N 1
ATOM 4614 C CA . GLU B 1 272 ? 9.414 35.625 21.688 1 96.5 272 GLU B CA 1
ATOM 4615 C C . GLU B 1 272 ? 7.922 35.875 21.828 1 96.5 272 GLU B C 1
ATOM 4617 O O . GLU B 1 272 ? 7.188 35.906 20.828 1 96.5 272 GLU B O 1
ATOM 4622 N N . VAL B 1 273 ? 7.551 36.125 23.078 1 96.38 273 VAL B N 1
ATOM 4623 C CA . VAL B 1 273 ? 6.145 36.406 23.344 1 96.38 273 VAL B CA 1
ATOM 4624 C C . VAL B 1 273 ? 6.031 37.656 24.219 1 96.38 273 VAL B C 1
ATOM 4626 O O . VAL B 1 273 ? 6.707 37.75 25.234 1 96.38 273 VAL B O 1
ATOM 4629 N N . ASN B 1 274 ? 5.301 38.562 23.734 1 95.31 274 ASN B N 1
ATOM 4630 C CA . ASN B 1 274 ? 4.871 39.719 24.516 1 95.31 274 ASN B CA 1
ATOM 4631 C C . ASN B 1 274 ? 3.375 39.656 24.828 1 95.31 274 ASN B C 1
ATOM 4633 O O . ASN B 1 274 ? 2.566 40.219 24.078 1 95.31 274 ASN B O 1
ATOM 4637 N N . LYS B 1 275 ? 3.064 39.188 25.938 1 96.25 275 LYS B N 1
ATOM 4638 C CA . LYS B 1 275 ? 1.676 38.938 26.312 1 96.25 275 LYS B CA 1
ATOM 4639 C C . LYS B 1 275 ? 0.867 40.219 26.328 1 96.25 275 LYS B C 1
ATOM 4641 O O . LYS B 1 275 ? -0.266 40.281 25.844 1 96.25 275 LYS B O 1
ATOM 4646 N N . ALA B 1 276 ? 1.405 41.219 26.859 1 96.06 276 ALA B N 1
ATOM 4647 C CA . ALA B 1 276 ? 0.705 42.5 27 1 96.06 276 ALA B CA 1
ATOM 4648 C C . ALA B 1 276 ? 0.314 43.062 25.641 1 96.06 276 ALA B C 1
ATOM 4650 O O . ALA B 1 276 ? -0.792 43.594 25.469 1 96.06 276 ALA B O 1
ATOM 4651 N N . GLU B 1 277 ? 1.177 42.969 24.766 1 96 277 GLU B N 1
ATOM 4652 C CA . GLU B 1 277 ? 0.926 43.5 23.422 1 96 277 GLU B CA 1
ATOM 4653 C C . GLU B 1 277 ? -0.192 42.719 22.734 1 96 277 GLU B C 1
ATOM 4655 O O . GLU B 1 277 ? -1.02 43.281 22.031 1 96 277 GLU B O 1
ATOM 4660 N N . LEU B 1 278 ? -0.2 41.406 22.906 1 97.62 278 LEU B N 1
ATOM 4661 C CA . LEU B 1 278 ? -1.214 40.562 22.297 1 97.62 278 LEU B CA 1
ATOM 4662 C C . LEU B 1 278 ? -2.578 40.781 22.938 1 97.62 278 LEU B C 1
ATOM 4664 O O . LEU B 1 278 ? -3.592 40.875 22.234 1 97.62 278 LEU B O 1
ATOM 4668 N N . GLU B 1 279 ? -2.566 40.969 24.203 1 96.44 279 GLU B N 1
ATOM 4669 C CA . GLU B 1 279 ? -3.816 41.219 24.922 1 96.44 279 GLU B CA 1
ATOM 4670 C C . GLU B 1 279 ? -4.418 42.562 24.578 1 96.44 279 GLU B C 1
ATOM 4672 O O . GLU B 1 279 ? -5.637 42.719 24.531 1 96.44 279 GLU B O 1
ATOM 4677 N N . LYS B 1 280 ? -3.6 43.5 24.359 1 96.25 280 LYS B N 1
ATOM 4678 C CA . LYS B 1 280 ? -4.062 44.812 23.922 1 96.25 280 LYS B CA 1
ATOM 4679 C C . LYS B 1 280 ? -4.844 44.719 22.609 1 96.25 280 LYS B C 1
ATOM 4681 O O . LYS B 1 280 ? -5.734 45.531 22.359 1 96.25 280 LYS B O 1
ATOM 4686 N N . GLU B 1 281 ? -4.512 43.75 21.828 1 96 281 GLU B N 1
ATOM 4687 C CA . GLU B 1 281 ? -5.207 43.531 20.562 1 96 281 GLU B CA 1
ATOM 4688 C C . GLU B 1 281 ? -6.348 42.531 20.734 1 96 281 GLU B C 1
ATOM 4690 O O . GLU B 1 281 ? -6.836 41.969 19.734 1 96 281 GLU B O 1
ATOM 4695 N N . SER B 1 282 ? -6.711 42.25 21.906 1 96.5 282 SER B N 1
ATOM 4696 C CA . SER B 1 282 ? -7.84 41.406 22.25 1 96.5 282 SER B CA 1
ATOM 4697 C C . SER B 1 282 ? -7.57 39.938 21.891 1 96.5 282 SER B C 1
ATOM 4699 O O . SER B 1 282 ? -8.484 39.219 21.516 1 96.5 282 SER B O 1
ATOM 4701 N N . ILE B 1 283 ? -6.305 39.594 21.828 1 98.06 283 ILE B N 1
ATOM 4702 C CA . ILE B 1 283 ? -5.918 38.188 21.625 1 98.06 283 ILE B CA 1
ATOM 4703 C C . ILE B 1 283 ? -5.625 37.531 22.969 1 98.06 283 ILE B C 1
ATOM 4705 O O . ILE B 1 283 ? -4.766 38 23.719 1 98.06 283 ILE B O 1
ATOM 4709 N N . ASN B 1 284 ? -6.367 36.469 23.281 1 97.75 284 ASN B N 1
ATOM 4710 C CA . ASN B 1 284 ? -6.176 35.75 24.531 1 97.75 284 ASN B CA 1
ATOM 4711 C C . ASN B 1 284 ? -4.961 34.812 24.453 1 97.75 284 ASN B C 1
ATOM 4713 O O . ASN B 1 284 ? -4.922 33.906 23.641 1 97.75 284 ASN B O 1
ATOM 4717 N N . VAL B 1 285 ? -3.986 35.062 25.375 1 98.06 285 VAL B N 1
ATOM 4718 C CA . VAL B 1 285 ? -2.748 34.281 25.359 1 98.06 285 VAL B CA 1
ATOM 4719 C C . VAL B 1 285 ? -2.859 33.125 26.328 1 98.06 285 VAL B C 1
ATOM 4721 O O . VAL B 1 285 ? -3.139 33.312 27.516 1 98.06 285 VAL B O 1
ATOM 4724 N N . LYS B 1 286 ? -2.738 31.906 25.781 1 97.5 286 LYS B N 1
ATOM 4725 C CA . LYS B 1 286 ? -2.719 30.688 26.578 1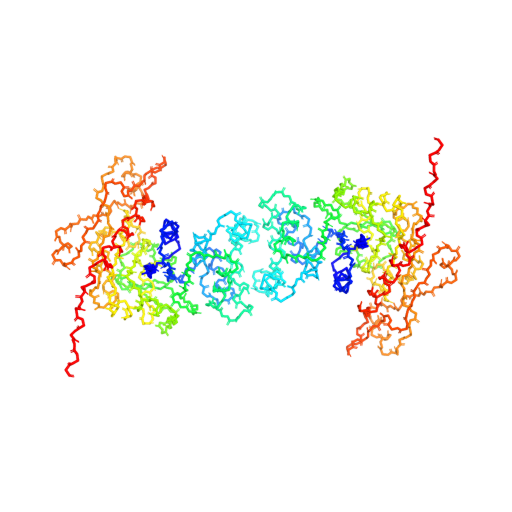 97.5 286 LYS B CA 1
ATOM 4726 C C . LYS B 1 286 ? -1.335 30.031 26.562 1 97.5 286 LYS B C 1
ATOM 4728 O O . LYS B 1 286 ? -0.715 29.922 25.5 1 97.5 286 LYS B O 1
ATOM 4733 N N . THR B 1 287 ? -0.814 29.656 27.75 1 96.75 287 THR B N 1
ATOM 4734 C CA . THR B 1 287 ? 0.481 28.984 27.844 1 96.75 287 THR B CA 1
ATOM 4735 C C . THR B 1 287 ? 0.479 27.969 28.984 1 96.75 287 THR B C 1
ATOM 4737 O O . THR B 1 287 ? -0.526 27.797 29.672 1 96.75 287 THR B O 1
ATOM 4740 N N . SER B 1 288 ? 1.467 27.141 29 1 95.19 288 SER B N 1
ATOM 4741 C CA . SER B 1 288 ? 1.703 26.156 30.047 1 95.19 288 SER B CA 1
ATOM 4742 C C . SER B 1 288 ? 3.195 25.906 30.25 1 95.19 288 SER B C 1
ATOM 4744 O O . SER B 1 288 ? 3.969 25.938 29.297 1 95.19 288 SER B O 1
ATOM 4746 N N . SER B 1 289 ? 3.541 25.625 31.547 1 92.38 289 SER B N 1
ATOM 4747 C CA . SER B 1 289 ? 4.941 25.391 31.875 1 92.38 289 SER B CA 1
ATOM 4748 C C . SER B 1 289 ? 5.418 24.062 31.281 1 92.38 289 SER B C 1
ATOM 4750 O O . SER B 1 289 ? 6.621 23.828 31.141 1 92.38 289 SER B O 1
ATOM 4752 N N . ASN B 1 290 ? 4.512 23.234 30.922 1 94.38 290 ASN B N 1
ATOM 4753 C CA . ASN B 1 290 ? 4.883 21.938 30.406 1 94.38 290 ASN B CA 1
ATOM 4754 C C . ASN B 1 290 ? 4.48 21.781 28.938 1 94.38 290 ASN B C 1
ATOM 4756 O O . ASN B 1 290 ? 4.281 20.656 28.453 1 94.38 290 ASN B O 1
ATOM 4760 N N . LEU B 1 291 ? 4.371 22.906 28.234 1 96.06 291 LEU B N 1
ATOM 4761 C CA . LEU B 1 291 ? 3.908 22.891 26.859 1 96.06 291 LEU B CA 1
ATOM 4762 C C . LEU B 1 291 ? 4.977 22.328 25.938 1 96.06 291 LEU B C 1
ATOM 4764 O O . LEU B 1 291 ? 4.668 21.859 24.828 1 96.06 291 LEU B O 1
ATOM 4768 N N . VAL B 1 292 ? 6.211 22.328 26.375 1 95.44 292 VAL B N 1
ATOM 4769 C CA . VAL B 1 292 ? 7.32 21.938 25.516 1 95.44 292 VAL B CA 1
ATOM 4770 C C . VAL B 1 292 ? 8.023 20.719 26.094 1 95.44 292 VAL B C 1
ATOM 4772 O O . VAL B 1 292 ? 8.164 20.578 27.312 1 95.44 292 VAL B O 1
ATOM 4775 N N . GLU B 1 293 ? 8.352 19.859 25.203 1 93.31 293 GLU B N 1
ATOM 4776 C CA . GLU B 1 293 ? 9.172 18.688 25.547 1 93.31 293 GLU B CA 1
ATOM 4777 C C . GLU B 1 293 ? 10.516 18.75 24.812 1 93.31 293 GLU B C 1
ATOM 4779 O O . GLU B 1 293 ? 10.586 19.125 23.656 1 93.31 293 GLU B O 1
ATOM 4784 N N . ILE B 1 294 ? 11.516 18.375 25.578 1 91.62 294 ILE B N 1
ATOM 4785 C CA . ILE B 1 294 ? 12.859 18.359 25.016 1 91.62 294 ILE B CA 1
ATOM 4786 C C . ILE B 1 294 ? 13.383 16.922 24.984 1 91.62 294 ILE B C 1
ATOM 4788 O O . ILE B 1 294 ? 13.406 16.25 26.016 1 91.62 294 ILE B O 1
ATOM 4792 N N . SER B 1 295 ? 13.711 16.453 23.828 1 88.62 295 SER B N 1
ATOM 4793 C CA . SER B 1 295 ? 14.227 15.102 23.672 1 88.62 295 SER B CA 1
ATOM 4794 C C . SER B 1 295 ? 15.664 14.992 24.188 1 88.62 295 SER B C 1
ATOM 4796 O O . SER B 1 295 ? 16.281 16 24.531 1 88.62 295 SER B O 1
ATOM 4798 N N . GLU B 1 296 ? 16.094 13.758 24.141 1 86.06 296 GLU B N 1
ATOM 4799 C CA . GLU B 1 296 ? 17.453 13.5 24.578 1 86.06 296 GLU B CA 1
ATOM 4800 C C . GLU B 1 296 ? 18.469 14.18 23.656 1 86.06 296 GLU B C 1
ATOM 4802 O O . GLU B 1 296 ? 19.547 14.594 24.094 1 86.06 296 GLU B O 1
ATOM 4807 N N . ASN B 1 297 ? 18.109 14.383 22.438 1 86.38 297 ASN B N 1
ATOM 4808 C CA . ASN B 1 297 ? 19 15.023 21.484 1 86.38 297 ASN B CA 1
ATOM 4809 C C . ASN B 1 297 ? 18.734 16.516 21.375 1 86.38 297 ASN B C 1
ATOM 4811 O O . ASN B 1 297 ? 19.047 17.141 20.359 1 86.38 297 ASN B O 1
ATOM 4815 N N . HIS B 1 298 ? 18 17.047 22.328 1 84.19 298 HIS B N 1
ATOM 4816 C CA . HIS B 1 298 ? 17.781 18.469 22.516 1 84.19 298 HIS B CA 1
ATOM 4817 C C . HIS B 1 298 ? 16.844 19.016 21.453 1 84.19 298 HIS B C 1
ATOM 4819 O O . HIS B 1 298 ? 16.953 20.188 21.062 1 84.19 298 HIS B O 1
ATOM 4825 N N . LEU B 1 299 ? 16.094 18.156 20.891 1 88.25 299 LEU B N 1
ATOM 4826 C CA . LEU B 1 299 ? 15.055 18.609 19.984 1 88.25 299 LEU B CA 1
ATOM 4827 C C . LEU B 1 299 ? 13.844 19.125 20.75 1 88.25 299 LEU B C 1
ATOM 4829 O O . LEU B 1 299 ? 13.344 18.438 21.656 1 88.25 299 LEU B O 1
ATOM 4833 N N . VAL B 1 300 ? 13.469 20.328 20.422 1 92.81 300 VAL B N 1
ATOM 4834 C CA . VAL B 1 300 ? 12.359 21 21.094 1 92.81 300 VAL B CA 1
ATOM 4835 C C . VAL B 1 300 ? 11.062 20.766 20.312 1 92.81 300 VAL B C 1
ATOM 4837 O O . VAL B 1 300 ? 11 21.031 19.109 1 92.81 300 VAL B O 1
ATOM 4840 N N . ARG B 1 301 ? 10.07 20.203 20.984 1 93.12 301 ARG B N 1
ATOM 4841 C CA . ARG B 1 301 ? 8.758 19.984 20.391 1 93.12 301 ARG B CA 1
ATOM 4842 C C . ARG B 1 301 ? 7.645 20.266 21.391 1 93.12 301 ARG B C 1
ATOM 4844 O O . ARG B 1 301 ? 7.879 20.297 22.594 1 93.12 301 ARG B O 1
ATOM 4851 N N . HIS B 1 302 ? 6.477 20.562 20.812 1 95.38 302 HIS B N 1
ATOM 4852 C CA . HIS B 1 302 ? 5.324 20.625 21.703 1 95.38 302 HIS B CA 1
ATOM 4853 C C . HIS B 1 302 ? 5.094 19.281 22.391 1 95.38 302 HIS B C 1
ATOM 4855 O O . HIS B 1 302 ? 5.262 18.219 21.781 1 95.38 302 HIS B O 1
ATOM 4861 N N . ASN B 1 303 ? 4.797 19.359 23.703 1 95.81 303 ASN B N 1
ATOM 4862 C CA . ASN B 1 303 ? 4.203 18.188 24.344 1 95.81 303 ASN B CA 1
ATOM 4863 C C . ASN B 1 303 ? 2.785 17.938 23.844 1 95.81 303 ASN B C 1
ATOM 4865 O O . ASN B 1 303 ? 1.85 18.656 24.219 1 95.81 303 ASN B O 1
ATOM 4869 N N . THR B 1 304 ? 2.65 16.922 23.094 1 95.31 304 THR B N 1
ATOM 4870 C CA . THR B 1 304 ? 1.413 16.656 22.375 1 95.31 304 THR B CA 1
ATOM 4871 C C . THR B 1 304 ? 0.236 16.547 23.328 1 95.31 304 THR B C 1
ATOM 4873 O O . THR B 1 304 ? -0.847 17.062 23.062 1 95.31 304 THR B O 1
ATOM 4876 N N . LYS B 1 305 ? 0.416 15.844 24.406 1 96 305 LYS B N 1
ATOM 4877 C CA . LYS B 1 305 ? -0.651 15.656 25.391 1 96 305 LYS B CA 1
ATOM 4878 C C . LYS B 1 305 ? -1.08 17 25.984 1 96 305 LYS B C 1
ATOM 4880 O O . LYS B 1 305 ? -2.275 17.266 26.125 1 96 305 LYS B O 1
ATOM 4885 N N . VAL B 1 306 ? -0.136 17.781 26.344 1 97.06 306 VAL B N 1
ATOM 4886 C CA . VAL B 1 306 ? -0.422 19.062 26.953 1 97.06 306 VAL B CA 1
ATOM 4887 C C . VAL B 1 306 ? -1.106 19.984 25.953 1 97.06 306 VAL B C 1
ATOM 4889 O O . VAL B 1 306 ? -2.117 20.625 26.266 1 97.06 306 VAL B O 1
ATOM 4892 N N . LEU B 1 307 ? -0.514 20.047 24.797 1 97.5 307 LEU B N 1
ATOM 4893 C CA . LEU B 1 307 ? -1.078 20.906 23.75 1 97.5 307 LEU B CA 1
ATOM 4894 C C . LEU B 1 307 ? -2.52 20.5 23.453 1 97.5 307 LEU B C 1
ATOM 4896 O O . LEU B 1 307 ? -3.398 21.359 23.375 1 97.5 307 LEU B O 1
ATOM 4900 N N . SER B 1 308 ? -2.787 19.219 23.281 1 97.69 308 SER B N 1
ATOM 4901 C CA . SER B 1 308 ? -4.125 18.734 22.953 1 97.69 308 SER B CA 1
ATOM 4902 C C . SER B 1 308 ? -5.105 19.031 24.094 1 97.69 308 SER B C 1
ATOM 4904 O O . SER B 1 308 ? -6.262 19.375 23.844 1 97.69 308 SER B O 1
ATOM 4906 N N . THR B 1 309 ? -4.66 18.875 25.281 1 97.62 309 THR B N 1
ATOM 4907 C CA . THR B 1 309 ? -5.5 19.188 26.438 1 97.62 309 THR B CA 1
ATOM 4908 C C . THR B 1 309 ? -5.863 20.656 26.453 1 97.62 309 THR B C 1
ATOM 4910 O O . THR B 1 309 ? -7.012 21.016 26.719 1 97.62 309 THR B O 1
ATOM 4913 N N . MET B 1 310 ? -4.895 21.5 26.188 1 98 310 MET B N 1
ATOM 4914 C CA . MET B 1 310 ? -5.137 22.938 26.172 1 98 310 MET B CA 1
ATOM 4915 C C . MET B 1 310 ? -6.184 23.297 25.125 1 98 310 MET B C 1
ATOM 4917 O O . MET B 1 310 ? -7.086 24.094 25.375 1 98 310 MET B O 1
ATOM 4921 N N . ILE B 1 311 ? -6.055 22.734 23.984 1 98.19 311 ILE B N 1
ATOM 4922 C CA . ILE B 1 311 ? -6.988 23.016 22.891 1 98.19 311 ILE B CA 1
ATOM 4923 C C . ILE B 1 311 ? -8.383 22.516 23.281 1 98.19 311 ILE B C 1
ATOM 4925 O O . ILE B 1 311 ? -9.375 23.219 23.078 1 98.19 311 ILE B O 1
ATOM 4929 N N . TYR B 1 312 ? -8.461 21.312 23.781 1 97.31 312 TYR B N 1
ATOM 4930 C CA . TYR B 1 312 ? -9.734 20.734 24.219 1 97.31 312 TYR B CA 1
ATOM 4931 C C . TYR B 1 312 ? -10.383 21.609 25.281 1 97.31 312 TYR B C 1
ATOM 4933 O O . TYR B 1 312 ? -11.602 21.828 25.25 1 97.31 312 TYR B O 1
ATOM 4941 N N . ASP B 1 313 ? -9.617 22.078 26.203 1 96.81 313 ASP B N 1
ATOM 4942 C CA . ASP B 1 313 ? -10.125 22.938 27.266 1 96.81 313 ASP B CA 1
ATOM 4943 C C . ASP B 1 313 ? -10.703 24.219 26.703 1 96.81 313 ASP B C 1
ATOM 4945 O O . ASP B 1 313 ? -11.742 24.703 27.172 1 96.81 313 ASP B O 1
ATOM 4949 N N . ILE B 1 314 ? -9.992 24.766 25.781 1 97.06 314 ILE B N 1
ATOM 4950 C CA . ILE B 1 314 ? -10.484 25.969 25.141 1 97.06 314 ILE B CA 1
ATOM 4951 C C . ILE B 1 314 ? -11.812 25.688 24.438 1 97.06 314 ILE B C 1
ATOM 4953 O O . ILE B 1 314 ? -12.758 26.469 24.547 1 97.06 314 ILE B O 1
ATOM 4957 N N . ALA B 1 315 ? -11.883 24.594 23.734 1 95.94 315 ALA B N 1
ATOM 4958 C CA . ALA B 1 315 ? -13.102 24.203 23.031 1 95.94 315 ALA B CA 1
ATOM 4959 C C . ALA B 1 315 ? -14.266 24.031 24 1 95.94 315 ALA B C 1
ATOM 4961 O O . ALA B 1 315 ? -15.391 24.422 23.703 1 95.94 315 ALA B O 1
ATOM 4962 N N . LEU B 1 316 ? -14.016 23.453 25.141 1 93.44 316 LEU B N 1
ATOM 4963 C CA . LEU B 1 316 ? -15.039 23.234 26.156 1 93.44 316 LEU B CA 1
ATOM 4964 C C . LEU B 1 316 ? -15.562 24.547 26.703 1 93.44 316 LEU B C 1
ATOM 4966 O O . LEU B 1 316 ? -16.766 24.703 26.953 1 93.44 316 LEU B O 1
ATOM 4970 N N . GLU B 1 317 ? -14.672 25.406 26.922 1 91.31 317 GLU B N 1
ATOM 4971 C CA . GLU B 1 317 ? -15.039 26.719 27.453 1 91.31 317 GLU B CA 1
ATOM 4972 C C . GLU B 1 317 ? -15.938 27.469 26.484 1 91.31 317 GLU B C 1
ATOM 4974 O O . GLU B 1 317 ? -16.812 28.234 26.922 1 91.31 317 GLU B O 1
ATOM 4979 N N . LEU B 1 318 ? -15.766 27.328 25.25 1 87.19 318 LEU B N 1
ATOM 4980 C CA . LEU B 1 318 ? -16.484 28.062 24.219 1 87.19 318 LEU B CA 1
ATOM 4981 C C . LEU B 1 318 ? -17.922 27.547 24.094 1 87.19 318 LEU B C 1
ATOM 4983 O O . LEU B 1 318 ? -18.828 28.297 23.734 1 87.19 318 LEU B O 1
ATOM 4987 N N . ILE B 1 319 ? -18.141 26.297 24.281 1 82.31 319 ILE B N 1
ATOM 4988 C CA . ILE B 1 319 ? -19.469 25.719 24.141 1 82.31 319 ILE B CA 1
ATOM 4989 C C . ILE B 1 319 ? -20.266 25.938 25.438 1 82.31 319 ILE B C 1
ATOM 4991 O O . ILE B 1 319 ? -21.5 26.031 25.406 1 82.31 319 ILE B O 1
ATOM 4995 N N . SER B 1 320 ? -19.672 25.906 26.5 1 72 320 SER B N 1
ATOM 4996 C CA . SER B 1 320 ? -20.359 26.125 27.781 1 72 320 SER B CA 1
ATOM 4997 C C . SER B 1 320 ? -20.875 27.547 27.891 1 72 320 SER B C 1
ATOM 4999 O O . SER B 1 320 ? -21.891 27.797 28.547 1 72 320 SER B O 1
ATOM 5001 N N . THR B 1 321 ? -20.281 28.578 27.266 1 56.94 321 THR B N 1
ATOM 5002 C CA . THR B 1 321 ? -20.719 29.969 27.359 1 56.94 321 THR B CA 1
ATOM 5003 C C . THR B 1 321 ? -21.875 30.234 26.391 1 56.94 321 THR B C 1
ATOM 5005 O O . THR B 1 321 ? -22.281 31.391 26.203 1 56.94 321 THR B O 1
ATOM 5008 N N . ILE B 1 322 ? -22.359 29.484 25.562 1 50.59 322 ILE B N 1
ATOM 5009 C CA . ILE B 1 322 ? -23.547 29.766 24.781 1 50.59 322 ILE B CA 1
ATOM 5010 C C . ILE B 1 322 ? -24.719 30.047 25.703 1 50.59 322 ILE B C 1
ATOM 5012 O O . ILE B 1 322 ? -25.125 29.188 26.5 1 50.59 322 ILE B O 1
ATOM 5016 N N . PRO B 1 323 ? -25.047 31.406 25.797 1 45.38 323 PRO B N 1
ATOM 5017 C CA . PRO B 1 323 ? -26.125 31.938 26.656 1 45.38 323 PRO B CA 1
ATOM 5018 C C . PRO B 1 323 ? -27.453 31.234 26.422 1 45.38 323 PRO B C 1
ATOM 5020 O O . PRO B 1 323 ? -27.781 30.859 25.281 1 45.38 323 PRO B O 1
ATOM 5023 N N . PHE B 1 324 ? -27.984 30.594 27.344 1 41.06 324 PHE B N 1
ATOM 5024 C CA . PHE B 1 324 ? -29.391 30.219 27.438 1 41.06 324 PHE B CA 1
ATOM 5025 C C . PHE B 1 324 ? -30.297 31.391 27.078 1 41.06 324 PHE B C 1
ATOM 5027 O O . PHE B 1 324 ? -30.359 32.375 27.828 1 41.06 324 PHE B O 1
ATOM 5034 N N . VAL B 1 325 ? -30.359 31.812 25.781 1 43.12 325 VAL B N 1
ATOM 5035 C CA . VAL B 1 325 ? -31.406 32.781 25.484 1 43.12 325 VAL B CA 1
ATOM 5036 C C . VAL B 1 325 ? -32.781 32.156 25.734 1 43.12 325 VAL B C 1
ATOM 5038 O O . VAL B 1 325 ? -33.156 31.188 25.094 1 43.12 325 VAL B O 1
ATOM 5041 N N . PRO B 1 326 ? -33.438 32.594 26.75 1 41.31 326 PRO B N 1
ATOM 5042 C CA . PRO B 1 326 ? -34.812 32.125 27.031 1 41.31 326 PRO B CA 1
ATOM 5043 C C . PRO B 1 326 ? -35.781 32.438 25.906 1 41.31 326 PRO B C 1
ATOM 5045 O O . PRO B 1 326 ? -35.719 33.531 25.297 1 41.31 326 PRO B O 1
ATOM 5048 N N . SER B 1 327 ? -36.219 31.453 25.172 1 39.25 327 SER B N 1
ATOM 5049 C CA . SER B 1 327 ? -37.312 31.531 24.203 1 39.25 327 SER B CA 1
ATOM 5050 C C . SER B 1 327 ? -38.469 32.375 24.766 1 39.25 327 SER B C 1
ATOM 5052 O O . SER B 1 327 ? -39 32.062 25.828 1 39.25 327 SER B O 1
ATOM 5054 N N . ASP B 1 328 ? -38.438 33.656 24.438 1 32.84 328 ASP B N 1
ATOM 5055 C CA . ASP B 1 328 ? -39.656 34.438 24.703 1 32.84 328 ASP B CA 1
ATOM 5056 C C . ASP B 1 328 ? -40.875 33.781 24.078 1 32.84 328 ASP B C 1
ATOM 5058 O O . ASP B 1 328 ? -40.812 33.312 22.953 1 32.84 328 ASP B O 1
ATOM 5062 N N . LYS B 1 329 ? -41.875 33.562 24.844 1 33.47 329 LYS B N 1
ATOM 5063 C CA . LYS B 1 329 ? -43.25 33.094 24.578 1 33.47 329 LYS B CA 1
ATOM 5064 C C . LYS B 1 329 ? -43.844 33.844 23.391 1 33.47 329 LYS B C 1
ATOM 5066 O O . LYS B 1 329 ? -43.438 34.969 23.078 1 33.47 329 LYS B O 1
ATOM 5071 N N . ARG B 1 330 ? -44.938 33.25 22.875 1 33.22 330 ARG B N 1
ATOM 5072 C CA . ARG B 1 330 ? -46 33.5 21.922 1 33.22 330 ARG B CA 1
ATOM 5073 C C . ARG B 1 330 ? -46.594 34.906 22.094 1 33.22 330 ARG B C 1
ATOM 5075 O O . ARG B 1 330 ? -47.25 35.188 23.094 1 33.22 330 ARG B O 1
ATOM 5082 N N . LYS B 1 331 ? -45.906 35.969 21.562 1 22.23 331 LYS B N 1
ATOM 5083 C CA . LYS B 1 331 ? -46.906 37 21.312 1 22.23 331 LYS B CA 1
ATOM 5084 C C . LYS B 1 331 ? -47.719 36.688 20.062 1 22.23 331 LYS B C 1
ATOM 5086 O O . LYS B 1 331 ? -47.156 36.281 19.031 1 22.23 331 LYS B O 1
#

InterPro domains:
  IPR002882 2-phospho-L-lactate transferase CofD [PF01933] (6-286)
  IPR010119 Gluconeogenesis factor [MF_00973] (2-317)
  IPR010119 Gluconeogenesis factor [PTHR30135] (2-315)
  IPR010119 Gluconeogenesis factor [TIGR01826] (6-314)
  IPR038136 CofD-like domain superfamily [G3DSA:3.40.50.10680] (1-331)
  IPR038136 CofD-like domain superfamily [SSF142338] (3-312)

Organism: Staphylococcus aureus (strain NCTC 8325 / PS 47) (NCBI:txid93061)

Secondary structure (DSSP, 8-state):
-PPEEEEEEE-SHHHHHHHHHHTTSSEEEEEEE-----SHHHHHHHHHH-----HHHHHHHHHHS-TTSHHHHHHH-B--TTSGGG-BHHHHHHHHHHHHHT-HHHHHHHHHHHTT-SSEEEESBSS--EEEEEETTS-EEESGGGTGGG---EEEEEEESS-PPBPHHHHHHHHH-SEEEE-SS-IIIIIIHHHTSTTHHHHHHH-SS-EEEE--SB--TTTSTT-BHHHHHHHHHHHHTS----EEE-------HHHHHHHHHTT--BPB--HHHHHHTTPEEE--TTSEEE-TT--EEE-HHHHHHHHHHHHHHHHHTS---------/-PPEEEEEEE-SHHHHHHHHHHTTSSEEEEEEE-----SHHHHHHHHHH-----HHHHHHHHHHS-TTSHHHHHHH-B--TTSGGG-BHHHHHHHHHHHHHT-HHHHHHHHHHHTT-SSEEEESBSS--EEEEEETTS-EEESGGGTGGG---EEEEEEESS-PPBPHHHHHHHHH-SEEEE-SS-IIIIIIHHHTSTTHHHHHHH-SS-EEEE--SB--TTTSTT-BHHHHHHHHHHHHTS----EEE-------HHHHHHHHHTT--BPB--HHHHHHTTPEEE--TTSEEE-TT--EEE-HHHHHHHHHHHHHHHHHTS---------

Solvent-accessible surface area (backbone atoms only — not comparable to full-atom values): 34225 Å² total; per-residue (Å²): 131,86,64,52,31,38,32,38,33,12,30,21,70,38,30,15,51,48,46,40,37,41,61,79,43,88,54,42,40,34,35,37,24,33,33,34,60,54,51,72,52,30,20,51,49,24,69,55,66,68,40,44,19,39,52,32,48,42,41,36,51,55,36,33,27,54,73,84,38,69,67,44,46,50,42,67,34,63,42,52,68,82,25,82,71,30,32,38,44,27,43,50,50,48,52,49,37,16,64,74,63,71,31,52,58,59,20,46,48,53,50,41,57,75,53,56,35,67,56,46,71,36,49,39,42,64,57,55,42,37,30,29,34,34,30,68,89,63,52,74,39,75,38,48,72,48,46,40,74,62,63,50,60,67,63,48,67,43,40,44,66,62,81,43,58,44,31,65,66,51,50,53,46,45,58,65,23,58,27,35,34,38,38,29,48,53,60,60,83,11,35,45,49,40,46,46,29,45,59,44,33,58,35,58,64,69,23,85,30,55,27,34,37,37,53,54,59,50,30,42,56,21,67,32,70,87,35,32,52,64,52,53,52,48,52,51,20,60,74,56,70,50,84,64,66,36,32,33,39,43,57,80,72,85,76,56,70,67,45,49,51,59,34,45,77,62,57,23,47,74,29,44,74,61,65,68,65,41,43,73,70,63,24,48,80,42,71,49,94,61,34,62,36,70,47,97,84,54,46,79,40,72,24,42,67,48,49,28,49,51,52,51,51,53,48,52,55,59,59,68,62,60,73,83,73,75,81,76,76,89,123,131,85,63,52,31,38,33,38,34,11,30,22,70,38,29,14,51,49,46,40,38,42,60,77,44,89,55,42,41,34,33,37,24,32,34,34,59,54,50,73,53,32,20,51,50,24,70,55,64,67,40,44,20,40,50,31,48,43,40,36,50,56,34,32,28,53,71,83,39,69,67,43,46,50,43,66,33,62,44,51,68,82,25,84,72,30,32,40,45,27,42,49,50,49,53,51,37,17,64,75,63,71,31,52,58,57,21,46,50,52,51,42,58,75,54,58,36,68,57,45,70,36,51,39,41,65,56,54,40,38,29,29,35,35,29,68,89,63,51,74,37,73,38,48,71,48,46,41,74,63,62,48,61,66,63,48,68,43,40,43,67,61,83,42,55,44,31,67,67,49,51,51,47,43,57,66,23,58,26,35,34,38,37,29,48,52,62,60,83,12,34,44,48,39,49,46,28,44,60,43,33,60,37,56,64,70,22,84,30,55,26,32,36,36,53,54,59,49,30,43,57,21,66,32,68,88,35,33,53,64,52,52,52,47,52,51,22,60,72,56,69,50,85,63,64,36,31,34,41,44,57,79,71,85,76,56,68,66,47,50,51,58,36,44,75,63,58,24,47,72,30,43,74,58,65,68,67,41,43,74,70,64,25,47,78,42,71,47,93,61,35,62,37,70,47,96,84,52,47,78,38,72,23,43,66,48,49,29,49,54,54,50,50,52,48,51,55,60,62,69,62,61,73,82,73,77,80,77,76,91,124